Protein 4JBM (pdb70)

Solvent-accessible surface area: 22230 Å² total; per-residue (Å²): 196,110,70,54,34,1,19,1,19,80,23,36,120,44,39,100,9,109,78,181,82,96,0,0,8,6,8,0,0,29,84,116,72,44,30,34,0,33,0,38,23,25,108,9,37,102,59,0,78,66,178,136,18,0,74,0,25,88,24,93,175,81,118,51,26,1,30,0,30,85,69,7,77,5,71,78,43,181,43,134,71,144,26,62,130,80,8,51,135,101,8,134,88,27,29,94,1,54,95,6,66,136,63,86,76,36,9,11,3,35,14,79,11,87,1,62,121,51,71,124,85,199,82,88,2,36,4,4,0,56,20,214,61,25,83,8,53,0,11,10,71,44,58,93,24,184,46,155,17,107,128,47,5,77,0,90,2,12,10,0,35,1,17,139,81,54,127,127,62,15,0,83,14,20,110,14,20,65,35,91,17,62,105,61,95,154,131,132,119,190,225,107,65,42,40,1,17,0,24,84,21,51,117,35,45,88,7,114,45,161,174,26,148,64,85,0,0,10,3,8,0,1,26,120,108,68,38,39,20,0,28,0,53,34,30,148,22,40,108,64,0,60,62,183,115,8,0,70,0,29,94,46,102,164,88,54,35,17,4,38,0,37,86,74,7,83,9,72,66,40,136,72,116,93,141,12,60,127,97,20,49,141,114,7,138,80,27,36,108,0,54,89,7,77,138,65,79,83,20,5,9,1,32,10,58,8,84,0,67,118,49,51,94,76,199,92,76,8,30,4,4,0,58,18,213,62,23,71,10,62,0,8,7,78,43,134,75,52,102,89,123,7,95,135,60,8,76,0,110,2,29,14,0,57,5,25,145,60,50,136,138,53,11,0,69,19,22,84,9,30,85,35,131,12,65,100,142

GO terms:
  GO:0005737 cytoplasm (C, IDA)
  GO:0003690 double-stranded DNA binding (F, IDA)
  GO:0035591 signaling adaptor activity (F, IDA)
  GO:0038187 pattern recognition receptor activity (F, IDA)
  GO:0140970 AIM2 inflammasome complex assembly (P, IDA)
  GO:0002218 activation of innate immune response (P, IDA)
  GO:0035861 site of double-strand break (C, IDA)
  GO:0005634 nucleus (C, IDA)
  GO:0043029 T cell homeostasis (P, IDA)
  GO:0097169 AIM2 inflammasome complex (C, IDA)
  GO:0032731 positive regulation of interleukin-1 beta production (P, IDA)
  GO:0051898 negative regulation of phosphatidylinositol 3-kinase/protein kinase B signal transduction (P, IDA)
  GO:0050795 regulation of behavior (P, IDA)
  GO:0006974 DNA damage response (P, IDA)
  GO:0007420 brain development (P, IDA)
  GO:0070050 neuron cellular homeostasis (P, IDA)
  GO:0070269 pyroptotic inflammatory response (P, IDA)
  GO:0005737 cytoplasm (C, EXP)
  GO:0061702 canonical inflammasome complex (C, EXP)
  GO:0002230 positive regulation of defense response to virus by host (P, IMP)

InterPro domains:
  IPR004020 DAPIN domain [PF02758] (9-78)
  IPR004020 DAPIN domain [PS50824] (1-87)
  IPR004020 DAPIN domain [SM01289] (6-83)
  IPR004021 HIN-200/IF120x [PF02760] (156-321)
  IPR004021 HIN-200/IF120x [PS50834] (144-341)
  IPR011029 Death-like domain superfamily [G3DSA:1.10.533.10] (1-95)
  IPR011029 Death-like domain superfamily [SSF47986] (5-85)
  IPR012340 Nucleic acid-binding, OB-fold [G3DSA:2.40.50.140] (146-252)
  IPR012340 Nucleic acid-binding, OB-fold [G3DSA:2.40.50.140] (253-349)
  IPR040205 HIN-200 family [PTHR12200] (135-351)

Radius of gyration: 27.37 Å; Cα contacts (8 Å, |Δi|>4): 891; chains: 2; bounding box: 65×46×77 Å

Nearest PDB structures (foldseek):
  4jbm-assembly1_A  TM=1.005E+00  e=2.092E-36  Mus musculus
  4jbm-assembly2_B  TM=9.576E-01  e=1.429E-30  Mus musculus
  8i6k-assembly1_A  TM=9.112E-01  e=1.727E-20  Homo sapiens
  4lnq-assembly1_B  TM=9.077E-01  e=4.201E-19  Mus musculus
  8x70-assembly3_C  TM=8.733E-01  e=1.304E-18  Homo sapiens

Organism: Mus musculus (NCBI:txid10090)

Foldseek 3Di:
DAKDKWAWQFWDQWDFFPVGFIWIKTWIGFQPAIAIEIESDNVCVVQRDGGWIKIKGDWDDDPAHIYHYPPIDIGGDDDPTDHDPVRSVVSPAFDAPLVLQPDDWQHWGWYKWAFADWDADQFWIWTWTDDPNDIAIEIEGHPSDPQDEDHRKMKTKGGWTFDDDVPGIHTYDDRPIDMHIGGDDDDDDD/DDWDKWFWADKDQWDWFDDPPDGATWIKTWIGDQPAIAIETERPNVCVVVRDHRFIKIKADWDDDDRYIYHYPPMDIGGDDDPDDHPPVNSVVRPAQDAPLVLQPDDWFGWGWYKWAFADWDDDPQWIKTWTDDPNGIAIEIEGDDPPDVDAHHRKMKTKAGWTWDDDPNGIHTYADRRIDIDIGHD

CATH classification: 2.40.50.140 (+1 more: 2.40.50.140)

Structure (mmCIF, N/CA/C/O backbone):
data_4JBM
#
_entry.id   4JBM
#
_cell.length_a   111.020
_cell.length_b   39.120
_cell.length_c   137.877
_cell.angle_alpha   90.00
_cell.angle_beta   110.64
_cell.angle_gamma   90.00
#
_symmetry.space_group_name_H-M   'C 1 2 1'
#
loop_
_entity.id
_entity.type
_entity.pdbx_description
1 polymer 'Interferon-inducible protein AIM2'
2 polymer "DNA (5'-D(*GP*GP*CP*GP*CP*GP*CP*GP*CP*GP*CP*C)-3')"
3 water water
#
loop_
_atom_site.group_PDB
_atom_site.id
_atom_site.type_symbol
_atom_site.label_atom_id
_atom_site.label_alt_id
_atom_site.label_comp_id
_atom_site.label_asym_id
_atom_site.label_entity_id
_atom_site.label_seq_id
_atom_site.pdbx_PDB_ins_code
_atom_site.Cartn_x
_atom_site.Cartn_y
_atom_site.Cartn_z
_atom_site.occupancy
_atom_site.B_iso_or_equiv
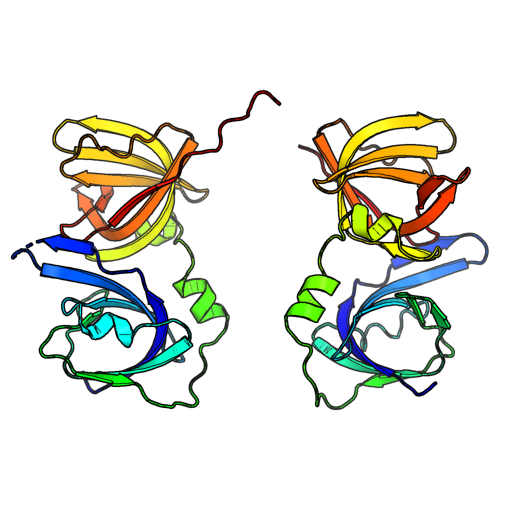_atom_site.auth_seq_id
_atom_site.auth_comp_id
_atom_site.auth_asym_id
_atom_site.auth_atom_id
_atom_site.pdbx_PDB_model_num
ATOM 1 N N . MET A 1 1 ? 129.707 20.185 566.221 1.00 120.83 1 MET A N 1
ATOM 2 C CA . MET A 1 1 ? 128.310 20.232 566.638 1.00 118.68 1 MET A CA 1
ATOM 3 C C . MET A 1 1 ? 127.499 19.119 565.982 1.00 107.03 1 MET A C 1
ATOM 4 O O . MET A 1 1 ? 127.462 17.992 566.479 1.00 91.02 1 MET A O 1
ATOM 9 N N . ASP A 1 2 ? 126.862 19.449 564.860 1.00 108.61 2 ASP A N 1
ATOM 10 C CA . ASP A 1 2 ? 125.980 18.532 564.139 1.00 103.68 2 ASP A CA 1
ATOM 11 C C . ASP A 1 2 ? 126.762 17.323 563.624 1.00 91.97 2 ASP A C 1
ATOM 12 O O . ASP A 1 2 ? 127.996 17.347 563.632 1.00 83.09 2 ASP A O 1
ATOM 17 N N . PRO A 1 3 ? 126.055 16.254 563.200 1.00 85.85 3 PRO A N 1
ATOM 18 C CA . PRO A 1 3 ? 126.796 15.099 562.683 1.00 81.54 3 PRO A CA 1
ATOM 19 C C . PRO A 1 3 ? 127.790 15.459 561.586 1.00 75.84 3 PRO A C 1
ATOM 20 O O . PRO A 1 3 ? 127.550 16.358 560.782 1.00 73.77 3 PRO A O 1
ATOM 24 N N . LEU A 1 4 ? 128.913 14.755 561.586 1.00 75.51 4 LEU A N 1
ATOM 25 C CA . LEU A 1 4 ? 130.011 15.037 560.676 1.00 76.34 4 LEU A CA 1
ATOM 26 C C . LEU A 1 4 ? 130.418 13.759 559.954 1.00 75.05 4 LEU A C 1
ATOM 27 O O . LEU A 1 4 ? 130.725 12.749 560.589 1.00 69.93 4 LEU A O 1
ATOM 32 N N . VAL A 1 5 ? 130.416 13.805 558.628 1.00 71.04 5 VAL A N 1
ATOM 33 C CA . VAL A 1 5 ? 130.891 12.688 557.827 1.00 69.51 5 VAL A CA 1
ATOM 34 C C . VAL A 1 5 ? 132.389 12.834 557.626 1.00 65.23 5 VAL A C 1
ATOM 35 O O . VAL A 1 5 ? 132.857 13.872 557.166 1.00 62.00 5 VAL A O 1
ATOM 39 N N . VAL A 1 6 ? 133.141 11.815 558.032 1.00 66.83 6 VAL A N 1
ATOM 40 C CA . VAL A 1 6 ? 134.588 11.819 557.890 1.00 64.82 6 VAL A CA 1
ATOM 41 C C . VAL A 1 6 ? 135.065 10.512 557.259 1.00 69.14 6 VAL A C 1
ATOM 42 O O . VAL A 1 6 ? 134.369 9.494 557.279 1.00 66.35 6 VAL A O 1
ATOM 46 N N . THR A 1 7 ? 136.246 10.568 556.666 1.00 62.04 7 THR A N 1
ATOM 47 C CA . THR A 1 7 ? 136.911 9.406 556.107 1.00 69.39 7 THR A CA 1
ATOM 48 C C . THR A 1 7 ? 138.029 9.019 557.073 1.00 72.02 7 THR A C 1
ATOM 49 O O . THR A 1 7 ? 138.832 9.868 557.458 1.00 78.49 7 THR A O 1
ATOM 53 N N . VAL A 1 8 ? 138.093 7.750 557.465 1.00 69.68 8 VAL A N 1
ATOM 54 C CA . VAL A 1 8 ? 139.140 7.328 558.397 1.00 63.15 8 VAL A CA 1
ATOM 55 C C . VAL A 1 8 ? 140.458 7.086 557.664 1.00 61.44 8 VAL A C 1
ATOM 56 O O . VAL A 1 8 ? 140.509 6.358 556.674 1.00 71.99 8 VAL A O 1
ATOM 60 N N . LEU A 1 9 ? 141.515 7.715 558.169 1.00 59.82 9 LEU A N 1
ATOM 61 C CA . LEU A 1 9 ? 142.847 7.687 557.567 1.00 67.32 9 LEU A CA 1
ATOM 62 C C . LEU A 1 9 ? 143.813 6.769 558.310 1.00 66.66 9 LEU A C 1
ATOM 63 O O . LEU A 1 9 ? 144.651 6.116 557.690 1.00 69.02 9 LEU A O 1
ATOM 68 N N . LYS A 1 10 ? 143.704 6.740 559.638 1.00 63.23 10 LYS A N 1
ATOM 69 C CA . LYS A 1 10 ? 144.571 5.910 560.480 1.00 68.41 10 LYS A CA 1
ATOM 70 C C . LYS A 1 10 ? 143.852 5.590 561.787 1.00 75.21 10 LYS A C 1
ATOM 71 O O . LYS A 1 10 ? 143.060 6.400 562.271 1.00 77.07 10 LYS A O 1
ATOM 77 N N . ALA A 1 11 ? 144.118 4.414 562.350 1.00 77.74 11 ALA A N 1
ATOM 78 C CA . ALA A 1 11 ? 143.569 4.032 563.655 1.00 75.42 11 ALA A CA 1
ATOM 79 C C . ALA A 1 11 ? 144.405 2.917 564.276 1.00 70.21 11 ALA A C 1
ATOM 80 O O . ALA A 1 11 ? 144.624 1.880 563.647 1.00 68.00 11 ALA A O 1
ATOM 82 N N . ILE A 1 12 ? 144.885 3.141 565.498 1.00 71.05 12 ILE A N 1
ATOM 83 C CA . ILE A 1 12 ? 145.628 2.110 566.216 1.00 83.05 12 ILE A CA 1
ATOM 84 C C . ILE A 1 12 ? 144.682 1.182 566.980 1.00 92.71 12 ILE A C 1
ATOM 85 O O . ILE A 1 12 ? 143.565 1.573 567.325 1.00 78.64 12 ILE A O 1
ATOM 90 N N . ASN A 1 13 ? 145.129 -0.047 567.237 1.00 99.59 13 ASN A N 1
ATOM 91 C CA . ASN A 1 13 ? 144.348 -0.963 568.062 1.00 98.23 13 ASN A CA 1
ATOM 92 C C . ASN A 1 13 ? 144.313 -0.476 569.509 1.00 92.91 13 ASN A C 1
ATOM 93 O O . ASN A 1 13 ? 145.316 0.031 570.023 1.00 88.30 13 ASN A O 1
ATOM 98 N N . PRO A 1 14 ? 143.159 -0.643 570.175 1.00 93.37 14 PRO A N 1
ATOM 99 C CA . PRO A 1 14 ? 142.947 -0.129 571.530 1.00 93.05 14 PRO A CA 1
ATOM 100 C C . PRO A 1 14 ? 143.949 -0.677 572.544 1.00 92.97 14 PRO A C 1
ATOM 101 O O . PRO A 1 14 ? 144.386 -1.826 572.451 1.00 86.83 14 PRO A O 1
ATOM 105 N N . PHE A 1 15 ? 144.315 0.169 573.497 1.00 86.32 15 PHE A N 1
ATOM 106 C CA . PHE A 1 15 ? 145.243 -0.195 574.554 1.00 91.10 15 PHE A CA 1
ATOM 107 C C . PHE A 1 15 ? 144.659 0.338 575.840 1.00 94.35 15 PHE A C 1
ATOM 108 O O . PHE A 1 15 ? 143.890 1.299 575.817 1.00 85.91 15 PHE A O 1
ATOM 116 N N . GLU A 1 16 ? 145.031 -0.258 576.970 1.00 89.31 16 GLU A N 1
ATOM 117 C CA . GLU A 1 16 ? 144.483 0.215 578.225 1.00 87.30 16 GLU A CA 1
ATOM 118 C C . GLU A 1 16 ? 145.136 1.536 578.587 1.00 80.66 16 GLU A C 1
ATOM 119 O O . GLU A 1 16 ? 146.359 1.671 578.569 1.00 88.07 16 GLU A O 1
ATOM 125 N N . CYS A 1 17 ? 144.304 2.509 578.925 1.00 74.55 17 CYS A N 1
ATOM 126 C CA . CYS A 1 17 ? 144.773 3.827 579.306 1.00 89.64 17 CYS A CA 1
ATOM 127 C C . CYS A 1 17 ? 144.087 4.194 580.622 1.00 98.89 17 CYS A C 1
ATOM 128 O O . CYS A 1 17 ? 143.252 3.433 581.111 1.00 96.55 17 CYS A O 1
ATOM 131 N N . GLU A 1 18 ? 144.448 5.329 581.211 1.00 99.29 18 GLU A N 1
ATOM 132 C CA . GLU A 1 18 ? 143.770 5.784 582.424 1.00 100.81 18 GLU A CA 1
ATOM 133 C C . GLU A 1 18 ? 142.495 6.544 582.077 1.00 100.74 18 GLU A C 1
ATOM 134 O O . GLU A 1 18 ? 141.464 5.948 581.759 1.00 104.37 18 GLU A O 1
ATOM 140 N N . GLY A 1 22 ? 137.952 6.898 585.065 1.00 103.83 22 GLY A N 1
ATOM 141 C CA . GLY A 1 22 ? 139.166 6.192 585.431 1.00 102.54 22 GLY A CA 1
ATOM 142 C C . GLY A 1 22 ? 139.287 4.880 584.683 1.00 104.30 22 GLY A C 1
ATOM 143 O O . GLY A 1 22 ? 138.271 4.301 584.291 1.00 108.34 22 GLY A O 1
ATOM 144 N N . ARG A 1 23 ? 140.526 4.409 584.521 1.00 108.22 23 ARG A N 1
ATOM 145 C CA . ARG A 1 23 ? 140.843 3.163 583.815 1.00 112.05 23 ARG A CA 1
ATOM 146 C C . ARG A 1 23 ? 139.912 2.907 582.626 1.00 110.09 23 ARG A C 1
ATOM 147 O O . ARG A 1 23 ? 139.125 1.959 582.627 1.00 106.81 23 ARG A O 1
ATOM 155 N N . GLN A 1 24 ? 140.001 3.781 581.626 1.00 105.96 24 GLN A N 1
ATOM 156 C CA . GLN A 1 24 ? 139.215 3.641 580.404 1.00 111.26 24 GLN A CA 1
ATOM 157 C C . GLN A 1 24 ? 140.071 2.934 579.371 1.00 116.73 24 GLN A C 1
ATOM 158 O O . GLN A 1 24 ? 141.267 3.188 579.272 1.00 120.81 24 GLN A O 1
ATOM 164 N N . GLU A 1 25 ? 139.465 2.057 578.585 1.00 112.59 25 GLU A N 1
ATOM 165 C CA . GLU A 1 25 ? 140.165 1.511 577.431 1.00 110.93 25 GLU A CA 1
ATOM 166 C C . GLU A 1 25 ? 139.839 2.385 576.218 1.00 115.53 25 GLU A C 1
ATOM 167 O O . GLU A 1 25 ? 138.666 2.611 575.907 1.00 115.84 25 GLU A O 1
ATOM 173 N N . ILE A 1 26 ? 140.868 2.881 575.534 1.00 109.48 26 ILE A N 1
ATOM 174 C CA . ILE A 1 26 ? 140.653 3.844 574.461 1.00 103.60 26 ILE A CA 1
ATOM 175 C C . ILE A 1 26 ? 141.536 3.585 573.260 1.00 97.08 26 ILE A C 1
ATOM 176 O O . ILE A 1 26 ? 142.451 2.758 573.303 1.00 96.75 26 ILE A O 1
ATOM 181 N N . PHE A 1 27 ? 141.261 4.316 572.184 1.00 93.87 27 PHE A N 1
ATOM 182 C CA . PHE A 1 27 ? 142.204 4.371 571.077 1.00 87.15 27 PHE A CA 1
ATOM 183 C C . PHE A 1 27 ? 142.206 5.721 570.377 1.00 84.80 27 PHE A C 1
ATOM 184 O O . PHE A 1 27 ? 141.371 6.592 570.663 1.00 79.63 27 PHE A O 1
ATOM 192 N N . HIS A 1 28 ? 143.179 5.888 569.487 1.00 86.85 28 HIS A N 1
ATOM 193 C CA . HIS A 1 28 ? 143.334 7.117 568.733 1.00 84.94 28 HIS A CA 1
ATOM 194 C C . HIS A 1 28 ? 143.253 6.846 567.238 1.00 77.94 28 HIS A C 1
ATOM 195 O O . HIS A 1 28 ? 143.708 5.807 566.750 1.00 75.10 28 HIS A O 1
ATOM 202 N N . ALA A 1 29 ? 142.689 7.805 566.513 1.00 72.15 29 ALA A N 1
ATOM 203 C CA . ALA A 1 29 ? 142.536 7.678 565.077 1.00 65.51 29 ALA A CA 1
ATOM 204 C C . ALA A 1 29 ? 142.751 9.027 564.413 1.00 67.05 29 ALA A C 1
ATOM 205 O O . ALA A 1 29 ? 142.753 10.058 565.075 1.00 65.86 29 ALA A O 1
ATOM 207 N N . THR A 1 30 ? 142.974 9.017 563.107 1.00 64.09 30 THR A N 1
ATOM 208 C CA . THR A 1 30 ? 143.015 10.258 562.340 1.00 60.46 30 THR A CA 1
ATOM 209 C C . THR A 1 30 ? 141.930 10.172 561.296 1.00 65.20 30 THR A C 1
ATOM 210 O O . THR A 1 30 ? 141.809 9.160 560.607 1.00 67.85 30 THR A O 1
ATOM 214 N N . VAL A 1 31 ? 141.107 11.205 561.202 1.00 68.00 31 VAL A N 1
ATOM 215 C CA . VAL A 1 31 ? 140.044 11.193 560.206 1.00 65.32 31 VAL A CA 1
ATOM 216 C C . VAL A 1 31 ? 140.109 12.500 559.432 1.00 70.21 31 VAL A C 1
ATOM 217 O O . VAL A 1 31 ? 140.804 13.430 559.842 1.00 77.62 31 VAL A O 1
ATOM 221 N N . ALA A 1 32 ? 139.405 12.571 558.313 1.00 69.58 32 ALA A N 1
ATOM 222 C CA . ALA A 1 32 ? 139.486 13.749 557.461 1.00 69.55 32 ALA A CA 1
ATOM 223 C C . ALA A 1 32 ? 138.188 14.023 556.739 1.00 68.75 32 ALA A C 1
ATOM 224 O O . ALA A 1 32 ? 137.453 13.110 556.375 1.00 63.52 32 ALA A O 1
ATOM 226 N N . THR A 1 33 ? 137.920 15.302 556.520 1.00 74.44 33 THR A N 1
ATOM 227 C CA . THR A 1 33 ? 136.850 15.697 555.626 1.00 76.72 33 THR A CA 1
ATOM 228 C C . THR A 1 33 ? 137.505 16.039 554.304 1.00 75.51 33 THR A C 1
ATOM 229 O O . THR A 1 33 ? 138.678 15.733 554.093 1.00 74.40 33 THR A O 1
ATOM 233 N N . GLU A 1 34 ? 136.757 16.675 553.414 1.00 75.99 34 GLU A N 1
ATOM 234 C CA . GLU A 1 34 ? 137.282 17.055 552.114 1.00 71.33 34 GLU A CA 1
ATOM 235 C C . GLU A 1 34 ? 138.197 18.274 552.206 1.00 68.23 34 GLU A C 1
ATOM 236 O O . GLU A 1 34 ? 138.832 18.646 551.223 1.00 84.87 34 GLU A O 1
ATOM 242 N N . THR A 1 35 ? 138.270 18.884 553.387 1.00 66.54 35 THR A N 1
ATOM 243 C CA . THR A 1 35 ? 139.018 20.128 553.551 1.00 69.40 35 THR A CA 1
ATOM 244 C C . THR A 1 35 ? 140.203 19.993 554.480 1.00 66.91 35 THR A C 1
ATOM 245 O O . THR A 1 35 ? 141.244 20.601 554.252 1.00 73.67 35 THR A O 1
ATOM 249 N N . ASP A 1 36 ? 140.050 19.185 555.522 1.00 71.32 36 ASP A N 1
ATOM 250 C CA . ASP A 1 36 ? 141.097 19.047 556.527 1.00 75.19 36 ASP A CA 1
ATOM 251 C C . ASP A 1 36 ? 141.017 17.711 557.256 1.00 56.53 36 ASP A C 1
ATOM 252 O O . ASP A 1 36 ? 140.118 16.900 557.020 1.00 65.40 36 ASP A O 1
ATOM 257 N N . PHE A 1 37 ? 141.972 17.495 558.150 1.00 61.15 37 PHE A N 1
ATOM 258 C CA . PHE A 1 37 ? 141.984 16.298 558.973 1.00 61.05 37 PHE A CA 1
ATOM 259 C C . PHE A 1 37 ? 141.982 16.720 560.446 1.00 62.24 37 PHE A C 1
ATOM 260 O O . PHE A 1 37 ? 142.342 17.847 560.793 1.00 59.44 37 PHE A O 1
ATOM 268 N N . PHE A 1 38 ? 141.583 15.805 561.314 1.00 65.44 38 PHE A N 1
ATOM 269 C CA . PHE A 1 38 ? 141.797 15.990 562.741 1.00 62.65 38 PHE A CA 1
ATOM 270 C C . PHE A 1 38 ? 141.969 14.631 563.392 1.00 62.63 38 PHE A C 1
ATOM 271 O O . PHE A 1 38 ? 141.599 13.601 562.815 1.00 70.75 38 PHE A O 1
ATOM 279 N N . PHE A 1 39 ? 142.553 14.632 564.584 1.00 68.52 39 PHE A N 1
ATOM 280 C CA . PHE A 1 39 ? 142.748 13.406 565.341 1.00 59.80 39 PHE A CA 1
ATOM 281 C C . PHE A 1 39 ? 141.546 13.213 566.235 1.00 72.37 39 PHE A C 1
ATOM 282 O O . PHE A 1 39 ? 140.924 14.185 566.671 1.00 62.85 39 PHE A O 1
ATOM 290 N N . VAL A 1 40 ? 141.165 11.960 566.443 1.00 82.05 40 VAL A N 1
ATOM 291 C CA . VAL A 1 40 ? 140.049 11.653 567.315 1.00 83.89 40 VAL A CA 1
ATOM 292 C C . VAL A 1 40 ? 140.487 10.694 568.419 1.00 77.98 40 VAL A C 1
ATOM 293 O O . VAL A 1 40 ? 141.158 9.685 568.167 1.00 67.81 40 VAL A O 1
ATOM 297 N N . LYS A 1 41 ? 140.158 11.065 569.653 1.00 84.59 41 LYS A N 1
ATOM 298 C CA . LYS A 1 41 ? 140.321 10.188 570.802 1.00 75.27 41 LYS A CA 1
ATOM 299 C C . LYS A 1 41 ? 138.991 9.528 571.051 1.00 73.45 41 LYS A C 1
ATOM 300 O O . LYS A 1 41 ? 138.018 10.198 571.414 1.00 76.75 41 LYS A O 1
ATOM 306 N N . VAL A 1 42 ? 138.919 8.233 570.842 1.00 71.18 42 VAL A N 1
ATOM 307 C CA . VAL A 1 42 ? 137.667 7.589 571.109 1.00 90.61 42 VAL A CA 1
ATOM 308 C C . VAL A 1 42 ? 137.706 6.851 572.446 1.00 101.82 42 VAL A C 1
ATOM 309 O O . VAL A 1 42 ? 138.335 5.821 572.594 1.00 109.36 42 VAL A O 1
ATOM 313 N N . LEU A 1 43 ? 136.986 7.391 573.412 1.00 100.90 43 LEU A N 1
ATOM 314 C CA . LEU A 1 43 ? 136.910 6.800 574.733 1.00 101.46 43 LEU A CA 1
ATOM 315 C C . LEU A 1 43 ? 136.299 5.425 574.602 1.00 113.86 43 LEU A C 1
ATOM 316 O O . LEU A 1 43 ? 136.667 4.520 575.318 1.00 129.82 43 LEU A O 1
ATOM 321 N N . ASN A 1 44 ? 135.348 5.279 573.689 1.00 30.00 44 ASN A N 1
ATOM 322 C CA . ASN A 1 44 ? 134.474 4.116 573.657 1.00 30.00 44 ASN A CA 1
ATOM 323 C C . ASN A 1 44 ? 135.040 2.722 573.435 1.00 30.00 44 ASN A C 1
ATOM 324 O O . ASN A 1 44 ? 134.602 1.793 574.082 1.00 30.00 44 ASN A O 1
ATOM 329 N N . ALA A 1 45 ? 135.990 2.553 572.539 1.00 105.52 45 ALA A N 1
ATOM 330 C CA . ALA A 1 45 ? 136.625 1.249 572.373 1.00 94.21 45 ALA A CA 1
ATOM 331 C C . ALA A 1 45 ? 135.799 0.246 571.610 1.00 100.73 45 ALA A C 1
ATOM 332 O O . ALA A 1 45 ? 136.320 -0.516 570.810 1.00 97.46 45 ALA A O 1
ATOM 334 N N . GLN A 1 46 ? 134.513 0.212 571.884 1.00 110.66 46 GLN A N 1
ATOM 335 C CA . GLN A 1 46 ? 133.645 -0.680 571.145 1.00 111.37 46 GLN A CA 1
ATOM 336 C C . GLN A 1 46 ? 133.707 -0.249 569.681 1.00 111.29 46 GLN A C 1
ATOM 337 O O . GLN A 1 46 ? 133.623 -1.063 568.772 1.00 104.23 46 GLN A O 1
ATOM 343 N N . PHE A 1 47 ? 133.922 1.047 569.492 1.00 105.17 47 PHE A N 1
ATOM 344 C CA . PHE A 1 47 ? 133.827 1.752 568.230 1.00 98.39 47 PHE A CA 1
ATOM 345 C C . PHE A 1 47 ? 134.915 1.370 567.225 1.00 92.48 47 PHE A C 1
ATOM 346 O O . PHE A 1 47 ? 134.919 1.852 566.116 1.00 100.78 47 PHE A O 1
ATOM 354 N N . LYS A 1 48 ? 135.874 0.559 567.633 1.00 89.43 48 LYS A N 1
ATOM 355 C CA . LYS A 1 48 ? 137.028 0.260 566.801 1.00 93.71 48 LYS A CA 1
ATOM 356 C C . LYS A 1 48 ? 136.666 -0.387 565.487 1.00 94.97 48 LYS A C 1
ATOM 357 O O . LYS A 1 48 ? 137.304 -0.143 564.485 1.00 91.44 48 LYS A O 1
ATOM 363 N N . ASP A 1 49 ? 135.670 -1.247 565.506 1.00 100.03 49 ASP A N 1
ATOM 364 C CA . ASP A 1 49 ? 135.249 -1.985 564.313 1.00 108.84 49 ASP A CA 1
ATOM 365 C C . ASP A 1 49 ? 134.740 -1.079 563.186 1.00 101.48 49 ASP A C 1
ATOM 366 O O . ASP A 1 49 ? 134.572 -1.518 562.045 1.00 98.35 49 ASP A O 1
ATOM 371 N N . LYS A 1 50 ? 134.500 0.186 563.518 1.00 96.59 50 LYS A N 1
ATOM 372 C CA . LYS A 1 50 ? 133.966 1.150 562.568 1.00 97.39 50 LYS A CA 1
ATOM 373 C C . LYS A 1 50 ? 135.076 2.074 562.076 1.00 96.24 50 LYS A C 1
ATOM 374 O O . LYS A 1 50 ? 134.925 2.767 561.071 1.00 94.85 50 LYS A O 1
ATOM 380 N N . PHE A 1 51 ? 136.184 2.079 562.810 1.00 88.45 51 PHE A N 1
ATOM 381 C CA . PHE A 1 51 ? 137.335 2.914 562.495 1.00 76.44 51 PHE A CA 1
ATOM 382 C C . PHE A 1 51 ? 138.433 2.149 561.743 1.00 75.67 51 PHE A C 1
ATOM 383 O O . PHE A 1 51 ? 139.480 1.807 562.304 1.00 74.30 51 PHE A O 1
ATOM 391 N N . ILE A 1 52 ? 138.191 1.896 560.464 1.00 70.80 52 ILE A N 1
ATOM 392 C CA . ILE A 1 52 ? 139.187 1.263 559.617 1.00 78.12 52 ILE A CA 1
ATOM 393 C C . ILE A 1 52 ? 139.497 2.183 558.438 1.00 79.52 52 ILE A C 1
ATOM 394 O O . ILE A 1 52 ? 138.583 2.786 557.872 1.00 67.76 52 ILE A O 1
ATOM 399 N N . PRO A 1 53 ? 140.791 2.313 558.083 1.00 77.61 53 PRO A N 1
ATOM 400 C CA . PRO A 1 53 ? 141.197 3.274 557.051 1.00 64.30 53 PRO A CA 1
ATOM 401 C C . PRO A 1 53 ? 140.372 3.132 555.780 1.00 70.38 53 PRO A C 1
ATOM 402 O O . PRO A 1 53 ? 140.006 2.012 555.425 1.00 78.76 53 PRO A O 1
ATOM 406 N N . LYS A 1 54 ? 140.044 4.266 555.158 1.00 81.60 54 LYS A N 1
ATOM 407 C CA . LYS A 1 54 ? 139.283 4.331 553.901 1.00 79.38 54 LYS A CA 1
ATOM 408 C C . LYS A 1 54 ? 137.769 4.157 554.045 1.00 84.45 54 LYS A C 1
ATOM 409 O O . LYS A 1 54 ? 137.029 4.372 553.085 1.00 97.92 54 LYS A O 1
ATOM 415 N N . ARG A 1 55 ? 137.307 3.771 555.233 1.00 79.96 55 ARG A N 1
ATOM 416 C CA . ARG A 1 55 ? 135.869 3.656 555.463 1.00 83.05 55 ARG A CA 1
ATOM 417 C C . ARG A 1 55 ? 135.312 5.053 555.725 1.00 79.22 55 ARG A C 1
ATOM 418 O O . ARG A 1 55 ? 136.024 5.927 556.219 1.00 77.20 55 ARG A O 1
ATOM 426 N N . THR A 1 56 ? 134.042 5.261 555.399 1.00 79.69 56 THR A N 1
ATOM 427 C CA . THR A 1 56 ? 133.409 6.546 555.657 1.00 88.42 56 THR A CA 1
ATOM 428 C C . THR A 1 56 ? 132.425 6.402 556.801 1.00 85.91 56 THR A C 1
ATOM 429 O O . THR A 1 56 ? 131.577 5.514 556.788 1.00 89.82 56 THR A O 1
ATOM 433 N N . ILE A 1 57 ? 132.547 7.275 557.794 1.00 79.10 57 ILE A N 1
ATOM 434 C CA . ILE A 1 57 ? 131.701 7.190 558.975 1.00 78.98 57 ILE A CA 1
ATOM 435 C C . ILE A 1 57 ? 131.042 8.522 559.301 1.00 78.27 57 ILE A C 1
ATOM 436 O O . ILE A 1 57 ? 131.586 9.585 559.004 1.00 69.72 57 ILE A O 1
ATOM 441 N N . LYS A 1 58 ? 129.867 8.443 559.924 1.00 78.63 58 LYS A N 1
ATOM 442 C CA . LYS A 1 58 ? 129.141 9.617 560.380 1.00 83.54 58 LYS A CA 1
ATOM 443 C C . LYS A 1 58 ? 129.150 9.615 561.910 1.00 88.41 58 LYS A C 1
ATOM 444 O O . LYS A 1 58 ? 128.783 8.622 562.558 1.00 77.83 58 LYS A O 1
ATOM 450 N N . ILE A 1 59 ? 129.590 10.728 562.484 1.00 83.02 59 ILE A N 1
ATOM 451 C CA . ILE A 1 59 ? 129.786 10.815 563.921 1.00 80.31 59 ILE A CA 1
ATOM 452 C C . ILE A 1 59 ? 128.910 11.920 564.489 1.00 77.38 59 ILE A C 1
ATOM 453 O O . ILE A 1 59 ? 128.972 13.063 564.045 1.00 74.66 59 ILE A O 1
ATOM 458 N N . SER A 1 60 ? 128.086 11.564 565.467 1.00 84.12 60 SER A N 1
ATOM 459 C CA . SER A 1 60 ? 127.181 12.514 566.101 1.00 88.06 60 SER A CA 1
ATOM 460 C C . SER A 1 60 ? 127.329 12.456 567.618 1.00 89.05 60 SER A C 1
ATOM 461 O O . SER A 1 60 ? 127.774 11.443 568.161 1.00 84.49 60 SER A O 1
ATOM 464 N N . ASN A 1 61 ? 126.983 13.557 568.284 1.00 90.61 61 ASN A N 1
ATOM 465 C CA . ASN A 1 61 ? 127.058 13.675 569.745 1.00 87.69 61 ASN A CA 1
ATOM 466 C C . ASN A 1 61 ? 128.491 13.497 570.247 1.00 89.82 61 ASN A C 1
ATOM 467 O O . ASN A 1 61 ? 128.783 12.583 571.018 1.00 85.43 61 ASN A O 1
ATOM 472 N N . TYR A 1 62 ? 129.369 14.408 569.833 1.00 85.30 62 TYR A N 1
ATOM 473 C CA . TYR A 1 62 ? 130.788 14.329 570.166 1.00 79.33 62 TYR A CA 1
ATOM 474 C C . TYR A 1 62 ? 131.239 15.633 570.802 1.00 75.26 62 TYR A C 1
ATOM 475 O O . TYR A 1 62 ? 130.552 16.652 570.701 1.00 77.33 62 TYR A O 1
ATOM 484 N N . LEU A 1 63 ? 132.393 15.607 571.455 1.00 76.31 63 LEU A N 1
ATOM 485 C CA . LEU A 1 63 ? 132.948 16.832 571.994 1.00 82.14 63 LEU A CA 1
ATOM 486 C C . LEU A 1 63 ? 134.040 17.306 571.058 1.00 88.78 63 LEU A C 1
ATOM 487 O O . LEU A 1 63 ? 134.749 16.508 570.445 1.00 80.82 63 LEU A O 1
ATOM 492 N N . TRP A 1 64 ? 134.144 18.618 570.916 1.00 96.19 64 TRP A N 1
ATOM 493 C CA . TRP A 1 64 ? 135.223 19.231 570.156 1.00 108.23 64 TRP A CA 1
ATOM 494 C C . TRP A 1 64 ? 135.868 20.314 571.002 1.00 108.27 64 TRP A C 1
ATOM 495 O O . TRP A 1 64 ? 135.267 21.340 571.301 1.00 111.18 64 TRP A O 1
ATOM 506 N N . HIS A 1 65 ? 137.116 20.070 571.359 1.00 95.09 65 HIS A N 1
ATOM 507 C CA . HIS A 1 65 ? 137.868 20.941 572.216 1.00 87.08 65 HIS A CA 1
ATOM 508 C C . HIS A 1 65 ? 138.659 21.905 571.365 1.00 97.49 65 HIS A C 1
ATOM 509 O O . HIS A 1 65 ? 138.339 22.132 570.228 1.00 93.99 65 HIS A O 1
ATOM 516 N N . SER A 1 66 ? 139.677 22.513 571.933 1.00 116.60 66 SER A N 1
ATOM 517 C CA . SER A 1 66 ? 140.565 23.368 571.155 1.00 121.20 66 SER A CA 1
ATOM 518 C C . SER A 1 66 ? 141.360 22.659 570.030 1.00 115.01 66 SER A C 1
ATOM 519 O O . SER A 1 66 ? 141.503 23.223 568.960 1.00 116.38 66 SER A O 1
ATOM 522 N N . ASN A 1 67 ? 141.886 21.456 570.262 1.00 107.70 67 ASN A N 1
ATOM 523 C CA . ASN A 1 67 ? 142.654 20.747 569.233 1.00 114.34 67 ASN A CA 1
ATOM 524 C C . ASN A 1 67 ? 142.119 19.447 568.609 1.00 112.84 67 ASN A C 1
ATOM 525 O O . ASN A 1 67 ? 142.365 19.192 567.425 1.00 113.07 67 ASN A O 1
ATOM 530 N N . PHE A 1 68 ? 141.412 18.620 569.374 1.00 108.25 68 PHE A N 1
ATOM 531 C CA . PHE A 1 68 ? 140.985 17.326 568.829 1.00 96.98 68 PHE A CA 1
ATOM 532 C C . PHE A 1 68 ? 139.488 17.081 568.957 1.00 93.16 68 PHE A C 1
ATOM 533 O O . PHE A 1 68 ? 138.728 17.983 569.302 1.00 89.80 68 PHE A O 1
ATOM 541 N N . MET A 1 69 ? 139.073 15.854 568.665 1.00 93.69 69 MET A N 1
ATOM 542 C CA . MET A 1 69 ? 137.671 15.491 568.789 1.00 92.60 69 MET A CA 1
ATOM 543 C C . MET A 1 69 ? 137.560 14.263 569.675 1.00 84.90 69 MET A C 1
ATOM 544 O O . MET A 1 69 ? 138.256 13.268 569.472 1.00 76.42 69 MET A O 1
ATOM 549 N N . GLU A 1 70 ? 136.665 14.344 570.655 1.00 84.52 70 GLU A N 1
ATOM 550 C CA . GLU A 1 70 ? 136.457 13.260 571.600 1.00 73.22 70 GLU A CA 1
ATOM 551 C C . GLU A 1 70 ? 135.180 12.502 571.283 1.00 70.94 70 GLU A C 1
ATOM 552 O O . GLU A 1 70 ? 134.106 13.099 571.155 1.00 75.93 70 GLU A O 1
ATOM 558 N N . VAL A 1 71 ? 135.306 11.185 571.161 1.00 78.94 71 VAL A N 1
ATOM 559 C CA . VAL A 1 71 ? 134.168 10.320 570.865 1.00 81.79 71 VAL A CA 1
ATOM 560 C C . VAL A 1 71 ? 133.903 9.385 572.040 1.00 91.46 71 VAL A C 1
ATOM 561 O O . VAL A 1 71 ? 134.739 8.541 572.369 1.00 95.42 71 VAL A O 1
ATOM 565 N N . THR A 1 72 ? 132.736 9.538 572.664 1.00 96.33 72 THR A N 1
ATOM 566 C CA . THR A 1 72 ? 132.362 8.749 573.838 1.00 104.88 72 THR A CA 1
ATOM 567 C C . THR A 1 72 ? 131.290 7.690 573.566 1.00 110.15 72 THR A C 1
ATOM 568 O O . THR A 1 72 ? 130.784 7.575 572.455 1.00 111.42 72 THR A O 1
ATOM 572 N N . SER A 1 73 ? 130.961 6.906 574.591 1.00 104.71 73 SER A N 1
ATOM 573 C CA . SER A 1 73 ? 129.924 5.886 574.479 1.00 112.27 73 SER A CA 1
ATOM 574 C C . SER A 1 73 ? 128.554 6.529 574.278 1.00 107.84 73 SER A C 1
ATOM 575 O O . SER A 1 73 ? 127.591 5.865 573.884 1.00 110.68 73 SER A O 1
ATOM 578 N N . SER A 1 74 ? 128.478 7.828 574.555 1.00 97.73 74 SER A N 1
ATOM 579 C CA . SER A 1 74 ? 127.266 8.600 574.323 1.00 94.82 74 SER A CA 1
ATOM 580 C C . SER A 1 74 ? 127.178 8.992 572.854 1.00 100.80 74 SER A C 1
ATOM 581 O O . SER A 1 74 ? 126.099 9.321 572.365 1.00 92.08 74 SER A O 1
ATOM 584 N N . SER A 1 75 ? 128.313 8.947 572.153 1.00 101.26 75 SER A N 1
ATOM 585 C CA . SER A 1 75 ? 128.369 9.336 570.747 1.00 95.47 75 SER A CA 1
ATOM 586 C C . SER A 1 75 ? 127.775 8.252 569.871 1.00 85.78 75 SER A C 1
ATOM 587 O O . SER A 1 75 ? 127.654 7.098 570.283 1.00 90.49 75 SER A O 1
ATOM 590 N N . VAL A 1 76 ? 127.421 8.627 568.652 1.00 73.10 76 VAL A N 1
ATOM 591 C CA . VAL A 1 76 ? 126.913 7.672 567.685 1.00 89.57 76 VAL A CA 1
ATOM 592 C C . VAL A 1 76 ? 127.866 7.653 566.498 1.00 84.35 76 VAL A C 1
ATOM 593 O O . VAL A 1 76 ? 128.174 8.695 565.915 1.00 65.90 76 VAL A O 1
ATOM 597 N N . VAL A 1 77 ? 128.373 6.470 566.173 1.00 81.29 77 VAL A N 1
ATOM 598 C CA . VAL A 1 77 ? 129.232 6.301 565.008 1.00 83.05 77 VAL A CA 1
ATOM 599 C C . VAL A 1 77 ? 128.561 5.317 564.067 1.00 91.06 77 VAL A C 1
ATOM 600 O O . VAL A 1 77 ? 128.410 4.143 564.402 1.00 98.42 77 VAL A O 1
ATOM 604 N N . VAL A 1 78 ? 128.152 5.783 562.894 1.00 88.21 78 VAL A N 1
ATOM 605 C CA . VAL A 1 78 ? 127.438 4.892 561.995 1.00 91.08 78 VAL A CA 1
ATOM 606 C C . VAL A 1 78 ? 128.234 4.815 560.702 1.00 94.17 78 VAL A C 1
ATOM 607 O O . VAL A 1 78 ? 128.613 5.847 560.145 1.00 86.97 78 VAL A O 1
ATOM 611 N N . ASP A 1 79 ? 128.512 3.602 560.231 1.00 94.35 79 ASP A N 1
ATOM 612 C CA . ASP A 1 79 ? 129.175 3.449 558.942 1.00 91.41 79 ASP A CA 1
ATOM 613 C C . ASP A 1 79 ? 128.202 3.862 557.844 1.00 89.95 79 ASP A C 1
ATOM 614 O O . ASP A 1 79 ? 127.042 3.448 557.844 1.00 95.06 79 ASP A O 1
ATOM 619 N N . VAL A 1 80 ? 128.664 4.701 556.926 1.00 79.88 80 VAL A N 1
ATOM 620 C CA . VAL A 1 80 ? 127.799 5.191 555.859 1.00 87.62 80 VAL A CA 1
ATOM 621 C C . VAL A 1 80 ? 128.515 5.185 554.521 1.00 87.40 80 VAL A C 1
ATOM 622 O O . VAL A 1 80 ? 129.741 5.248 554.464 1.00 83.34 80 VAL A O 1
ATOM 626 N N . GLU A 1 81 ? 127.746 5.107 553.444 1.00 90.60 81 GLU A N 1
ATOM 627 C CA . GLU A 1 81 ? 128.320 5.203 552.112 1.00 96.84 81 GLU A CA 1
ATOM 628 C C . GLU A 1 81 ? 128.327 6.666 551.663 1.00 92.73 81 GLU A C 1
ATOM 629 O O . GLU A 1 81 ? 127.300 7.339 551.710 1.00 92.70 81 GLU A O 1
ATOM 635 N N . SER A 1 82 ? 129.488 7.158 551.248 1.00 92.01 82 SER A N 1
ATOM 636 C CA . SER A 1 82 ? 129.633 8.558 550.863 1.00 84.74 82 SER A CA 1
ATOM 637 C C . SER A 1 82 ? 130.433 8.694 549.570 1.00 77.15 82 SER A C 1
ATOM 638 O O . SER A 1 82 ? 131.248 7.830 549.254 1.00 86.74 82 SER A O 1
ATOM 641 N N . ASN A 1 83 ? 130.213 9.787 548.840 1.00 76.83 83 ASN A N 1
ATOM 642 C CA . ASN A 1 83 ? 131.021 10.091 547.663 1.00 73.01 83 ASN A CA 1
ATOM 643 C C . ASN A 1 83 ? 132.214 10.973 548.009 1.00 77.37 83 ASN A C 1
ATOM 644 O O . ASN A 1 83 ? 132.930 11.427 547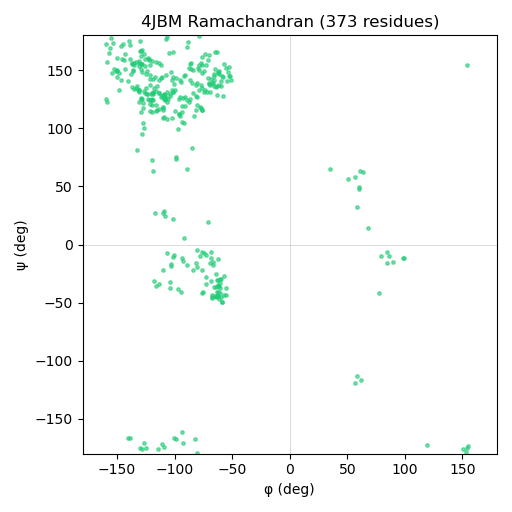.120 1.00 80.30 83 ASN A O 1
ATOM 649 N N . HIS A 1 84 ? 132.421 11.234 549.295 1.00 75.37 84 HIS A N 1
ATOM 650 C CA . HIS A 1 84 ? 133.537 12.081 549.696 1.00 81.54 84 HIS A CA 1
ATOM 651 C C . HIS A 1 84 ? 134.871 11.439 549.382 1.00 78.70 84 HIS A C 1
ATOM 652 O O . HIS A 1 84 ? 135.057 10.231 549.528 1.00 78.35 84 HIS A O 1
ATOM 659 N N . GLU A 1 85 ? 135.794 12.285 548.942 1.00 75.73 85 GLU A N 1
ATOM 660 C CA . GLU A 1 85 ? 137.158 11.887 548.678 1.00 78.74 85 GLU A CA 1
ATOM 661 C C . GLU A 1 85 ? 138.092 12.890 549.326 1.00 75.54 85 GLU A C 1
ATOM 662 O O . GLU A 1 85 ? 137.895 14.098 549.198 1.00 78.79 85 GLU A O 1
ATOM 668 N N . VAL A 1 86 ? 139.098 12.385 550.028 1.00 65.92 86 VAL A N 1
ATOM 669 C CA . VAL A 1 86 ? 140.064 13.244 550.682 1.00 60.82 86 VAL A CA 1
ATOM 670 C C . VAL A 1 86 ? 141.153 13.580 549.677 1.00 54.75 86 VAL A C 1
ATOM 671 O O . VAL A 1 86 ? 141.746 12.673 549.091 1.00 67.41 86 VAL A O 1
ATOM 675 N N . PRO A 1 87 ? 141.411 14.884 549.465 1.00 60.95 87 PRO A N 1
ATOM 676 C CA . PRO A 1 87 ? 142.527 15.322 548.616 1.00 59.37 87 PRO A CA 1
ATOM 677 C C . PRO A 1 87 ? 143.849 14.695 549.063 1.00 68.62 87 PRO A C 1
ATOM 678 O O . PRO A 1 87 ? 144.029 14.434 550.253 1.00 71.20 87 PRO A O 1
ATOM 682 N N . ASN A 1 88 ? 144.754 14.450 548.120 1.00 61.62 88 ASN A N 1
ATOM 683 C CA . ASN A 1 88 ? 146.021 13.807 548.438 1.00 59.03 88 ASN A CA 1
ATOM 684 C C . ASN A 1 88 ? 146.828 14.506 549.528 1.00 52.51 88 ASN A C 1
ATOM 685 O O . ASN A 1 88 ? 147.375 13.845 550.422 1.00 53.02 88 ASN A O 1
ATOM 690 N N . ASN A 1 89 ? 146.901 15.834 549.466 1.00 45.28 89 ASN A N 1
ATOM 691 C CA . ASN A 1 89 ? 147.763 16.555 550.396 1.00 57.94 89 ASN A CA 1
ATOM 692 C C . ASN A 1 89 ? 147.169 16.669 551.804 1.00 47.85 89 ASN A C 1
ATOM 693 O O . ASN A 1 89 ? 147.889 16.929 552.766 1.00 54.02 89 ASN A O 1
ATOM 698 N N . VAL A 1 90 ? 145.850 16.538 551.904 1.00 54.00 90 VAL A N 1
ATOM 699 C CA . VAL A 1 90 ? 145.201 16.481 553.205 1.00 56.80 90 VAL A CA 1
ATOM 700 C C . VAL A 1 90 ? 145.612 15.193 553.901 1.00 50.07 90 VAL A C 1
ATOM 701 O O . VAL A 1 90 ? 145.979 15.216 555.076 1.00 56.30 90 VAL A O 1
ATOM 705 N N . VAL A 1 91 ? 145.576 14.076 553.171 1.00 47.48 91 VAL A N 1
ATOM 706 C CA . VAL A 1 91 ? 146.081 12.800 553.691 1.00 54.85 91 VA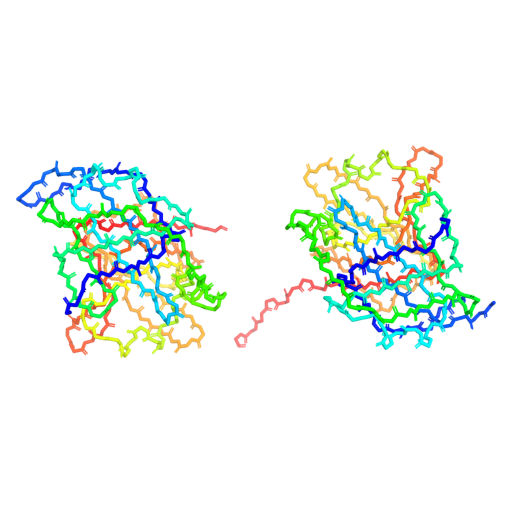L A CA 1
ATOM 707 C C . VAL A 1 91 ? 147.551 12.894 554.080 1.00 59.81 91 VAL A C 1
ATOM 708 O O . VAL A 1 91 ? 147.952 12.513 555.196 1.00 57.30 91 VAL A O 1
ATOM 712 N N . LYS A 1 92 ? 148.347 13.429 553.158 1.00 48.23 92 LYS A N 1
ATOM 713 C CA . LYS A 1 92 ? 149.779 13.587 553.378 1.00 45.75 92 LYS A CA 1
ATOM 714 C C . LYS A 1 92 ? 150.062 14.424 554.625 1.00 56.38 92 LYS A C 1
ATOM 715 O O . LYS A 1 92 ? 150.950 14.089 555.406 1.00 55.99 92 LYS A O 1
ATOM 721 N N . ARG A 1 93 ? 149.329 15.518 554.818 1.00 49.34 93 ARG A N 1
ATOM 722 C CA . ARG A 1 93 ? 149.592 16.343 556.002 1.00 53.80 93 ARG A CA 1
ATOM 723 C C . ARG A 1 93 ? 149.094 15.671 557.278 1.00 53.54 93 ARG A C 1
ATOM 724 O O . ARG A 1 93 ? 149.721 15.787 558.327 1.00 61.71 93 ARG A O 1
ATOM 732 N N . ALA A 1 94 ? 147.992 14.933 557.161 1.00 60.88 94 ALA A N 1
ATOM 733 C CA . ALA A 1 94 ? 147.398 14.246 558.298 1.00 62.47 94 ALA A CA 1
ATOM 734 C C . ALA A 1 94 ? 148.363 13.235 558.855 1.00 56.12 94 ALA A C 1
ATOM 735 O O . ALA A 1 94 ? 148.399 12.989 560.073 1.00 48.29 94 ALA A O 1
ATOM 737 N N . ARG A 1 95 ? 149.128 12.633 557.950 1.00 46.79 95 ARG A N 1
ATOM 738 C CA . ARG A 1 95 ? 150.043 11.566 558.329 1.00 48.46 95 ARG A CA 1
ATOM 739 C C . ARG A 1 95 ? 151.458 12.024 558.650 1.00 47.87 95 ARG A C 1
ATOM 740 O O . ARG A 1 95 ? 152.234 11.270 559.237 1.00 49.20 95 ARG A O 1
ATOM 748 N N . GLU A 1 96 ? 151.812 13.253 558.283 1.00 37.10 96 GLU A N 1
ATOM 749 C CA . GLU A 1 96 ? 153.215 13.636 558.407 1.00 39.29 96 GLU A CA 1
ATOM 750 C C . GLU A 1 96 ? 153.555 14.156 559.810 1.00 54.70 96 GLU A C 1
ATOM 751 O O . GLU A 1 96 ? 152.692 14.647 560.543 1.00 51.57 96 GLU A O 1
ATOM 757 N N . THR A 1 97 ? 154.812 13.965 560.191 1.00 52.28 97 THR A N 1
ATOM 758 C CA . THR A 1 97 ? 155.344 14.423 561.465 1.00 51.59 97 THR A CA 1
ATOM 759 C C . THR A 1 97 ? 155.679 15.910 561.374 1.00 55.12 97 THR A C 1
ATOM 760 O O . THR A 1 97 ? 156.508 16.311 560.557 1.00 55.25 97 THR A O 1
ATOM 764 N N . PRO A 1 98 ? 155.042 16.733 562.217 1.00 60.07 98 PRO A N 1
ATOM 765 C CA . PRO A 1 98 ? 155.245 18.185 562.151 1.00 53.26 98 PRO A CA 1
ATOM 766 C C . PRO A 1 98 ? 156.702 18.559 562.450 1.00 48.30 98 PRO A C 1
ATOM 767 O O . PRO A 1 98 ? 157.369 17.850 563.204 1.00 46.72 98 PRO A O 1
ATOM 771 N N . ARG A 1 99 ? 157.193 19.639 561.839 1.00 54.04 99 ARG A N 1
ATOM 772 C CA . ARG A 1 99 ? 158.525 20.162 562.154 1.00 57.06 99 ARG A CA 1
ATOM 773 C C . ARG A 1 99 ? 158.520 20.838 563.542 1.00 68.99 99 ARG A C 1
ATOM 774 O O . ARG A 1 99 ? 157.470 21.241 564.037 1.00 56.02 99 ARG A O 1
ATOM 782 N N . ILE A 1 100 ? 159.677 20.896 564.192 1.00 68.80 100 ILE A N 1
ATOM 783 C CA . ILE A 1 100 ? 159.795 21.527 565.512 1.00 71.63 100 ILE A CA 1
ATOM 784 C C . ILE A 1 100 ? 159.478 23.035 565.519 1.00 72.02 100 ILE A C 1
ATOM 785 O O . ILE A 1 100 ? 158.757 23.515 566.399 1.00 76.97 100 ILE A O 1
ATOM 790 N N . SER A 1 101 ? 160.002 23.768 564.537 1.00 65.60 101 SER A N 1
ATOM 791 C CA . SER A 1 101 ? 159.733 25.200 564.406 1.00 66.92 101 SER A CA 1
ATOM 792 C C . SER A 1 101 ? 158.246 25.489 564.222 1.00 88.06 101 SER A C 1
ATOM 793 O O . SER A 1 101 ? 157.750 26.545 564.620 1.00 100.99 101 SER A O 1
ATOM 796 N N . LYS A 1 102 ? 157.532 24.544 563.620 1.00 87.05 102 LYS A N 1
ATOM 797 C CA . LYS A 1 102 ? 156.094 24.691 563.460 1.00 72.47 102 LYS A CA 1
ATOM 798 C C . LYS A 1 102 ? 155.421 24.403 564.794 1.00 75.98 102 LYS A C 1
ATOM 799 O O . LYS A 1 102 ? 154.501 25.107 565.197 1.00 94.19 102 LYS A O 1
ATOM 805 N N . LEU A 1 103 ? 155.901 23.378 565.487 1.00 58.49 103 LEU A N 1
ATOM 806 C CA . LEU A 1 103 ? 155.308 22.977 566.754 1.00 59.19 103 LEU A CA 1
ATOM 807 C C . LEU A 1 103 ? 155.441 24.082 567.798 1.00 82.35 103 LEU A C 1
ATOM 808 O O . LEU A 1 103 ? 154.588 24.212 568.677 1.00 89.90 103 LEU A O 1
ATOM 813 N N . LYS A 1 104 ? 156.508 24.874 567.695 1.00 82.25 104 LYS A N 1
ATOM 814 C CA . LYS A 1 104 ? 156.815 25.908 568.688 1.00 81.27 104 LYS A CA 1
ATOM 815 C C . LYS A 1 104 ? 155.692 26.928 568.879 1.00 81.73 104 LYS A C 1
ATOM 816 O O . LYS A 1 104 ? 155.542 27.504 569.951 1.00 94.85 104 LYS A O 1
ATOM 822 N N . ILE A 1 105 ? 154.895 27.130 567.837 1.00 66.45 105 ILE A N 1
ATOM 823 C CA . ILE A 1 105 ? 153.867 28.162 567.843 1.00 69.23 105 ILE A CA 1
ATOM 824 C C . ILE A 1 105 ? 152.450 27.605 567.923 1.00 87.44 105 ILE A C 1
ATOM 825 O O . ILE A 1 105 ? 151.497 28.225 567.445 1.00 99.60 105 ILE A O 1
ATOM 830 N N . GLN A 1 106 ? 152.309 26.441 568.545 1.00 91.71 106 GLN A N 1
ATOM 831 C CA . GLN A 1 106 ? 150.996 25.837 568.699 1.00 92.29 106 GLN A CA 1
ATOM 832 C C . GLN A 1 106 ? 150.552 25.955 570.157 1.00 80.11 106 GLN A C 1
ATOM 833 O O . GLN A 1 106 ? 151.386 25.876 571.058 1.00 82.44 106 GLN A O 1
ATOM 839 N N . PRO A 1 107 ? 149.240 26.135 570.393 1.00 77.93 107 PRO A N 1
ATOM 840 C CA . PRO A 1 107 ? 148.671 26.182 571.750 1.00 91.80 107 PRO A CA 1
ATOM 841 C C . PRO A 1 107 ? 148.966 24.937 572.590 1.00 94.80 107 PRO A C 1
ATOM 842 O O . PRO A 1 107 ? 149.238 23.867 572.043 1.00 100.83 107 PRO A O 1
ATOM 846 N N . CYS A 1 108 ? 148.956 25.089 573.911 1.00 83.88 108 CYS A N 1
ATOM 847 C CA . CYS A 1 108 ? 149.082 23.937 574.796 1.00 92.86 108 CYS A CA 1
ATOM 848 C C . CYS A 1 108 ? 147.846 23.069 574.584 1.00 84.77 108 CYS A C 1
ATOM 849 O O . CYS A 1 108 ? 146.775 23.574 574.245 1.00 82.44 108 CYS A O 1
ATOM 852 N N . GLY A 1 109 ? 147.982 21.767 574.784 1.00 89.92 109 GLY A N 1
ATOM 853 C CA . GLY A 1 109 ? 146.877 20.882 574.482 1.00 88.34 109 GLY A CA 1
ATOM 854 C C . GLY A 1 109 ? 146.805 20.452 573.020 1.00 75.13 109 GLY A C 1
ATOM 855 O O . GLY A 1 109 ? 146.086 19.502 572.717 1.00 74.88 109 GLY A O 1
ATOM 856 N N . THR A 1 110 ? 147.512 21.138 572.112 1.00 75.42 110 THR A N 1
ATOM 857 C CA . THR A 1 110 ? 147.534 20.698 570.700 1.00 80.98 110 THR A CA 1
ATOM 858 C C . THR A 1 110 ? 148.054 19.280 570.620 1.00 66.34 110 THR A C 1
ATOM 859 O O . THR A 1 110 ? 149.123 18.964 571.149 1.00 64.77 110 THR A O 1
ATOM 863 N N . ILE A 1 111 ? 147.295 18.432 569.949 1.00 57.89 111 ILE A N 1
ATOM 864 C CA . ILE A 1 111 ? 147.693 17.042 569.842 1.00 77.80 111 ILE A CA 1
ATOM 865 C C . ILE A 1 111 ? 148.827 16.899 568.827 1.00 75.61 111 ILE A C 1
ATOM 866 O O . ILE A 1 111 ? 148.806 17.504 567.755 1.00 77.36 111 ILE A O 1
ATOM 871 N N . VAL A 1 112 ? 149.834 16.122 569.211 1.00 65.79 112 VAL A N 1
ATOM 872 C CA . VAL A 1 112 ? 150.981 15.869 568.367 1.00 63.00 112 VAL A CA 1
ATOM 873 C C . VAL A 1 112 ? 151.215 14.369 568.293 1.00 67.01 112 VAL A C 1
ATOM 874 O O . VAL A 1 112 ? 151.280 13.691 569.325 1.00 52.93 112 VAL A O 1
ATOM 878 N N . ASN A 1 113 ? 151.282 13.856 567.066 1.00 56.12 113 ASN A N 1
ATOM 879 C CA . ASN A 1 113 ? 151.743 12.501 566.802 1.00 59.56 113 ASN A CA 1
ATOM 880 C C . ASN A 1 113 ? 152.928 12.632 565.848 1.00 59.57 113 ASN A C 1
ATOM 881 O O . ASN A 1 113 ? 153.046 13.646 565.160 1.00 53.84 113 ASN A O 1
ATOM 886 N N . GLY A 1 114 ? 153.791 11.622 565.785 1.00 43.80 114 GLY A N 1
ATOM 887 C CA . GLY A 1 114 ? 154.911 11.679 564.866 1.00 52.49 114 GLY A CA 1
ATOM 888 C C . GLY A 1 114 ? 156.124 10.872 565.276 1.00 59.80 114 GLY A C 1
ATOM 889 O O . GLY A 1 114 ? 156.139 10.219 566.324 1.00 55.43 114 GLY A O 1
ATOM 890 N N . LEU A 1 115 ? 157.158 10.959 564.446 1.00 61.76 115 LEU A N 1
ATOM 891 C CA . LEU A 1 115 ? 158.381 10.187 564.611 1.00 53.85 115 LEU A CA 1
ATOM 892 C C . LEU A 1 115 ? 159.532 11.158 564.752 1.00 52.95 115 LEU A C 1
ATOM 893 O O . LEU A 1 115 ? 159.753 11.989 563.880 1.00 54.19 115 LEU A O 1
ATOM 898 N N . PHE A 1 116 ? 160.286 11.047 565.840 1.00 55.41 116 PHE A N 1
ATOM 899 C CA . PHE A 1 116 ? 161.284 12.059 566.141 1.00 46.52 116 PHE A CA 1
ATOM 900 C C . PHE A 1 116 ? 162.649 11.491 566.473 1.00 48.32 116 PHE A C 1
ATOM 901 O O . PHE A 1 116 ? 162.760 10.568 567.271 1.00 58.14 116 PHE A O 1
ATOM 909 N N . LYS A 1 117 ? 163.683 12.066 565.862 1.00 45.33 117 LYS A N 1
ATOM 910 C CA . LYS A 1 117 ? 165.060 11.720 566.177 1.00 52.23 117 LYS A CA 1
ATOM 911 C C . LYS A 1 117 ? 165.403 12.330 567.526 1.00 61.74 117 LYS A C 1
ATOM 912 O O . LYS A 1 117 ? 165.120 13.510 567.776 1.00 67.95 117 LYS A O 1
ATOM 918 N N . VAL A 1 118 ? 166.005 11.523 568.389 1.00 55.96 118 VAL A N 1
ATOM 919 C CA . VAL A 1 118 ? 166.478 11.991 569.680 1.00 56.44 118 VAL A CA 1
ATOM 920 C C . VAL A 1 118 ? 168.004 12.051 569.769 1.00 58.86 118 VAL A C 1
ATOM 921 O O . VAL A 1 118 ? 168.699 11.082 569.449 1.00 62.59 118 VAL A O 1
ATOM 925 N N . GLN A 1 119 ? 168.507 13.205 570.206 1.00 60.64 119 GLN A N 1
ATOM 926 C CA . GLN A 1 119 ? 169.929 13.413 570.454 1.00 75.72 119 GLN A CA 1
ATOM 927 C C . GLN A 1 119 ? 170.337 13.183 571.925 1.00 85.91 119 GLN A C 1
ATOM 928 O O . GLN A 1 119 ? 171.389 12.607 572.183 1.00 95.57 119 GLN A O 1
ATOM 934 N N . LYS A 1 120 ? 169.521 13.628 572.885 1.00 79.22 120 LYS A N 1
ATOM 935 C CA . LYS A 1 120 ? 169.847 13.412 574.308 1.00 78.67 120 LYS A CA 1
ATOM 936 C C . LYS A 1 120 ? 168.690 12.946 575.209 1.00 74.98 120 LYS A C 1
ATOM 937 O O . LYS A 1 120 ? 167.524 13.251 574.961 1.00 75.95 120 LYS A O 1
ATOM 943 N N . ILE A 1 121 ? 169.044 12.191 576.247 1.00 79.92 121 ILE A N 1
ATOM 944 C CA . ILE A 1 121 ? 168.093 11.589 577.185 1.00 77.35 121 ILE A CA 1
ATOM 945 C C . ILE A 1 121 ? 168.423 11.925 578.642 1.00 86.27 121 ILE A C 1
ATOM 946 O O . ILE A 1 121 ? 169.367 11.373 579.201 1.00 86.94 121 ILE A O 1
ATOM 951 N N . THR A 1 122 ? 167.672 12.841 579.252 1.00 85.35 122 THR A N 1
ATOM 952 C CA . THR A 1 122 ? 167.890 13.162 580.664 1.00 87.57 122 THR A CA 1
ATOM 953 C C . THR A 1 122 ? 166.985 12.267 581.519 1.00 86.74 122 THR A C 1
ATOM 954 O O . THR A 1 122 ? 165.771 12.464 581.570 1.00 86.46 122 THR A O 1
ATOM 958 N N . GLU A 1 123 ? 167.591 11.256 582.142 1.00 83.37 123 GLU A N 1
ATOM 959 C CA . GLU A 1 123 ? 166.886 10.238 582.925 1.00 87.61 123 GLU A CA 1
ATOM 960 C C . GLU A 1 123 ? 166.593 10.619 584.379 1.00 87.99 123 GLU A C 1
ATOM 961 O O . GLU A 1 123 ? 167.447 11.182 585.065 1.00 87.89 123 GLU A O 1
ATOM 967 N N . GLU A 1 124 ? 165.390 10.272 584.840 1.00 92.49 124 GLU A N 1
ATOM 968 C CA . GLU A 1 124 ? 164.983 10.399 586.245 1.00 102.93 124 GLU A CA 1
ATOM 969 C C . GLU A 1 124 ? 163.907 9.341 586.533 1.00 118.34 124 GLU A C 1
ATOM 970 O O . GLU A 1 124 ? 163.172 8.946 585.629 1.00 124.56 124 GLU A O 1
ATOM 976 N N . LYS A 1 125 ? 163.820 8.875 587.780 1.00 120.49 125 LYS A N 1
ATOM 977 C CA . LYS A 1 125 ? 162.883 7.802 588.139 1.00 118.03 125 LYS A CA 1
ATOM 978 C C . LYS A 1 125 ? 161.412 8.216 588.077 1.00 116.42 125 LYS A C 1
ATOM 979 O O . LYS A 1 125 ? 160.519 7.371 588.151 1.00 122.08 125 LYS A O 1
ATOM 985 N N . ASP A 1 126 ? 161.170 9.517 587.945 1.00 108.01 126 ASP A N 1
ATOM 986 C CA . ASP A 1 126 ? 159.818 10.059 587.851 1.00 101.46 126 ASP A CA 1
ATOM 987 C C . ASP A 1 126 ? 159.496 10.603 586.452 1.00 98.13 126 ASP A C 1
ATOM 988 O O . ASP A 1 126 ? 158.329 10.740 586.079 1.00 98.39 126 ASP A O 1
ATOM 993 N N . ARG A 1 127 ? 160.530 10.928 585.684 1.00 83.02 127 ARG A N 1
ATOM 994 C CA . ARG A 1 127 ? 160.321 11.449 584.342 1.00 86.54 127 ARG A CA 1
ATOM 995 C C . ARG A 1 127 ? 161.563 11.256 583.489 1.00 89.85 127 ARG A C 1
ATOM 996 O O . ARG A 1 127 ? 162.673 11.126 583.999 1.00 82.62 127 ARG A O 1
ATOM 1004 N N . VAL A 1 128 ? 161.356 11.245 582.179 1.00 78.71 128 VAL A N 1
ATOM 1005 C CA . VAL A 1 128 ? 162.443 11.225 581.217 1.00 72.70 128 VAL A CA 1
ATOM 1006 C C . VAL A 1 128 ? 162.265 12.368 580.231 1.00 69.73 128 VAL A C 1
ATOM 1007 O O . VAL A 1 128 ? 161.167 12.590 579.708 1.00 71.04 128 VAL A O 1
ATOM 1011 N N . LEU A 1 129 ? 163.343 13.107 579.999 1.00 71.26 129 LEU A N 1
ATOM 1012 C CA .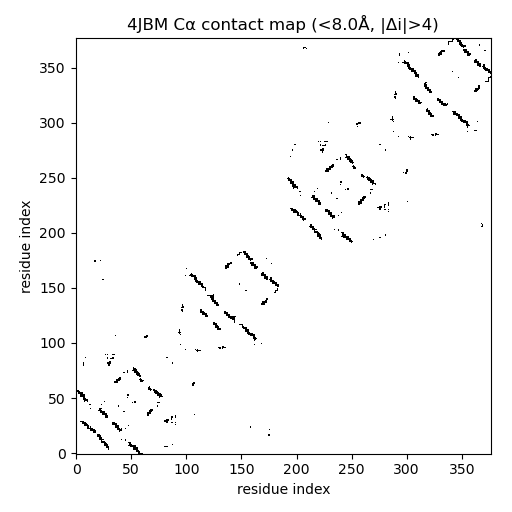 LEU A 1 129 ? 163.307 14.226 579.070 1.00 76.33 129 LEU A CA 1
ATOM 1013 C C . LEU A 1 129 ? 164.105 13.833 577.840 1.00 80.10 129 LEU A C 1
ATOM 1014 O O . LEU A 1 129 ? 165.267 13.439 577.942 1.00 80.02 129 LEU A O 1
ATOM 1019 N N . TYR A 1 130 ? 163.476 13.933 576.676 1.00 73.23 130 TYR A N 1
ATOM 1020 C CA . TYR A 1 130 ? 164.131 13.529 575.446 1.00 58.22 130 TYR A CA 1
ATOM 1021 C C . TYR A 1 130 ? 164.437 14.757 574.611 1.00 60.93 130 TYR A C 1
ATOM 1022 O O . TYR A 1 130 ? 163.534 15.476 574.190 1.00 64.62 130 TYR A O 1
ATOM 1031 N N . GLY A 1 131 ? 165.722 15.005 574.377 1.00 53.32 131 GLY A N 1
ATOM 1032 C CA . GLY A 1 131 ? 166.100 16.071 573.475 1.00 64.39 131 GLY A CA 1
ATOM 1033 C C . GLY A 1 131 ? 165.857 15.535 572.080 1.00 74.77 131 GLY A C 1
ATOM 1034 O O . GLY A 1 131 ? 166.475 14.561 571.671 1.00 64.99 131 GLY A O 1
ATOM 1035 N N . ILE A 1 132 ? 164.931 16.149 571.358 1.00 69.34 132 ILE A N 1
ATOM 1036 C CA . ILE A 1 132 ? 164.645 15.736 570.002 1.00 60.44 132 ILE A CA 1
ATOM 1037 C C . ILE A 1 132 ? 165.058 16.839 569.047 1.00 75.10 132 ILE A C 1
ATOM 1038 O O . ILE A 1 132 ? 165.145 18.012 569.446 1.00 79.58 132 ILE A O 1
ATOM 1043 N N . HIS A 1 133 ? 165.319 16.461 567.795 1.00 60.69 133 HIS A N 1
ATOM 1044 C CA . HIS A 1 133 ? 165.807 17.433 566.819 1.00 57.63 133 HIS A CA 1
ATOM 1045 C C . HIS A 1 133 ? 165.428 17.141 565.372 1.00 59.52 133 HIS A C 1
ATOM 1046 O O . HIS A 1 133 ? 165.263 15.982 564.965 1.00 53.98 133 HIS A O 1
ATOM 1053 N N . ASP A 1 134 ? 165.281 18.221 564.610 1.00 60.24 134 ASP A N 1
ATOM 1054 C CA . ASP A 1 134 ? 165.222 18.162 563.157 1.00 57.00 134 ASP A CA 1
ATOM 1055 C C . ASP A 1 134 ? 165.999 19.363 562.623 1.00 72.45 134 ASP A C 1
ATOM 1056 O O . ASP A 1 134 ? 166.729 20.003 563.379 1.00 73.66 134 ASP A O 1
ATOM 1061 N N . LYS A 1 135 ? 165.857 19.674 561.340 1.00 76.18 135 LYS A N 1
ATOM 1062 C CA . LYS A 1 135 ? 166.610 20.786 560.765 1.00 73.37 135 LYS A CA 1
ATOM 1063 C C . LYS A 1 135 ? 166.089 22.174 561.160 1.00 73.62 135 LYS A C 1
ATOM 1064 O O . LYS A 1 135 ? 166.734 23.180 560.875 1.00 72.04 135 LYS A O 1
ATOM 1070 N N . THR A 1 136 ? 164.942 22.222 561.834 1.00 69.89 136 THR A N 1
ATOM 1071 C CA . THR A 1 136 ? 164.288 23.495 562.141 1.00 79.86 136 THR A CA 1
ATOM 1072 C C . THR A 1 136 ? 164.528 23.968 563.580 1.00 87.71 136 THR A C 1
ATOM 1073 O O . THR A 1 136 ? 164.139 25.081 563.948 1.00 83.08 136 THR A O 1
ATOM 1077 N N . GLY A 1 137 ? 165.125 23.108 564.398 1.00 85.09 137 GLY A N 1
ATOM 1078 C CA . GLY A 1 137 ? 165.381 23.442 565.784 1.00 80.44 137 GLY A CA 1
ATOM 1079 C C . GLY A 1 137 ? 165.492 22.231 566.686 1.00 84.24 137 GLY A C 1
ATOM 1080 O O . GLY A 1 137 ? 165.525 21.090 566.219 1.00 84.77 137 GLY A O 1
ATOM 1081 N N . THR A 1 138 ? 165.585 22.489 567.987 1.00 80.59 138 THR A N 1
ATOM 1082 C CA . THR A 1 138 ? 165.631 21.436 568.991 1.00 75.29 138 THR A CA 1
ATOM 1083 C C . THR A 1 138 ? 164.445 21.607 569.923 1.00 73.23 138 THR A C 1
ATOM 1084 O O . THR A 1 138 ? 163.889 22.704 570.047 1.00 72.97 138 THR A O 1
ATOM 1088 N N . MET A 1 139 ? 164.062 20.524 570.586 1.00 62.87 139 MET A N 1
ATOM 1089 C CA . MET A 1 139 ? 162.913 20.576 571.475 1.00 57.34 139 MET A CA 1
ATOM 1090 C C . MET A 1 139 ? 163.025 19.476 572.509 1.00 67.04 139 MET A C 1
ATOM 1091 O O . MET A 1 139 ? 163.899 18.623 572.415 1.00 59.62 139 MET A O 1
ATOM 1096 N N . GLU A 1 140 ? 162.170 19.520 573.522 1.00 70.10 140 GLU A N 1
ATOM 1097 C CA . GLU A 1 140 ? 162.219 18.517 574.573 1.00 62.73 140 GLU A CA 1
ATOM 1098 C C . GLU A 1 140 ? 160.890 17.774 574.681 1.00 52.84 140 GLU A C 1
ATOM 1099 O O . GLU A 1 140 ? 159.819 18.349 574.491 1.00 52.24 140 GLU A O 1
ATOM 1105 N N . VAL A 1 141 ? 160.967 16.478 574.946 1.00 49.74 141 VAL A N 1
ATOM 1106 C CA . VAL A 1 141 ? 159.767 15.672 575.026 1.00 57.79 141 VAL A CA 1
ATOM 1107 C C . VAL A 1 141 ? 159.731 15.072 576.395 1.00 73.15 141 VAL A C 1
ATOM 1108 O O . VAL A 1 141 ? 160.600 14.282 576.757 1.00 69.98 141 VAL A O 1
ATOM 1112 N N . LEU A 1 142 ? 158.723 15.473 577.158 1.00 69.02 142 LEU A N 1
ATOM 1113 C CA . LEU A 1 142 ? 158.623 15.105 578.557 1.00 65.00 142 LEU A CA 1
ATOM 1114 C C . LEU A 1 142 ? 157.719 13.899 578.737 1.00 58.54 142 LEU A C 1
ATOM 1115 O O . LEU A 1 142 ? 156.517 13.980 578.517 1.00 65.92 142 LEU A O 1
ATOM 1120 N N . VAL A 1 143 ? 158.302 12.779 579.139 1.00 62.42 143 VAL A N 1
ATOM 1121 C CA . VAL A 1 143 ? 157.514 11.584 579.388 1.00 60.27 143 VAL A CA 1
ATOM 1122 C C . VAL A 1 143 ? 157.511 11.358 580.903 1.00 75.79 143 VAL A C 1
ATOM 1123 O O . VAL A 1 143 ? 158.549 11.073 581.498 1.00 87.39 143 VAL A O 1
ATOM 1127 N N . LEU A 1 144 ? 156.382 11.562 581.558 1.00 81.31 144 LEU A N 1
ATOM 1128 C CA . LEU A 1 144 ? 156.306 11.333 582.997 1.00 87.80 144 LEU A CA 1
ATOM 1129 C C . LEU A 1 144 ? 156.240 9.872 583.396 1.00 97.43 144 LEU A C 1
ATOM 1130 O O . LEU A 1 144 ? 155.657 9.057 582.712 1.00 96.96 144 LEU A O 1
ATOM 1135 N N . GLY A 1 145 ? 156.821 9.568 584.544 1.00 107.59 145 GLY A N 1
ATOM 1136 C CA . GLY A 1 145 ? 156.714 8.256 585.151 1.00 125.87 145 GLY A CA 1
ATOM 1137 C C . GLY A 1 145 ? 157.101 6.929 584.525 1.00 140.07 145 GLY A C 1
ATOM 1138 O O . GLY A 1 145 ? 156.249 6.064 584.391 1.00 147.62 145 GLY A O 1
ATOM 1139 N N . ASN A 1 146 ? 158.346 6.752 584.108 1.00 141.57 146 ASN A N 1
ATOM 1140 C CA . ASN A 1 146 ? 158.783 5.427 583.669 1.00 145.58 146 ASN A CA 1
ATOM 1141 C C . ASN A 1 146 ? 160.303 5.262 583.769 1.00 150.18 146 ASN A C 1
ATOM 1142 O O . ASN A 1 146 ? 161.005 6.253 583.915 1.00 149.48 146 ASN A O 1
ATOM 1147 N N . PRO A 1 147 ? 160.822 4.033 583.706 1.00 153.32 147 PRO A N 1
ATOM 1148 C CA . PRO A 1 147 ? 162.279 3.860 583.560 1.00 155.70 147 PRO A CA 1
ATOM 1149 C C . PRO A 1 147 ? 162.928 4.368 582.241 1.00 160.19 147 PRO A C 1
ATOM 1150 O O . PRO A 1 147 ? 163.984 4.995 582.358 1.00 160.50 147 PRO A O 1
ATOM 1154 N N . SER A 1 148 ? 162.382 4.140 581.040 1.00 155.47 148 SER A N 1
ATOM 1155 C CA . SER A 1 148 ? 161.179 3.362 580.766 1.00 152.00 148 SER A CA 1
ATOM 1156 C C . SER A 1 148 ? 161.615 1.937 580.483 1.00 153.99 148 SER A C 1
ATOM 1157 O O . SER A 1 148 ? 162.783 1.593 580.667 1.00 155.86 148 SER A O 1
ATOM 1160 N N . LYS A 1 149 ? 160.688 1.111 580.018 1.00 149.32 149 LYS A N 1
ATOM 1161 C CA . LYS A 1 149 ? 161.033 -0.252 579.654 1.00 140.71 149 LYS A CA 1
ATOM 1162 C C . LYS A 1 149 ? 161.552 -0.154 578.237 1.00 132.32 149 LYS A C 1
ATOM 1163 O O . LYS A 1 149 ? 162.304 -1.001 577.757 1.00 124.09 149 LYS A O 1
ATOM 1169 N N . THR A 1 150 ? 161.134 0.925 577.589 1.00 133.51 150 THR A N 1
ATOM 1170 C CA . THR A 1 150 ? 161.587 1.294 576.263 1.00 129.46 150 THR A CA 1
ATOM 1171 C C . THR A 1 150 ? 162.888 2.087 576.380 1.00 121.05 150 THR A C 1
ATOM 1172 O O . THR A 1 150 ? 162.873 3.319 576.399 1.00 127.70 150 THR A O 1
ATOM 1176 N N . LYS A 1 151 ? 164.007 1.377 576.492 1.00 98.69 151 LYS A N 1
ATOM 1177 C CA . LYS A 1 151 ? 165.305 2.027 576.620 1.00 98.21 151 LYS A CA 1
ATOM 1178 C C . LYS A 1 151 ? 165.801 2.589 575.286 1.00 100.32 151 LYS A C 1
ATOM 1179 O O . LYS A 1 151 ? 166.045 1.871 574.313 1.00 87.83 151 LYS A O 1
ATOM 1185 N N . CYS A 1 152 ? 165.928 3.907 575.255 1.00 100.32 152 CYS A N 1
ATOM 1186 C CA . CYS A 1 152 ? 166.295 4.606 574.040 1.00 92.38 152 CYS A CA 1
ATOM 1187 C C . CYS A 1 152 ? 167.696 5.196 574.148 1.00 86.70 152 CYS A C 1
ATOM 1188 O O . CYS A 1 152 ? 167.996 5.907 575.102 1.00 78.59 152 CYS A O 1
ATOM 1191 N N . GLU A 1 153 ? 168.547 4.900 573.171 1.00 89.48 153 GLU A N 1
ATOM 1192 C CA . GLU A 1 153 ? 169.901 5.448 573.136 1.00 89.82 153 GLU A CA 1
ATOM 1193 C C . GLU A 1 153 ? 169.933 6.597 572.134 1.00 97.11 153 GLU A C 1
ATOM 1194 O O . GLU A 1 153 ? 169.001 6.757 571.344 1.00 101.02 153 GLU A O 1
ATOM 1200 N N . GLU A 1 154 ? 170.987 7.406 572.168 1.00 93.92 154 GLU A N 1
ATOM 1201 C CA . GLU A 1 154 ? 171.127 8.476 571.187 1.00 90.06 154 GLU A CA 1
ATOM 1202 C C . GLU A 1 154 ? 171.206 7.902 569.775 1.00 89.39 154 GLU A C 1
ATOM 1203 O O . GLU A 1 154 ? 171.887 6.901 569.541 1.00 80.83 154 GLU A O 1
ATOM 1209 N N . GLY A 1 155 ? 170.507 8.541 568.839 1.00 89.38 155 GLY A N 1
ATOM 1210 C CA . GLY A 1 155 ? 170.472 8.093 567.459 1.00 83.55 155 GLY A CA 1
ATOM 1211 C C . GLY A 1 155 ? 169.222 7.280 567.185 1.00 81.82 155 GLY A C 1
ATOM 1212 O O . GLY A 1 155 ? 168.878 6.998 566.033 1.00 67.16 155 GLY A O 1
ATOM 1213 N N . ASP A 1 156 ? 168.521 6.920 568.254 1.00 71.01 156 ASP A N 1
ATOM 1214 C CA . ASP A 1 156 ? 167.252 6.238 568.094 1.00 63.49 156 ASP A CA 1
ATOM 1215 C C . ASP A 1 156 ? 166.151 7.242 567.785 1.00 53.05 156 ASP A C 1
ATOM 1216 O O . ASP A 1 156 ? 166.382 8.447 567.706 1.00 52.33 156 ASP A O 1
ATOM 1221 N N . LYS A 1 157 ? 164.942 6.732 567.632 1.00 52.03 157 LYS A N 1
ATOM 1222 C CA . LYS A 1 157 ? 163.795 7.579 567.401 1.00 58.47 157 LYS A CA 1
ATOM 1223 C C . LYS A 1 157 ? 162.708 7.226 568.396 1.00 55.65 157 LYS A C 1
ATOM 1224 O O . LYS A 1 157 ? 162.675 6.117 568.937 1.00 62.37 157 LYS A O 1
ATOM 1230 N N . ILE A 1 158 ? 161.845 8.197 568.662 1.00 50.14 158 ILE A N 1
ATOM 1231 C CA . ILE A 1 158 ? 160.665 7.981 569.474 1.00 54.61 158 ILE A CA 1
ATOM 1232 C C . ILE A 1 158 ? 159.431 8.262 568.633 1.00 52.24 158 ILE A C 1
ATOM 1233 O O . ILE A 1 158 ? 159.353 9.276 567.935 1.00 60.77 158 ILE A O 1
ATOM 1238 N N . ARG A 1 159 ? 158.488 7.334 568.662 1.00 60.03 159 ARG A N 1
ATOM 1239 C CA . ARG A 1 159 ? 157.202 7.511 568.003 1.00 64.24 159 ARG A CA 1
ATOM 1240 C C . ARG A 1 159 ? 156.199 7.915 569.076 1.00 60.16 159 ARG A C 1
ATOM 1241 O O . ARG A 1 159 ? 155.921 7.145 570.005 1.00 59.62 159 ARG A O 1
ATOM 1249 N N . LEU A 1 160 ? 155.701 9.142 568.938 1.00 58.74 160 LEU A N 1
ATOM 1250 C CA . LEU A 1 160 ? 154.759 9.766 569.858 1.00 53.21 160 LEU A CA 1
ATOM 1251 C C . LEU A 1 160 ? 153.342 9.667 569.306 1.00 65.58 160 LEU A C 1
ATOM 1252 O O . LEU A 1 160 ? 153.109 9.943 568.126 1.00 64.81 160 LEU A O 1
ATOM 1257 N N . THR A 1 161 ? 152.403 9.265 570.154 1.00 54.56 161 THR A N 1
ATOM 1258 C CA . THR A 1 161 ? 150.984 9.293 569.800 1.00 54.50 161 THR A CA 1
ATOM 1259 C C . THR A 1 161 ? 150.192 10.050 570.874 1.00 61.50 161 THR A C 1
ATOM 1260 O O . THR A 1 161 ? 150.248 9.692 572.055 1.00 58.39 161 THR A O 1
ATOM 1264 N N . PHE A 1 162 ? 149.502 11.117 570.467 1.00 64.16 162 PHE A N 1
ATOM 1265 C CA . PHE A 1 162 ? 148.724 11.954 571.380 1.00 65.54 162 PHE A CA 1
ATOM 1266 C C . PHE A 1 162 ? 149.560 12.596 572.487 1.00 66.45 162 PHE A C 1
ATOM 1267 O O . PHE A 1 162 ? 149.195 12.555 573.657 1.00 65.79 162 PHE A O 1
ATOM 1275 N N . PHE A 1 163 ? 150.684 13.192 572.131 1.00 62.20 163 PHE A N 1
ATOM 1276 C CA . PHE A 1 163 ? 151.377 14.007 573.104 1.00 67.08 163 PHE A CA 1
ATOM 1277 C C . PHE A 1 163 ? 150.796 15.393 572.931 1.00 66.60 163 PHE A C 1
ATOM 1278 O O . PHE A 1 163 ? 150.085 15.638 571.952 1.00 58.87 163 PHE A O 1
ATOM 1286 N N . GLU A 1 164 ? 151.103 16.310 573.846 1.00 52.22 164 GLU A N 1
ATOM 1287 C CA . GLU A 1 164 ? 150.548 17.650 573.710 1.00 55.68 164 GLU A CA 1
ATOM 1288 C C . GLU A 1 164 ? 151.671 18.666 573.719 1.00 52.73 164 GLU A C 1
ATOM 1289 O O . GLU A 1 164 ? 152.680 18.453 574.367 1.00 64.54 164 GLU A O 1
ATOM 1295 N N . VAL A 1 165 ? 151.513 19.761 572.986 1.00 66.40 165 VAL A N 1
ATOM 1296 C CA . VAL A 1 165 ? 152.440 20.870 573.151 1.00 82.31 165 VAL A CA 1
ATOM 1297 C C . VAL A 1 165 ? 152.182 21.425 574.547 1.00 97.33 165 VAL A C 1
ATOM 1298 O O . VAL A 1 165 ? 151.038 21.507 574.991 1.00 91.80 165 VAL A O 1
ATOM 1302 N N . SER A 1 166 ? 153.250 21.768 575.256 1.00 105.31 166 SER A N 1
ATOM 1303 C CA . SER A 1 166 ? 153.133 22.172 576.651 1.00 102.92 166 SER A CA 1
ATOM 1304 C C . SER A 1 166 ? 154.028 23.366 576.914 1.00 104.81 166 SER A C 1
ATOM 1305 O O . SER A 1 166 ? 155.106 23.478 576.345 1.00 94.02 166 SER A O 1
ATOM 1308 N N . LYS A 1 167 ? 153.591 24.249 577.803 1.00 115.40 167 LYS A N 1
ATOM 1309 C CA . LYS A 1 167 ? 154.461 25.317 578.261 1.00 121.75 167 LYS A CA 1
ATOM 1310 C C . LYS A 1 167 ? 155.020 24.940 579.623 1.00 120.66 167 LYS A C 1
ATOM 1311 O O . LYS A 1 167 ? 154.306 24.429 580.485 1.00 125.24 167 LYS A O 1
ATOM 1317 N N . ASN A 1 168 ? 156.290 25.199 579.831 1.00 116.11 168 ASN A N 1
ATOM 1318 C CA . ASN A 1 168 ? 156.878 25.048 581.137 1.00 114.56 168 ASN A CA 1
ATOM 1319 C C . ASN A 1 168 ? 157.679 26.293 581.389 1.00 118.68 168 ASN A C 1
ATOM 1320 O O . ASN A 1 168 ? 158.875 26.323 581.143 1.00 115.28 168 ASN A O 1
ATOM 1325 N N . GLY A 1 169 ? 157.016 27.352 581.815 1.00 120.86 169 GLY A N 1
ATOM 1326 C CA . GLY A 1 169 ? 157.763 28.550 582.067 1.00 121.54 169 GLY A CA 1
ATOM 1327 C C . GLY A 1 169 ? 158.411 29.031 580.799 1.00 121.01 169 GLY A C 1
ATOM 1328 O O . GLY A 1 169 ? 157.743 29.471 579.881 1.00 110.04 169 GLY A O 1
ATOM 1329 N N . VAL A 1 170 ? 159.735 29.033 580.814 1.00 130.12 170 VAL A N 1
ATOM 1330 C CA . VAL A 1 170 ? 160.542 29.552 579.733 1.00 134.15 170 VAL A CA 1
ATOM 1331 C C . VAL A 1 170 ? 160.384 28.821 578.395 1.00 140.96 170 VAL A C 1
ATOM 1332 O O . VAL A 1 170 ? 160.255 29.466 577.355 1.00 144.07 170 VAL A O 1
ATOM 1336 N N . LYS A 1 171 ? 160.364 27.488 578.419 1.00 140.00 171 LYS A N 1
ATOM 1337 C CA . LYS A 1 171 ? 160.389 26.697 577.193 1.00 137.46 171 LYS A CA 1
ATOM 1338 C C . LYS A 1 171 ? 159.107 25.930 576.877 1.00 129.44 171 LYS A C 1
ATOM 1339 O O . LYS A 1 171 ? 158.320 25.595 577.765 1.00 125.86 171 LYS A O 1
ATOM 1345 N N . ILE A 1 172 ? 158.920 25.664 575.589 1.00 122.87 172 ILE A N 1
ATOM 1346 C CA . ILE A 1 172 ? 157.768 24.922 575.100 1.00 107.86 172 ILE A CA 1
ATOM 1347 C C . ILE A 1 172 ? 158.240 23.525 574.724 1.00 90.33 172 ILE A C 1
ATOM 1348 O O . ILE A 1 172 ? 159.172 23.368 573.935 1.00 69.76 172 ILE A O 1
ATOM 1353 N N . GLN A 1 173 ? 157.604 22.511 575.296 1.00 87.78 173 GLN A N 1
ATOM 1354 C CA . GLN A 1 173 ? 158.047 21.137 575.129 1.00 82.47 173 GLN A CA 1
ATOM 1355 C C . GLN A 1 173 ? 156.900 20.299 574.604 1.00 78.26 173 GLN A C 1
ATOM 1356 O O . GLN A 1 173 ? 155.823 20.814 574.322 1.00 63.17 173 GLN A O 1
ATOM 1362 N N . LEU A 1 174 ? 157.133 19.000 574.492 1.00 75.63 174 LEU A N 1
ATOM 1363 C CA . LEU A 1 174 ? 156.065 18.068 574.179 1.00 70.02 174 LEU A CA 1
ATOM 1364 C C . LEU A 1 174 ? 155.897 17.216 575.418 1.00 53.67 174 LEU A C 1
ATOM 1365 O O . LEU A 1 174 ? 156.867 16.694 575.966 1.00 70.29 174 LEU A O 1
ATOM 1370 N N . LYS A 1 175 ? 154.656 17.083 575.859 1.00 62.01 175 LYS A N 1
ATOM 1371 C CA . LYS A 1 175 ? 154.360 16.422 577.118 1.00 79.83 175 LYS A CA 1
ATOM 1372 C C . LYS A 1 175 ? 153.504 15.195 576.884 1.00 57.76 175 LYS A C 1
ATOM 1373 O O . LYS A 1 175 ? 152.559 15.236 576.109 1.00 63.32 175 LYS A O 1
ATOM 1379 N N . SER A 1 176 ? 153.875 14.096 577.529 1.00 52.26 176 SER A N 1
ATOM 1380 C CA . SER A 1 176 ? 153.033 12.915 577.592 1.00 63.22 176 SER A CA 1
ATOM 1381 C C . SER A 1 176 ? 151.840 13.196 578.492 1.00 78.16 176 SER A C 1
ATOM 1382 O O . SER A 1 176 ? 151.968 13.879 579.511 1.00 76.96 176 SER A O 1
ATOM 1385 N N . GLY A 1 177 ? 150.688 12.649 578.131 1.00 85.75 177 GLY A N 1
ATOM 1386 C CA . GLY A 1 177 ? 149.530 12.713 578.999 1.00 76.57 177 GLY A CA 1
ATOM 1387 C C . GLY A 1 177 ? 149.192 11.303 579.439 1.00 81.80 177 GLY A C 1
ATOM 1388 O O . GLY A 1 177 ? 149.898 10.354 579.082 1.00 72.20 177 GLY A O 1
ATOM 1389 N N . PRO A 1 178 ? 148.089 11.151 580.188 1.00 81.87 178 PRO A N 1
ATOM 1390 C CA . PRO A 1 178 ? 147.615 9.863 580.707 1.00 82.50 178 PRO A CA 1
ATOM 1391 C C . PRO A 1 178 ? 147.256 8.893 579.586 1.00 82.80 178 PRO A C 1
ATOM 1392 O O . PRO A 1 178 ? 147.474 7.688 579.718 1.00 93.93 178 PRO A O 1
ATOM 1396 N N . CYS A 1 179 ? 146.710 9.411 578.492 1.00 79.37 179 CYS A N 1
ATOM 1397 C CA . CYS A 1 179 ? 146.313 8.561 577.380 1.00 75.56 179 CYS A CA 1
ATOM 1398 C C . CYS A 1 179 ? 147.228 8.708 576.167 1.00 84.04 179 CYS A C 1
ATOM 1399 O O . CYS A 1 179 ? 146.820 8.437 575.037 1.00 77.55 179 CYS A O 1
ATOM 1402 N N . SER A 1 180 ? 148.469 9.127 576.401 1.00 77.03 180 SER A N 1
ATOM 1403 C CA . SER A 1 180 ? 149.457 9.159 575.330 1.00 65.26 180 SER A CA 1
ATOM 1404 C C . SER A 1 180 ? 150.000 7.756 575.103 1.00 70.65 180 SER A C 1
ATOM 1405 O O . SER A 1 180 ? 149.981 6.919 576.004 1.00 79.88 180 SER A O 1
ATOM 1408 N N . PHE A 1 181 ? 150.471 7.499 573.893 1.00 68.09 181 PHE A N 1
ATOM 1409 C CA . PHE A 1 181 ? 151.217 6.290 573.602 1.00 71.79 181 PHE A CA 1
ATOM 1410 C C . PHE A 1 181 ? 152.647 6.714 573.256 1.00 77.10 181 PHE A C 1
ATOM 1411 O O . PHE A 1 181 ? 152.857 7.724 572.581 1.00 88.03 181 PHE A O 1
ATOM 1419 N N . PHE A 1 182 ? 153.628 5.935 573.695 1.00 75.53 182 PHE A N 1
ATOM 1420 C CA . PHE A 1 182 ? 155.023 6.260 573.447 1.00 68.53 182 PHE A CA 1
ATOM 1421 C C . PHE A 1 182 ? 155.741 4.986 573.053 1.00 73.58 182 PHE A C 1
ATOM 1422 O O . PHE A 1 182 ? 155.534 3.946 573.674 1.00 78.57 182 PHE A O 1
ATOM 1430 N N . LYS A 1 183 ? 156.578 5.061 572.023 1.00 79.41 183 LYS A N 1
ATOM 1431 C CA . LYS A 1 183 ? 157.343 3.891 571.596 1.00 73.93 183 LYS A CA 1
ATOM 1432 C C . LYS A 1 183 ? 158.763 4.260 571.186 1.00 75.50 183 LYS A C 1
ATOM 1433 O O . LYS A 1 183 ? 158.988 5.278 570.551 1.00 70.31 183 LYS A O 1
ATOM 1439 N N . VAL A 1 184 ? 159.725 3.416 571.536 1.00 71.40 184 VAL A N 1
ATOM 1440 C CA . VAL A 1 184 ? 161.099 3.653 571.122 1.00 71.17 184 VAL A CA 1
ATOM 1441 C C . VAL A 1 184 ? 161.380 2.849 569.862 1.00 74.04 184 VAL A C 1
ATOM 1442 O O . VAL A 1 184 ? 161.179 1.628 569.835 1.00 68.35 184 VAL A O 1
ATOM 1446 N N . ILE A 1 185 ? 161.834 3.544 568.820 1.00 62.22 185 ILE A N 1
ATOM 1447 C CA . ILE A 1 185 ? 162.199 2.907 567.562 1.00 63.44 185 ILE A CA 1
ATOM 1448 C C . ILE A 1 185 ? 163.714 2.912 567.482 1.00 71.87 185 ILE A C 1
ATOM 1449 O O . ILE A 1 185 ? 164.329 3.959 567.296 1.00 73.59 185 ILE A O 1
ATOM 1454 N N . LYS A 1 186 ? 164.313 1.737 567.640 1.00 77.71 186 LYS A N 1
ATOM 1455 C CA . LYS A 1 186 ? 165.759 1.643 567.761 1.00 78.97 186 LYS A CA 1
ATOM 1456 C C . LYS A 1 186 ? 166.437 1.687 566.399 1.00 79.23 186 LYS A C 1
ATOM 1457 O O . LYS A 1 186 ? 165.977 1.059 565.443 1.00 74.80 186 LYS A O 1
ATOM 1463 N N . ALA A 1 187 ? 167.524 2.446 566.321 1.00 66.96 187 ALA A N 1
ATOM 1464 C CA . ALA A 1 187 ? 168.372 2.427 565.147 1.00 68.40 187 ALA A CA 1
ATOM 1465 C C . ALA A 1 187 ? 168.847 0.998 564.955 1.00 75.79 187 ALA A C 1
ATOM 1466 O O . ALA A 1 187 ? 169.096 0.289 565.928 1.00 79.83 187 ALA A O 1
ATOM 1468 N N . ALA A 1 188 ? 168.979 0.570 563.705 1.00 93.94 188 ALA A N 1
ATOM 1469 C CA . ALA A 1 188 ? 169.408 -0.803 563.437 1.00 103.92 188 ALA A CA 1
ATOM 1470 C C . ALA A 1 188 ? 170.881 -1.027 563.812 1.00 107.35 188 ALA A C 1
ATOM 1471 O O . ALA A 1 188 ? 171.738 -0.182 563.570 1.00 101.61 188 ALA A O 1
ATOM 1473 N N . LYS A 1 189 ? 171.143 -2.187 564.402 1.00 111.71 189 LYS A N 1
ATOM 1474 C CA . LYS A 1 189 ? 172.482 -2.633 564.742 1.00 121.35 189 LYS A CA 1
ATOM 1475 C C . LYS A 1 189 ? 173.158 -3.238 563.513 1.00 124.27 189 LYS A C 1
ATOM 1476 O O . LYS A 1 189 ? 172.669 -4.221 562.964 1.00 126.45 189 LYS A O 1
ATOM 1482 N N . PRO A 1 190 ? 174.252 -2.618 563.027 1.00 121.80 190 PRO A N 1
ATOM 1483 C CA . PRO A 1 190 ? 175.051 -3.348 562.042 1.00 117.15 190 PRO A CA 1
ATOM 1484 C C . PRO A 1 190 ? 175.448 -4.716 562.592 1.00 111.90 190 PRO A C 1
ATOM 1485 O O . PRO A 1 190 ? 175.734 -4.847 563.786 1.00 106.06 190 PRO A O 1
ATOM 1489 N N . LYS A 1 191 ? 175.411 -5.728 561.730 1.00 115.21 191 LYS A N 1
ATOM 1490 C CA . LYS A 1 191 ? 175.521 -7.118 562.149 1.00 117.90 191 LYS A CA 1
ATOM 1491 C C . LYS A 1 191 ? 176.856 -7.709 561.725 1.00 113.52 191 LYS A C 1
ATOM 1492 O O . LYS A 1 191 ? 177.718 -7.013 561.184 1.00 93.60 191 LYS A O 1
ATOM 1498 N N . THR A 1 192 ? 176.999 -9.007 561.967 1.00 126.12 192 THR A N 1
ATOM 1499 C CA . THR A 1 192 ? 178.243 -9.736 561.788 1.00 134.88 192 THR A CA 1
ATOM 1500 C C . THR A 1 192 ? 178.058 -10.835 560.735 1.00 137.55 192 THR A C 1
ATOM 1501 O O . THR A 1 192 ? 178.191 -12.027 561.034 1.00 137.98 192 THR A O 1
ATOM 1505 N N . ASP A 1 193 ? 177.757 -10.418 559.504 1.00 137.45 193 ASP A N 1
ATOM 1506 C CA . ASP A 1 193 ? 177.387 -11.321 558.409 1.00 134.88 193 ASP A CA 1
ATOM 1507 C C . ASP A 1 193 ? 176.289 -12.310 558.801 1.00 131.16 193 ASP A C 1
ATOM 1508 O O . ASP A 1 193 ? 175.461 -12.026 559.667 1.00 122.53 193 ASP A O 1
ATOM 1513 N N . MET B 1 1 ? 150.828 -4.248 516.375 1.00 139.21 1 MET B N 1
ATOM 1514 C CA . MET B 1 1 ? 149.679 -4.167 515.482 1.00 137.01 1 MET B CA 1
ATOM 1515 C C . MET B 1 1 ? 149.140 -2.737 515.436 1.00 137.23 1 MET B C 1
ATOM 1516 O O . MET B 1 1 ? 149.650 -1.878 514.713 1.00 132.76 1 MET B O 1
ATOM 1521 N N . ASP B 1 2 ? 148.100 -2.504 516.232 1.00 142.45 2 ASP B N 1
ATOM 1522 C CA . ASP B 1 2 ? 147.371 -1.241 516.274 1.00 140.97 2 ASP B CA 1
ATOM 1523 C C . ASP B 1 2 ? 148.135 -0.061 516.892 1.00 126.89 2 ASP B C 1
ATOM 1524 O O . ASP B 1 2 ? 149.135 -0.256 517.597 1.00 123.24 2 ASP B O 1
ATOM 1529 N N . PRO B 1 3 ? 147.651 1.171 516.634 1.00 108.88 3 PRO B N 1
ATOM 1530 C CA . PRO B 1 3 ? 148.117 2.366 517.345 1.00 99.78 3 PRO B CA 1
ATOM 1531 C C . PRO B 1 3 ? 148.011 2.144 518.858 1.00 104.27 3 PRO B C 1
ATOM 1532 O O . PRO B 1 3 ? 147.170 1.361 519.301 1.00 102.13 3 PRO B O 1
ATOM 1536 N N . LEU B 1 4 ? 148.849 2.805 519.646 1.00 97.03 4 LEU B N 1
ATOM 1537 C CA . LEU B 1 4 ? 148.889 2.490 521.062 1.00 88.37 4 LEU B CA 1
ATOM 1538 C C . LEU B 1 4 ? 148.570 3.713 521.902 1.00 86.94 4 LEU B C 1
ATOM 1539 O O . LEU B 1 4 ? 149.250 4.739 521.819 1.00 79.17 4 LEU B O 1
ATOM 1544 N N . VAL B 1 5 ? 147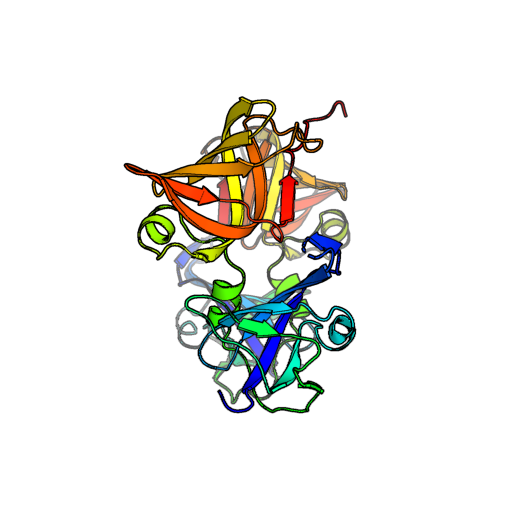.517 3.602 522.708 1.00 86.25 5 VAL B N 1
ATOM 1545 C CA . VAL B 1 5 ? 147.205 4.638 523.683 1.00 88.99 5 VAL B CA 1
ATOM 1546 C C . VAL B 1 5 ? 147.896 4.293 524.993 1.00 81.39 5 VAL B C 1
ATOM 1547 O O . VAL B 1 5 ? 147.644 3.244 525.594 1.00 85.23 5 VAL B O 1
ATOM 1551 N N . VAL B 1 6 ? 148.774 5.185 525.430 1.00 72.90 6 VAL B N 1
ATOM 1552 C CA . VAL B 1 6 ? 149.503 4.998 526.665 1.00 73.53 6 VAL B CA 1
ATOM 1553 C C . VAL B 1 6 ? 149.400 6.266 527.491 1.00 81.27 6 VAL B C 1
ATOM 1554 O O . VAL B 1 6 ? 149.181 7.345 526.956 1.00 82.36 6 VAL B O 1
ATOM 1558 N N . THR B 1 7 ? 149.563 6.130 528.796 1.00 75.52 7 THR B N 1
ATOM 1559 C CA . THR B 1 7 ? 149.595 7.265 529.689 1.00 71.10 7 THR B CA 1
ATOM 1560 C C . THR B 1 7 ? 151.061 7.503 530.003 1.00 62.77 7 THR B C 1
ATOM 1561 O O . THR B 1 7 ? 151.789 6.557 530.287 1.00 61.46 7 THR B O 1
ATOM 1565 N N . VAL B 1 8 ? 151.518 8.748 529.892 1.00 65.31 8 VAL B N 1
ATOM 1566 C CA . VAL B 1 8 ? 152.915 9.048 530.205 1.00 66.21 8 VAL B CA 1
ATOM 1567 C C . VAL B 1 8 ? 153.105 9.270 531.708 1.00 72.41 8 VAL B C 1
ATOM 1568 O O . VAL B 1 8 ? 152.360 10.015 532.346 1.00 70.66 8 VAL B O 1
ATOM 1572 N N . LEU B 1 9 ? 154.096 8.582 532.265 1.00 56.38 9 LEU B N 1
ATOM 1573 C CA . LEU B 1 9 ? 154.337 8.588 533.706 1.00 68.51 9 LEU B CA 1
ATOM 1574 C C . LEU B 1 9 ? 155.533 9.468 534.013 1.00 71.41 9 LEU B C 1
ATOM 1575 O O . LEU B 1 9 ? 155.607 10.098 535.072 1.00 86.60 9 LEU B O 1
ATOM 1580 N N . LYS B 1 10 ? 156.474 9.495 533.073 1.00 68.98 10 LYS B N 1
ATOM 1581 C CA . LYS B 1 10 ? 157.708 10.255 533.221 1.00 63.51 10 LYS B CA 1
ATOM 1582 C C . LYS B 1 10 ? 158.218 10.725 531.865 1.00 66.62 10 LYS B C 1
ATOM 1583 O O . LYS B 1 10 ? 158.102 10.013 530.864 1.00 62.72 10 LYS B O 1
ATOM 1589 N N . ALA B 1 11 ? 158.799 11.920 531.843 1.00 71.88 11 ALA B N 1
ATOM 1590 C CA . ALA B 1 11 ? 159.465 12.430 530.648 1.00 77.84 11 ALA B CA 1
ATOM 1591 C C . ALA B 1 11 ? 160.455 13.526 531.017 1.00 68.61 11 ALA B C 1
ATOM 1592 O O . ALA B 1 11 ? 160.085 14.532 531.619 1.00 74.69 11 ALA B O 1
ATOM 1594 N N . ILE B 1 12 ? 161.716 13.326 530.647 1.00 62.74 12 ILE B N 1
ATOM 1595 C CA . ILE B 1 12 ? 162.748 14.335 530.871 1.00 77.78 12 ILE B CA 1
ATOM 1596 C C . ILE B 1 12 ? 162.778 15.341 529.720 1.00 94.85 12 ILE B C 1
ATOM 1597 O O . ILE B 1 12 ? 162.334 15.041 528.602 1.00 94.19 12 ILE B O 1
ATOM 1602 N N . ASN B 1 13 ? 163.292 16.538 529.997 1.00 100.90 13 ASN B N 1
ATOM 1603 C CA . ASN B 1 13 ? 163.459 17.554 528.964 1.00 101.41 13 ASN B CA 1
ATOM 1604 C C . ASN B 1 13 ? 164.478 17.128 527.921 1.00 101.02 13 ASN B C 1
ATOM 1605 O O . ASN B 1 13 ? 165.450 16.430 528.233 1.00 107.93 13 ASN B O 1
ATOM 1610 N N . PRO B 1 14 ? 164.237 17.519 526.663 1.00 98.27 14 PRO B N 1
ATOM 1611 C CA . PRO B 1 14 ? 165.120 17.078 525.582 1.00 91.70 14 PRO B CA 1
ATOM 1612 C C . PRO B 1 14 ? 166.562 17.525 525.805 1.00 81.69 14 PRO B C 1
ATOM 1613 O O . PRO B 1 14 ? 166.811 18.635 526.270 1.00 78.91 14 PRO B O 1
ATOM 1617 N N . PHE B 1 15 ? 167.495 16.637 525.477 1.00 81.19 15 PHE B N 1
ATOM 1618 C CA . PHE B 1 15 ? 168.920 16.882 525.631 1.00 88.56 15 PHE B CA 1
ATOM 1619 C C . PHE B 1 15 ? 169.593 16.329 524.394 1.00 93.00 15 PHE B C 1
ATOM 1620 O O . PHE B 1 15 ? 169.031 15.483 523.704 1.00 98.43 15 PHE B O 1
ATOM 1628 N N . GLU B 1 16 ? 170.800 16.804 524.117 1.00 89.38 16 GLU B N 1
ATOM 1629 C CA . GLU B 1 16 ? 171.570 16.342 522.967 1.00 91.35 16 GLU B CA 1
ATOM 1630 C C . GLU B 1 16 ? 172.299 15.013 523.206 1.00 94.09 16 GLU B C 1
ATOM 1631 O O . GLU B 1 16 ? 172.845 14.773 524.287 1.00 85.54 16 GLU B O 1
ATOM 1637 N N . CYS B 1 17 ? 1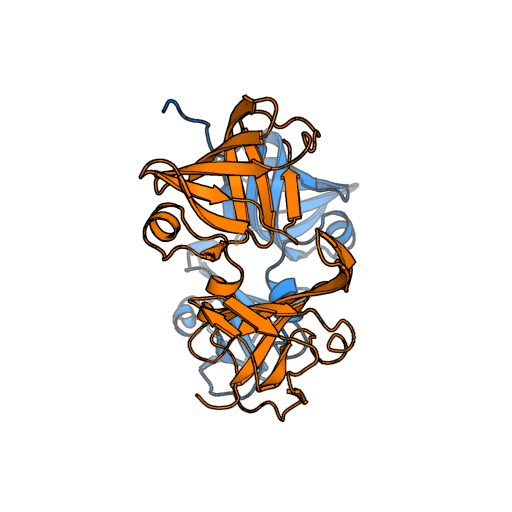72.276 14.141 522.198 1.00 107.37 17 CYS B N 1
ATOM 1638 C CA . CYS B 1 17 ? 172.973 12.857 522.281 1.00 117.62 17 CYS B CA 1
ATOM 1639 C C . CYS B 1 17 ? 173.890 12.712 521.087 1.00 121.20 17 CYS B C 1
ATOM 1640 O O . CYS B 1 17 ? 173.441 12.372 519.996 1.00 125.20 17 CYS B O 1
ATOM 1643 N N . GLU B 1 18 ? 175.177 12.971 521.312 1.00 132.21 18 GLU B N 1
ATOM 1644 C CA . GLU B 1 18 ? 176.208 12.891 520.272 1.00 139.10 18 GLU B CA 1
ATOM 1645 C C . GLU B 1 18 ? 176.705 11.457 520.070 1.00 136.20 18 GLU B C 1
ATOM 1646 O O . GLU B 1 18 ? 177.358 10.884 520.947 1.00 139.73 18 GLU B O 1
ATOM 1652 N N . THR B 1 19 ? 176.367 10.873 518.925 1.00 131.46 19 THR B N 1
ATOM 1653 C CA . THR B 1 19 ? 176.867 9.556 518.549 1.00 132.90 19 THR B CA 1
ATOM 1654 C C . THR B 1 19 ? 177.420 9.618 517.134 1.00 133.41 19 THR B C 1
ATOM 1655 O O . THR B 1 19 ? 177.493 10.693 516.536 1.00 124.19 19 THR B O 1
ATOM 1659 N N . GLN B 1 20 ? 177.816 8.465 516.608 1.00 141.21 20 GLN B N 1
ATOM 1660 C CA . GLN B 1 20 ? 177.999 8.321 515.174 1.00 149.42 20 GLN B CA 1
ATOM 1661 C C . GLN B 1 20 ? 176.612 8.561 514.586 1.00 148.74 20 GLN B C 1
ATOM 1662 O O . GLN B 1 20 ? 175.614 8.258 515.235 1.00 154.78 20 GLN B O 1
ATOM 1668 N N . GLU B 1 21 ? 176.554 9.137 513.387 1.00 141.18 21 GLU B N 1
ATOM 1669 C CA . GLU B 1 21 ? 175.294 9.392 512.666 1.00 134.88 21 GLU B CA 1
ATOM 1670 C C . GLU B 1 21 ? 174.336 10.451 513.269 1.00 131.26 21 GLU B C 1
ATOM 1671 O O . GLU B 1 21 ? 173.172 10.537 512.865 1.00 134.61 21 GLU B O 1
ATOM 1677 N N . GLY B 1 22 ? 174.820 11.267 514.207 1.00 125.35 22 GLY B N 1
ATOM 1678 C CA . GLY B 1 22 ? 174.081 12.461 514.592 1.00 115.86 22 GLY B CA 1
ATOM 1679 C C . GLY B 1 22 ? 174.256 13.059 515.975 1.00 111.21 22 GLY B C 1
ATOM 1680 O O . GLY B 1 22 ? 174.614 12.370 516.926 1.00 115.13 22 GLY B O 1
ATOM 1681 N N . ARG B 1 23 ? 173.998 14.362 516.076 1.00 106.48 23 ARG B N 1
ATOM 1682 C CA . ARG B 1 23 ? 173.972 15.064 517.357 1.00 100.30 23 ARG B CA 1
ATOM 1683 C C . ARG B 1 23 ? 172.569 15.636 517.491 1.00 109.16 23 ARG B C 1
ATOM 1684 O O . ARG B 1 23 ? 172.348 16.839 517.341 1.00 118.16 23 ARG B O 1
ATOM 1692 N N . GLN B 1 24 ? 171.625 14.740 517.747 1.00 96.91 24 GLN B N 1
ATOM 1693 C CA . GLN B 1 24 ? 170.208 15.050 517.792 1.00 86.16 24 GLN B CA 1
ATOM 1694 C C . GLN B 1 24 ? 169.769 15.404 519.204 1.00 99.85 24 GLN B C 1
ATOM 1695 O O . GLN B 1 24 ? 170.266 14.853 520.196 1.00 75.90 24 GLN B O 1
ATOM 1701 N N . GLU B 1 25 ? 168.824 16.330 519.290 1.00 107.20 25 GLU B N 1
ATOM 1702 C CA . GLU B 1 25 ? 168.200 16.617 520.565 1.00 99.13 25 GLU B CA 1
ATOM 1703 C C . GLU B 1 25 ? 167.013 15.656 520.659 1.00 99.01 25 GLU B C 1
ATOM 1704 O O . GLU B 1 25 ? 166.159 15.609 519.771 1.00 97.33 25 GLU B O 1
ATOM 1710 N N . ILE B 1 26 ? 166.987 14.875 521.735 1.00 101.78 26 ILE B N 1
ATOM 1711 C CA . ILE B 1 26 ? 166.032 13.782 521.925 1.00 98.47 26 ILE B CA 1
ATOM 1712 C C . ILE B 1 26 ? 165.544 13.755 523.368 1.00 86.92 26 ILE B C 1
ATOM 1713 O O . ILE B 1 26 ? 166.042 14.507 524.195 1.00 75.58 26 ILE B O 1
ATOM 1718 N N . PHE B 1 27 ? 164.586 12.880 523.675 1.00 82.37 27 PHE B N 1
ATOM 1719 C CA . PHE B 1 27 ? 164.250 12.615 525.083 1.00 84.18 27 PHE B CA 1
ATOM 1720 C C . PHE B 1 27 ? 163.851 11.174 525.419 1.00 87.73 27 PHE B C 1
ATOM 1721 O O . PHE B 1 27 ? 163.733 10.317 524.528 1.00 87.92 27 PHE B O 1
ATOM 1729 N N . HIS B 1 28 ? 163.709 10.923 526.721 1.00 85.86 28 HIS B N 1
ATOM 1730 C CA . HIS B 1 28 ? 163.342 9.618 527.267 1.00 81.67 28 HIS B CA 1
ATOM 1731 C C . HIS B 1 28 ? 162.009 9.720 527.991 1.00 79.56 28 HIS B C 1
ATOM 1732 O O . HIS B 1 28 ? 161.728 10.734 528.630 1.00 84.78 28 HIS B O 1
ATOM 1739 N N . ALA B 1 29 ? 161.196 8.673 527.909 1.00 66.19 29 ALA B N 1
ATOM 1740 C CA . ALA B 1 29 ? 159.934 8.677 528.641 1.00 58.34 29 ALA B CA 1
ATOM 1741 C C . ALA B 1 29 ? 159.564 7.284 529.133 1.00 68.53 29 ALA B C 1
ATOM 1742 O O . ALA B 1 29 ? 160.056 6.290 528.611 1.00 66.74 29 ALA B O 1
ATOM 1744 N N . THR B 1 30 ? 158.697 7.220 530.140 1.00 58.93 30 THR B N 1
ATOM 1745 C CA . THR B 1 30 ? 158.138 5.954 530.576 1.00 51.53 30 THR B CA 1
ATOM 1746 C C . THR B 1 30 ? 156.642 6.076 530.378 1.00 50.90 30 THR B C 1
ATOM 1747 O O . THR B 1 30 ? 156.043 7.062 530.812 1.00 61.09 30 THR B O 1
ATOM 1751 N N . VAL B 1 31 ? 156.040 5.094 529.716 1.00 52.51 31 VAL B N 1
ATOM 1752 C CA . VAL B 1 31 ? 154.601 5.131 529.463 1.00 57.78 31 VAL B CA 1
ATOM 1753 C C . VAL B 1 31 ? 153.951 3.825 529.908 1.00 57.02 31 VAL B C 1
ATOM 1754 O O . VAL B 1 31 ? 154.637 2.844 530.177 1.00 58.40 31 VAL B O 1
ATOM 1758 N N . ALA B 1 32 ? 152.626 3.813 529.979 1.00 61.34 32 ALA B N 1
ATOM 1759 C CA . ALA B 1 32 ? 151.924 2.635 530.457 1.00 64.98 32 ALA B CA 1
ATOM 1760 C C . ALA B 1 32 ? 150.532 2.444 529.861 1.00 71.92 32 ALA B C 1
ATOM 1761 O O . ALA B 1 32 ? 149.848 3.397 529.511 1.00 75.35 32 ALA B O 1
ATOM 1763 N N . THR B 1 33 ? 150.135 1.187 529.743 1.00 69.66 33 THR B N 1
ATOM 1764 C CA . THR B 1 33 ? 148.754 0.828 529.486 1.00 78.74 33 THR B CA 1
ATOM 1765 C C . THR B 1 33 ? 148.150 0.417 530.815 1.00 87.78 33 THR B C 1
ATOM 1766 O O . THR B 1 33 ? 148.737 0.657 531.868 1.00 93.52 33 THR B O 1
ATOM 1770 N 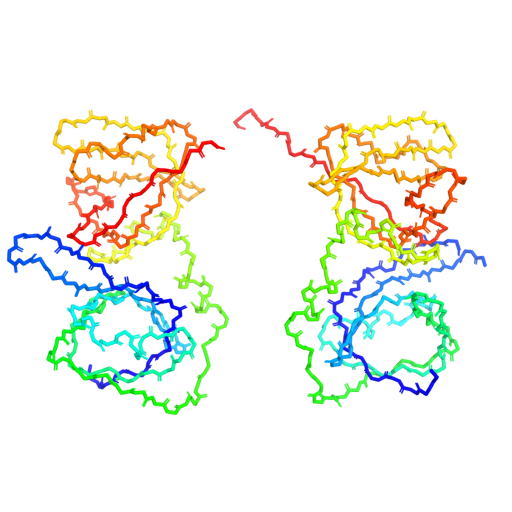N . GLU B 1 34 ? 146.982 -0.211 530.774 1.00 90.79 34 GLU B N 1
ATOM 1771 C CA . GLU B 1 34 ? 146.347 -0.677 531.997 1.00 98.55 34 GLU B CA 1
ATOM 1772 C C . GLU B 1 34 ? 146.999 -1.970 532.492 1.00 87.88 34 GLU B C 1
ATOM 1773 O O . GLU B 1 34 ? 146.742 -2.416 533.615 1.00 81.91 34 GLU B O 1
ATOM 1779 N N . THR B 1 35 ? 147.864 -2.544 531.657 1.00 79.38 35 THR B N 1
ATOM 1780 C CA . THR B 1 35 ? 148.473 -3.846 531.938 1.00 77.45 35 THR B CA 1
ATOM 1781 C C . THR B 1 35 ? 149.999 -3.824 532.083 1.00 64.26 35 THR B C 1
ATOM 1782 O O . THR B 1 35 ? 150.560 -4.625 532.823 1.00 68.92 35 THR B O 1
ATOM 1786 N N . ASP B 1 36 ? 150.673 -2.929 531.364 1.00 66.24 36 ASP B N 1
ATOM 1787 C CA . ASP B 1 36 ? 152.130 -2.907 531.394 1.00 66.48 36 ASP B CA 1
ATOM 1788 C C . ASP B 1 36 ? 152.695 -1.519 531.082 1.00 65.51 36 ASP B C 1
ATOM 1789 O O . ASP B 1 36 ? 151.964 -0.592 530.718 1.00 70.31 36 ASP B O 1
ATOM 1794 N N . PHE B 1 37 ? 154.008 -1.394 531.225 1.00 57.51 37 PHE B N 1
ATOM 1795 C CA . PHE B 1 37 ? 154.706 -0.155 530.928 1.00 58.18 37 PHE B CA 1
ATOM 1796 C C . PHE B 1 37 ? 155.825 -0.422 529.934 1.00 63.17 37 PHE B C 1
ATOM 1797 O O . PHE B 1 37 ? 156.305 -1.547 529.829 1.00 65.30 37 PHE B O 1
ATOM 1805 N N . PHE B 1 38 ? 156.272 0.627 529.246 1.00 60.04 38 PHE B N 1
ATOM 1806 C CA . PHE B 1 38 ? 157.496 0.537 528.459 1.00 71.32 38 PHE B CA 1
ATOM 1807 C C . PHE B 1 38 ? 158.288 1.839 528.489 1.00 57.45 38 PHE B C 1
ATOM 1808 O O . PHE B 1 38 ? 157.752 2.916 528.775 1.00 57.19 38 PHE B O 1
ATOM 1816 N N . PHE B 1 39 ? 159.577 1.725 528.195 1.00 60.13 39 PHE B N 1
ATOM 1817 C CA . PHE B 1 39 ? 160.410 2.904 528.070 1.00 64.03 39 PHE B CA 1
ATOM 1818 C C . PHE B 1 39 ? 160.450 3.293 526.601 1.00 73.60 39 PHE B C 1
ATOM 1819 O O . PHE B 1 39 ? 160.501 2.435 525.721 1.00 71.35 39 PHE B O 1
ATOM 1827 N N . VAL B 1 40 ? 160.389 4.589 526.333 1.00 68.36 40 VAL B N 1
ATOM 1828 C CA . VAL B 1 40 ? 160.429 5.056 524.961 1.00 74.04 40 VAL B CA 1
ATOM 1829 C C . VAL B 1 40 ? 161.553 6.052 524.736 1.00 75.69 40 VAL B C 1
ATOM 1830 O O . VAL B 1 40 ? 161.719 7.019 525.494 1.00 69.82 40 VAL B O 1
ATOM 1834 N N . LYS B 1 41 ? 162.330 5.775 523.696 1.00 85.03 41 LYS B N 1
ATOM 1835 C CA . LYS B 1 41 ? 163.340 6.686 523.194 1.00 84.62 41 LYS B CA 1
ATOM 1836 C C . LYS B 1 41 ? 162.686 7.486 522.090 1.00 78.05 41 LYS B C 1
ATOM 1837 O O . LYS B 1 41 ? 162.227 6.919 521.098 1.00 75.63 41 LYS B O 1
ATOM 1843 N N . VAL B 1 42 ? 162.625 8.799 522.268 1.00 75.56 42 VAL B N 1
ATOM 1844 C CA . VAL B 1 42 ? 162.047 9.655 521.233 1.00 92.71 42 VAL B CA 1
ATOM 1845 C C . VAL B 1 42 ? 163.047 10.631 520.616 1.00 96.47 42 VAL B C 1
ATOM 1846 O O . VAL B 1 42 ? 163.652 11.458 521.298 1.00 92.39 42 VAL B O 1
ATOM 1850 N N . LEU B 1 43 ? 163.214 10.493 519.308 1.00 101.34 43 LEU B N 1
ATOM 1851 C CA . LEU B 1 43 ? 164.218 11.223 518.555 1.00 98.61 43 LEU B CA 1
ATOM 1852 C C . LEU B 1 43 ? 163.702 12.562 518.037 1.00 91.62 43 LEU B C 1
ATOM 1853 O O . LEU B 1 43 ? 164.488 13.438 517.672 1.00 93.66 43 LEU B O 1
ATOM 1858 N N . ASN B 1 44 ? 162.383 12.726 518.015 1.00 90.50 44 ASN B N 1
ATOM 1859 C CA . ASN B 1 44 ? 161.800 13.999 517.623 1.00 99.11 44 ASN B CA 1
ATOM 1860 C C . ASN B 1 44 ? 161.462 14.839 518.844 1.00 101.12 44 ASN B C 1
ATOM 1861 O O . ASN B 1 44 ? 160.424 14.652 519.478 1.00 101.40 44 ASN B O 1
ATOM 1866 N N . ALA B 1 45 ? 162.342 15.782 519.156 1.00 96.04 45 ALA B N 1
ATOM 1867 C CA . ALA B 1 45 ? 162.207 16.590 520.359 1.00 91.46 45 ALA B CA 1
ATOM 1868 C C . ALA B 1 45 ? 161.068 17.600 520.300 1.00 98.55 45 ALA B C 1
ATOM 1869 O O . ALA B 1 45 ? 161.033 18.544 521.088 1.00 109.65 45 ALA B O 1
ATOM 1871 N N . GLN B 1 46 ? 160.124 17.378 519.393 1.00 103.08 46 GLN B N 1
ATOM 1872 C CA . GLN B 1 46 ? 158.999 18.278 519.223 1.00 110.50 46 GLN B CA 1
ATOM 1873 C C . GLN B 1 46 ? 157.781 17.596 519.802 1.00 110.12 46 GLN B C 1
ATOM 1874 O O . GLN B 1 46 ? 156.712 18.197 519.905 1.00 109.39 46 GLN B O 1
ATOM 1880 N N . PHE B 1 47 ? 157.951 16.330 520.168 1.00 109.23 47 PHE B N 1
ATOM 1881 C CA . PHE B 1 47 ? 156.875 15.554 520.760 1.00 106.26 47 PHE B CA 1
ATOM 1882 C C . PHE B 1 47 ? 156.729 15.874 522.259 1.00 90.00 47 PHE B C 1
ATOM 1883 O O . PHE B 1 47 ? 155.808 15.384 522.911 1.00 72.97 47 PHE B O 1
ATOM 1891 N N . LYS B 1 48 ? 157.631 16.703 522.786 1.00 82.21 48 LYS B N 1
ATOM 1892 C CA . LYS B 1 48 ? 157.708 16.984 524.228 1.00 84.68 48 LYS B CA 1
ATOM 1893 C C . LYS B 1 48 ? 156.449 17.609 524.847 1.00 100.03 48 LYS B C 1
ATOM 1894 O O . LYS B 1 48 ? 156.137 17.352 526.013 1.00 111.28 48 LYS B O 1
ATOM 1900 N N . ASP B 1 49 ? 155.732 18.434 524.085 1.00 102.42 49 ASP B N 1
ATOM 1901 C CA . ASP B 1 49 ? 154.511 19.064 524.591 1.00 95.81 49 ASP B CA 1
ATOM 1902 C C . ASP B 1 49 ? 153.399 18.036 524.778 1.00 86.18 49 ASP B C 1
ATOM 1903 O O . ASP B 1 49 ? 152.405 18.294 525.462 1.00 92.44 49 ASP B O 1
ATOM 1908 N N . LYS B 1 50 ? 153.585 16.864 524.172 1.00 89.80 50 LYS B N 1
ATOM 1909 C CA . LYS B 1 50 ? 152.617 15.777 524.252 1.00 95.69 50 LYS B CA 1
ATOM 1910 C C . LYS B 1 50 ? 153.083 14.688 525.227 1.00 96.22 50 LYS B C 1
ATOM 1911 O O . LYS B 1 50 ? 152.282 13.872 525.684 1.00 82.49 50 LYS B O 1
ATOM 1917 N N . PHE B 1 51 ? 154.378 14.672 525.541 1.00 87.21 51 PHE B N 1
ATOM 1918 C CA . PHE B 1 51 ? 154.901 13.725 526.520 1.00 79.34 51 PHE B CA 1
ATOM 1919 C C . PHE B 1 51 ? 155.049 14.390 527.883 1.00 77.27 51 PHE B C 1
ATOM 1920 O O . PHE B 1 51 ? 156.161 14.677 528.329 1.00 65.66 51 PHE B O 1
ATOM 1928 N N . ILE B 1 52 ? 153.933 14.628 528.541 1.00 78.64 52 ILE B N 1
ATOM 1929 C CA . ILE B 1 52 ? 153.954 15.099 529.912 1.00 85.58 52 ILE B CA 1
ATOM 1930 C C . ILE B 1 52 ? 153.152 14.177 530.799 1.00 81.66 52 ILE B C 1
ATOM 1931 O O . ILE B 1 52 ? 152.181 13.568 530.377 1.00 73.97 52 ILE B O 1
ATOM 1936 N N . PRO B 1 53 ? 153.587 14.097 532.042 1.00 79.90 53 PRO B N 1
ATOM 1937 C CA . PRO B 1 53 ? 153.109 13.088 532.964 1.00 60.94 53 PRO B CA 1
ATOM 1938 C C . PRO B 1 53 ? 151.640 13.180 533.307 1.00 66.88 53 PRO B C 1
ATOM 1939 O O . PRO B 1 53 ? 151.089 14.233 533.548 1.00 73.64 53 PRO B O 1
ATOM 1943 N N . LYS B 1 54 ? 151.020 12.020 533.287 1.00 66.94 54 LYS B N 1
ATOM 1944 C CA . LYS B 1 54 ? 149.629 11.810 533.612 1.00 81.21 54 LYS B CA 1
ATOM 1945 C C . LYS B 1 54 ? 148.745 11.957 532.387 1.00 85.39 54 LYS B C 1
ATOM 1946 O O . LYS B 1 54 ? 147.609 11.516 532.379 1.00 89.55 54 LYS B O 1
ATOM 1952 N N . ARG B 1 55 ? 149.282 12.535 531.327 1.00 74.98 55 ARG B N 1
ATOM 1953 C CA . ARG B 1 55 ? 148.502 12.673 530.116 1.00 79.60 55 ARG B CA 1
ATOM 1954 C C . ARG B 1 55 ? 148.440 11.372 529.329 1.00 80.61 55 ARG B C 1
ATOM 1955 O O . ARG B 1 55 ? 149.357 10.573 529.371 1.00 86.00 55 ARG B O 1
ATOM 1963 N N . THR B 1 56 ? 147.355 11.164 528.607 1.00 80.20 56 THR B N 1
ATOM 1964 C CA . THR B 1 56 ? 147.259 9.997 527.751 1.00 95.57 56 THR B CA 1
ATOM 1965 C C . THR B 1 56 ? 147.327 10.345 526.264 1.00 96.83 56 THR B C 1
ATOM 1966 O O . THR B 1 56 ? 146.614 11.211 525.806 1.00 102.13 56 THR B O 1
ATOM 1970 N N . ILE B 1 57 ? 148.208 9.659 525.536 1.00 90.87 57 ILE B N 1
ATOM 1971 C CA . ILE B 1 57 ? 148.520 9.927 524.136 1.00 90.13 57 ILE B CA 1
ATOM 1972 C C . ILE B 1 57 ? 148.418 8.647 523.308 1.00 81.94 57 ILE B C 1
ATOM 1973 O O . ILE B 1 57 ? 148.553 7.553 523.839 1.00 72.40 57 ILE B O 1
ATOM 1978 N N . LYS B 1 58 ? 148.172 8.800 522.012 1.00 85.69 58 LYS B N 1
ATOM 1979 C CA . LYS B 1 58 ? 148.086 7.697 521.064 1.00 94.54 58 LYS B CA 1
ATOM 1980 C C . LYS B 1 58 ? 149.296 7.733 520.145 1.00 87.82 58 LYS B C 1
ATOM 1981 O O . LYS B 1 58 ? 149.556 8.749 519.493 1.00 80.46 58 LYS B O 1
ATOM 1987 N N . ILE B 1 59 ? 150.015 6.617 520.071 1.00 88.61 59 ILE B N 1
ATOM 1988 C CA . ILE B 1 59 ? 151.266 6.555 519.322 1.00 93.24 59 ILE B CA 1
ATOM 1989 C C . ILE B 1 59 ? 151.195 5.521 518.205 1.00 92.01 59 ILE B C 1
ATOM 1990 O O . ILE B 1 59 ? 150.894 4.353 518.448 1.00 86.25 59 ILE B O 1
ATOM 1995 N N . SER B 1 60 ? 151.480 5.959 516.981 1.00 102.55 60 SER B N 1
ATOM 1996 C CA . SER B 1 60 ? 151.442 5.082 515.812 1.00 109.64 60 SER B CA 1
ATOM 1997 C C . SER B 1 60 ? 152.757 5.124 515.050 1.00 103.01 60 SER B C 1
ATOM 1998 O O . SER B 1 60 ? 153.481 6.124 515.105 1.00 100.28 60 SER B O 1
ATOM 2001 N N . ASN B 1 61 ? 153.048 4.035 514.340 1.00 100.79 61 ASN B N 1
ATOM 2002 C CA . ASN B 1 61 ? 154.246 3.918 513.509 1.00 103.55 61 ASN B CA 1
ATOM 2003 C C . ASN B 1 61 ? 155.552 3.973 514.317 1.00 101.93 61 ASN B C 1
ATOM 2004 O O . ASN B 1 61 ? 156.384 4.859 514.107 1.00 105.03 61 ASN B O 1
ATOM 2009 N N . TYR B 1 62 ? 155.736 2.992 515.204 1.00 98.30 62 TYR B N 1
ATOM 2010 C CA . TYR B 1 62 ? 156.889 2.945 516.108 1.00 88.99 62 TYR B CA 1
ATOM 2011 C C . TYR B 1 62 ? 157.602 1.585 516.089 1.00 80.56 62 TYR B C 1
ATOM 2012 O O . TYR B 1 62 ? 157.064 0.597 515.577 1.00 83.66 62 TYR B O 1
ATOM 2021 N N . LEU B 1 63 ? 158.807 1.543 516.658 1.00 77.21 63 LEU B N 1
ATOM 2022 C CA . LEU B 1 63 ? 159.587 0.307 516.783 1.00 75.24 63 LEU B CA 1
ATOM 2023 C C . LEU B 1 63 ? 159.406 -0.261 518.190 1.00 83.62 63 LEU B C 1
ATOM 2024 O O . LEU B 1 63 ? 159.275 0.515 519.138 1.00 89.62 63 LEU B O 1
ATOM 2029 N N . TRP B 1 64 ? 159.340 -1.582 518.330 1.00 83.54 64 TRP B N 1
ATOM 2030 C CA . TRP B 1 64 ? 159.299 -2.180 519.664 1.00 101.60 64 TRP B CA 1
ATOM 2031 C C . TRP B 1 64 ? 159.921 -3.560 519.897 1.00 103.54 64 TRP B C 1
ATOM 2032 O O . TRP B 1 64 ? 159.641 -4.477 519.173 1.00 106.92 64 TRP B O 1
ATOM 2043 N N . HIS B 1 65 ? 160.720 -3.709 520.952 1.00 101.89 65 HIS B N 1
ATOM 2044 C CA . HIS B 1 65 ? 161.095 -5.020 521.499 1.00 98.80 65 HIS B CA 1
ATOM 2045 C C . HIS B 1 65 ? 160.968 -5.075 523.016 1.00 98.73 65 HIS B C 1
ATOM 2046 O O . HIS B 1 65 ? 161.398 -4.163 523.698 1.00 93.67 65 HIS B O 1
ATOM 2053 N N . SER B 1 66 ? 160.390 -6.140 523.545 1.00 93.19 66 SER B N 1
ATOM 2054 C CA . SER B 1 66 ? 160.363 -6.291 524.982 1.00 89.24 66 SER B CA 1
ATOM 2055 C C . SER B 1 66 ? 159.699 -5.081 525.605 1.00 77.43 66 SER B C 1
ATOM 2056 O O . SER B 1 66 ? 158.538 -4.814 525.387 1.00 90.20 66 SER B O 1
ATOM 2059 N N . ASN B 1 67 ? 160.449 -4.382 526.429 1.00 72.86 67 ASN B N 1
ATOM 2060 C CA . ASN B 1 67 ? 159.936 -3.228 527.137 1.00 83.10 67 ASN B CA 1
ATOM 2061 C C . ASN B 1 67 ? 160.353 -1.901 526.521 1.00 88.10 67 ASN B C 1
ATOM 2062 O O . ASN B 1 67 ? 160.392 -0.897 527.211 1.00 88.25 67 ASN B O 1
ATOM 2067 N N . PHE B 1 68 ? 160.706 -1.931 525.232 1.00 81.30 68 PHE B N 1
ATOM 2068 C CA . PHE B 1 68 ? 161.266 -0.782 524.537 1.00 78.13 68 PHE B CA 1
ATOM 2069 C C . PHE B 1 68 ? 160.497 -0.390 523.287 1.00 78.70 68 PHE B C 1
ATOM 2070 O O . PHE B 1 68 ? 160.161 -1.226 522.443 1.00 93.71 68 PHE B O 1
ATOM 2078 N N . MET B 1 69 ? 160.270 0.911 523.176 1.00 73.88 69 MET B N 1
ATOM 2079 C CA . MET B 1 69 ? 159.591 1.507 522.042 1.00 80.37 69 MET B CA 1
ATOM 2080 C C . MET B 1 69 ? 160.403 2.695 521.537 1.00 86.94 69 MET B C 1
ATOM 2081 O O . MET B 1 69 ? 160.867 3.502 522.331 1.00 83.16 69 MET B O 1
ATOM 2086 N N . GLU B 1 70 ? 160.644 2.774 520.233 1.00 89.92 70 GLU B N 1
ATOM 2087 C CA . GLU B 1 70 ? 161.319 3.951 519.686 1.00 90.37 70 GLU B CA 1
ATOM 2088 C C . GLU B 1 70 ? 160.331 4.782 518.870 1.00 82.39 70 GLU B C 1
ATOM 2089 O O . GLU B 1 70 ? 159.669 4.261 517.980 1.00 83.10 70 GLU B O 1
ATOM 2095 N N . VAL B 1 71 ? 160.262 6.078 519.169 1.00 86.59 71 VAL B N 1
ATOM 2096 C CA . VAL B 1 71 ? 159.351 6.999 518.497 1.00 88.18 71 VAL B CA 1
ATOM 2097 C C . VAL B 1 71 ? 160.166 7.951 517.631 1.00 96.76 71 VAL B C 1
ATOM 2098 O O . VAL B 1 71 ? 160.961 8.739 518.143 1.00 104.58 71 VAL B O 1
ATOM 2102 N N . THR B 1 72 ? 159.973 7.876 516.317 1.00 100.14 72 THR B N 1
ATOM 2103 C CA . THR B 1 72 ? 160.733 8.715 515.394 1.00 99.39 72 THR B CA 1
ATOM 2104 C C . THR B 1 72 ? 159.863 9.834 514.826 1.00 109.55 72 THR B C 1
ATOM 2105 O O . THR B 1 72 ? 158.685 9.941 515.158 1.00 104.46 72 THR B O 1
ATOM 2109 N N . SER B 1 73 ? 160.460 10.686 513.994 1.00 122.71 73 SER B N 1
ATOM 2110 C CA . SER B 1 73 ? 159.739 11.791 513.369 1.00 119.41 73 SER B CA 1
ATOM 2111 C C . SER B 1 73 ? 158.686 11.287 512.381 1.00 114.46 73 SER B C 1
ATOM 2112 O O . SER B 1 73 ? 157.771 12.025 512.011 1.00 116.83 73 SER B O 1
ATOM 2115 N N . SER B 1 74 ? 158.809 10.028 511.968 1.00 103.35 74 SER B N 1
ATOM 2116 C CA . SER B 1 74 ? 157.803 9.410 511.116 1.00 110.16 74 SER B CA 1
ATOM 2117 C C . SER B 1 74 ? 156.597 8.910 511.923 1.00 112.02 74 SER B C 1
ATOM 2118 O O . SER B 1 74 ? 155.539 8.650 511.350 1.00 105.45 74 SER B O 1
ATOM 2121 N N . SER B 1 75 ? 156.744 8.791 513.245 1.00 100.57 75 SER B N 1
ATOM 2122 C CA . SER B 1 75 ? 155.652 8.315 514.095 1.00 88.57 75 SER B CA 1
ATOM 2123 C C . SER B 1 75 ? 154.592 9.402 514.241 1.00 88.03 75 SER B C 1
ATOM 2124 O O . SER B 1 75 ? 154.843 10.563 513.907 1.00 87.56 75 SER B O 1
ATOM 2127 N N . VAL B 1 76 ? 153.398 9.017 514.693 1.00 91.95 76 VAL B N 1
ATOM 2128 C CA . VAL B 1 76 ? 152.330 9.984 514.969 1.00 101.79 76 VAL B CA 1
ATOM 2129 C C . VAL B 1 76 ? 151.854 9.905 516.411 1.00 102.14 76 VAL B C 1
ATOM 2130 O O . VAL B 1 76 ? 151.437 8.843 516.869 1.00 102.16 76 VAL B O 1
ATOM 2134 N N . VAL B 1 77 ? 151.903 11.031 517.119 1.00 100.25 77 VAL B N 1
ATOM 2135 C CA . VAL B 1 77 ? 151.439 11.098 518.507 1.00 102.15 77 VAL B CA 1
ATOM 2136 C C . VAL B 1 77 ? 150.296 12.103 518.702 1.00 105.95 77 VAL B C 1
ATOM 2137 O O . VAL B 1 77 ? 150.432 13.297 518.419 1.00 99.78 77 VAL B O 1
ATOM 2141 N N . VAL B 1 78 ? 149.156 11.603 519.164 1.00 111.36 78 VAL B N 1
ATOM 2142 C CA . VAL B 1 78 ? 147.966 12.430 519.340 1.00 114.03 78 VAL B CA 1
ATOM 2143 C C . VAL B 1 78 ? 147.512 12.468 520.794 1.00 105.96 78 VAL B C 1
ATOM 2144 O O . VAL B 1 78 ? 147.416 11.436 521.435 1.00 93.29 78 VAL B O 1
ATOM 2148 N N . ASP B 1 79 ? 147.246 13.653 521.328 1.00 101.87 79 ASP B N 1
ATOM 2149 C CA . ASP B 1 79 ? 146.675 13.716 522.661 1.00 101.17 79 ASP B CA 1
ATOM 2150 C C . ASP B 1 79 ? 145.275 13.123 522.552 1.00 106.10 79 ASP B C 1
ATOM 2151 O O . ASP B 1 79 ? 144.566 13.379 521.578 1.00 109.36 79 ASP B O 1
ATOM 2156 N N . VAL B 1 80 ? 144.874 12.320 523.529 1.00 108.80 80 VAL B N 1
ATOM 2157 C CA . VAL B 1 80 ? 143.591 11.640 523.426 1.00 111.97 80 VAL B CA 1
ATOM 2158 C C . VAL B 1 80 ? 142.803 11.891 524.703 1.00 111.47 80 VAL B C 1
ATOM 2159 O O . VAL B 1 80 ? 143.379 12.254 525.727 1.00 110.88 80 VAL B O 1
ATOM 2163 N N . GLU B 1 81 ? 141.496 11.674 524.657 1.00 123.37 81 GLU B N 1
ATOM 2164 C CA . GLU B 1 81 ? 140.635 11.794 525.824 1.00 127.28 81 GLU B CA 1
ATOM 2165 C C . GLU B 1 81 ? 140.932 10.656 526.775 1.00 133.55 81 GLU B C 1
ATOM 2166 O O . GLU B 1 81 ? 141.101 9.514 526.347 1.00 133.67 81 GLU B O 1
ATOM 2172 N N . SER B 1 82 ? 140.980 10.975 528.069 1.00 135.54 82 SER B N 1
ATOM 2173 C CA . SER B 1 82 ? 141.608 10.120 529.057 1.00 135.68 82 SER B CA 1
ATOM 2174 C C . SER B 1 82 ? 141.025 8.738 529.248 1.00 141.22 82 SER B C 1
ATOM 2175 O O . SER B 1 82 ? 141.768 7.770 529.228 1.00 144.79 82 SER B O 1
ATOM 2178 N N . ASN B 1 83 ? 139.722 8.583 529.372 1.00 143.73 83 ASN B N 1
ATOM 2179 C CA . ASN B 1 83 ? 139.263 7.214 529.517 1.00 148.05 83 ASN B CA 1
ATOM 2180 C C . ASN B 1 83 ? 139.908 6.564 530.753 1.00 148.21 83 ASN B C 1
ATOM 2181 O O . ASN B 1 83 ? 139.617 6.900 531.889 1.00 144.07 83 ASN B O 1
ATOM 2186 N N . HIS B 1 84 ? 140.749 5.577 530.474 1.00 148.37 84 HIS B N 1
ATOM 2187 C CA . HIS B 1 84 ? 141.403 4.677 531.419 1.00 137.09 84 HIS B CA 1
ATOM 2188 C C . HIS B 1 84 ? 142.505 5.236 532.311 1.00 125.13 84 HIS B C 1
ATOM 2189 O O . HIS B 1 84 ? 143.120 6.252 532.031 1.00 125.23 84 HIS B O 1
ATOM 2196 N N . GLU B 1 85 ? 142.730 4.523 533.401 1.00 118.03 85 GLU B N 1
ATOM 2197 C CA . GLU B 1 85 ? 143.587 4.938 534.498 1.00 107.96 85 GLU B CA 1
ATOM 2198 C C . GLU B 1 85 ? 144.474 3.751 534.817 1.00 104.59 85 GLU B C 1
ATOM 2199 O O . GLU B 1 85 ? 144.005 2.612 534.873 1.00 112.60 85 GLU B O 1
ATOM 2205 N N . VAL B 1 86 ? 145.759 4.025 535.018 1.00 93.14 86 VAL B N 1
ATOM 2206 C CA . VAL B 1 86 ? 146.744 2.969 535.194 1.00 86.75 86 VAL B CA 1
ATOM 2207 C C . VAL B 1 86 ? 146.703 2.471 536.626 1.00 84.95 86 VAL B C 1
ATOM 2208 O O . VAL B 1 86 ? 146.799 3.268 537.564 1.00 90.24 86 VAL B O 1
ATOM 2212 N N . PRO B 1 87 ? 146.547 1.146 536.800 1.00 72.93 87 PRO B N 1
ATOM 2213 C CA . PRO B 1 87 ? 146.574 0.559 538.142 1.00 64.73 87 PRO B CA 1
ATOM 2214 C C . PRO B 1 87 ? 147.819 1.000 538.896 1.00 81.73 87 PRO B C 1
ATOM 2215 O O . PRO B 1 87 ? 148.879 1.163 538.286 1.00 83.96 87 PRO B O 1
ATOM 2219 N N . ASN B 1 88 ? 147.683 1.186 540.206 1.00 73.42 88 ASN B N 1
ATOM 2220 C CA . ASN B 1 88 ? 148.787 1.662 541.014 1.00 60.49 88 ASN B CA 1
ATOM 2221 C C . ASN B 1 88 ? 150.008 0.771 540.858 1.00 62.00 88 ASN B C 1
ATOM 2222 O O . ASN B 1 88 ? 151.136 1.259 540.827 1.00 61.90 88 ASN B O 1
ATOM 2227 N N . ASN B 1 89 ? 149.787 -0.537 540.750 1.00 68.02 89 ASN B N 1
ATOM 2228 C CA . ASN B 1 89 ? 150.910 -1.460 540.703 1.00 57.83 89 ASN B CA 1
ATOM 2229 C C . ASN B 1 89 ? 151.699 -1.434 539.390 1.00 48.80 89 ASN B C 1
ATOM 2230 O O . ASN B 1 89 ? 152.907 -1.702 539.389 1.00 52.15 89 ASN B O 1
ATOM 2235 N N . VAL B 1 90 ? 151.039 -1.075 538.292 1.00 56.34 90 VAL B N 1
ATOM 2236 C CA . VAL B 1 90 ? 151.742 -0.900 537.022 1.00 53.54 90 VAL B CA 1
ATOM 2237 C C . VAL B 1 90 ? 152.667 0.305 537.138 1.00 55.27 90 VAL B C 1
ATOM 2238 O O . VAL B 1 90 ? 153.832 0.237 536.770 1.00 54.63 90 VAL B O 1
ATOM 2242 N N . VAL B 1 91 ? 152.154 1.397 537.700 1.00 55.37 91 VAL B N 1
ATOM 2243 C CA . VAL B 1 91 ? 152.977 2.571 537.962 1.00 59.22 91 VAL B CA 1
ATOM 2244 C C . VAL B 1 91 ? 154.157 2.246 538.873 1.00 55.72 91 VAL B C 1
ATOM 2245 O O . VAL B 1 91 ? 155.313 2.553 538.552 1.00 57.24 91 VAL B O 1
ATOM 2249 N N . LYS B 1 92 ? 153.874 1.580 539.988 1.00 48.54 92 LYS B N 1
ATOM 2250 C CA . LYS B 1 92 ? 154.913 1.236 540.945 1.00 59.19 92 LYS B CA 1
ATOM 2251 C C . LYS B 1 92 ? 156.005 0.350 540.326 1.00 56.78 92 LYS B C 1
ATOM 2252 O O . LYS B 1 92 ? 157.194 0.609 540.517 1.00 51.10 92 LYS B O 1
ATOM 2258 N N . ARG B 1 93 ? 155.616 -0.667 539.565 1.00 55.20 93 ARG B N 1
ATOM 2259 C CA . ARG B 1 93 ? 156.619 -1.512 538.915 1.00 48.85 93 ARG B CA 1
ATOM 2260 C C . ARG B 1 93 ? 157.370 -0.759 537.824 1.00 51.50 93 ARG B C 1
ATOM 2261 O O . ARG B 1 93 ? 158.550 -1.014 537.579 1.00 59.57 93 ARG B O 1
ATOM 2269 N N . ALA B 1 94 ? 156.679 0.177 537.185 1.00 51.46 94 ALA B N 1
ATOM 2270 C CA . ALA B 1 94 ? 157.260 0.983 536.118 1.00 59.73 94 ALA B CA 1
ATOM 2271 C C . ALA B 1 94 ? 158.374 1.880 536.634 1.00 62.26 94 ALA B C 1
ATOM 2272 O O . ALA B 1 94 ? 159.364 2.122 535.933 1.00 59.59 94 ALA B O 1
ATOM 2274 N N . ARG B 1 95 ? 158.197 2.389 537.849 1.00 51.72 95 ARG B N 1
ATOM 2275 C CA . ARG B 1 95 ? 159.143 3.344 538.422 1.00 46.79 95 ARG B CA 1
ATOM 2276 C C . ARG B 1 95 ? 160.228 2.693 539.292 1.00 51.09 95 ARG B C 1
ATOM 2277 O O . ARG B 1 95 ? 161.196 3.352 539.684 1.00 50.64 95 ARG B O 1
ATOM 2285 N N . GLU B 1 96 ? 160.051 1.413 539.617 1.00 53.41 96 GLU B N 1
ATOM 2286 C CA . GLU B 1 96 ? 160.922 0.751 540.596 1.00 53.18 96 GLU B CA 1
ATOM 2287 C C . GLU B 1 96 ? 162.175 0.164 539.936 1.00 56.41 96 GLU B C 1
ATOM 2288 O O . GLU B 1 96 ? 162.164 -0.184 538.762 1.00 65.65 96 GLU B O 1
ATOM 2294 N N . THR B 1 97 ? 163.255 0.083 540.706 1.00 52.76 97 THR B N 1
ATOM 2295 C CA . THR B 1 97 ? 164.494 -0.508 540.254 1.00 50.09 97 THR B CA 1
ATOM 2296 C C . THR B 1 97 ? 164.325 -2.015 540.301 1.00 57.24 97 THR B C 1
ATOM 2297 O O . THR B 1 97 ? 164.123 -2.600 541.371 1.00 59.50 97 THR B O 1
ATOM 2301 N N . PRO B 1 98 ? 164.422 -2.655 539.136 1.00 65.83 98 PRO B N 1
ATOM 2302 C CA . PRO B 1 98 ? 164.194 -4.095 539.030 1.00 64.51 98 PRO B CA 1
ATOM 2303 C C . PRO B 1 98 ? 165.191 -4.882 539.870 1.00 61.28 98 PRO B C 1
ATOM 2304 O O . PRO B 1 98 ? 166.315 -4.417 540.068 1.00 58.88 98 PRO B O 1
ATOM 2308 N N . ARG B 1 99 ? 164.784 -6.043 540.372 1.00 45.13 99 ARG B N 1
ATOM 2309 C CA . ARG B 1 99 ? 165.727 -6.915 541.046 1.00 54.28 99 ARG B CA 1
ATOM 2310 C C . ARG B 1 99 ? 166.658 -7.620 540.039 1.00 57.05 99 ARG B C 1
ATOM 2311 O O . ARG B 1 99 ? 166.263 -7.948 538.911 1.00 55.94 99 ARG B O 1
ATOM 2319 N N . ILE B 1 100 ? 167.881 -7.897 540.479 1.00 54.94 100 ILE B N 1
ATOM 2320 C CA . ILE B 1 100 ? 168.874 -8.550 539.648 1.00 63.32 100 ILE B CA 1
ATOM 2321 C C . ILE B 1 100 ? 168.432 -9.945 539.193 1.00 70.46 100 ILE B C 1
ATOM 2322 O O . ILE B 1 100 ? 168.648 -10.316 538.035 1.00 66.11 100 ILE B O 1
ATOM 2327 N N . SER B 1 101 ? 167.820 -10.717 540.094 1.00 71.37 101 SER B N 1
ATOM 2328 C CA . SER B 1 101 ? 167.316 -12.048 539.731 1.00 62.75 101 SER B CA 1
ATOM 2329 C C . SER B 1 101 ? 166.283 -11.931 538.618 1.00 74.61 101 SER B C 1
ATOM 2330 O O . SER B 1 101 ? 166.143 -12.832 537.790 1.00 83.73 101 SER B O 1
ATOM 2333 N N . LYS B 1 102 ? 165.573 -10.807 538.586 1.00 64.06 102 LYS B N 1
ATOM 2334 C CA . LYS B 1 102 ? 164.634 -10.548 537.502 1.00 74.27 102 LYS B CA 1
ATOM 2335 C C . LYS B 1 102 ? 165.371 -10.146 536.218 1.00 68.06 102 LYS B C 1
ATOM 2336 O O . LYS B 1 102 ? 165.022 -10.588 535.125 1.00 67.00 102 LYS B O 1
ATOM 2342 N N . LEU B 1 103 ? 166.398 -9.317 536.370 1.00 62.21 103 LEU B N 1
ATOM 2343 C CA . LEU B 1 103 ? 167.131 -8.793 535.230 1.00 70.94 103 LEU B CA 1
ATOM 2344 C C . LEU B 1 103 ? 167.853 -9.889 534.456 1.00 87.23 103 LEU B C 1
ATOM 2345 O O . LEU B 1 103 ? 167.932 -9.837 533.227 1.00 82.89 103 LEU B O 1
ATOM 2350 N N . LYS B 1 104 ? 168.367 -10.880 535.181 1.00 85.77 104 LYS B N 1
ATOM 2351 C CA . LYS B 1 104 ? 169.146 -11.952 534.567 1.00 91.51 104 LYS B CA 1
ATOM 2352 C C . LYS B 1 104 ? 168.369 -12.828 533.598 1.00 91.04 104 LYS B C 1
ATOM 2353 O O . LYS B 1 104 ? 168.955 -13.453 532.716 1.00 94.98 104 LYS B O 1
ATOM 2359 N N . ILE B 1 105 ? 167.056 -12.909 533.773 1.00 84.26 105 ILE B N 1
ATOM 2360 C CA . ILE B 1 105 ? 166.279 -13.781 532.896 1.00 95.28 105 ILE B CA 1
ATOM 2361 C C . ILE B 1 105 ? 165.390 -13.006 531.924 1.00 102.62 105 ILE B C 1
ATOM 2362 O O . ILE B 1 105 ? 164.376 -13.519 531.454 1.00 106.13 105 ILE B O 1
ATOM 2367 N N . GLN B 1 106 ? 165.806 -11.783 531.597 1.00 103.14 106 GLN B N 1
ATOM 2368 C CA . GLN B 1 106 ? 165.114 -10.966 530.600 1.00 103.00 106 GLN B CA 1
ATOM 2369 C C . GLN B 1 106 ? 165.898 -10.975 529.293 1.00 96.43 106 GLN B C 1
ATOM 2370 O O . GLN B 1 106 ? 167.125 -11.096 529.304 1.00 86.76 106 GLN B O 1
ATOM 2376 N N . PRO B 1 107 ? 165.181 -10.872 528.160 1.00 96.48 107 PRO B N 1
ATOM 2377 C CA . PRO B 1 107 ? 165.765 -10.826 526.811 1.00 97.57 107 PRO B CA 1
ATOM 2378 C C . PRO B 1 107 ? 166.801 -9.709 526.627 1.00 91.36 107 PRO B C 1
ATOM 2379 O O . PRO B 1 107 ? 166.720 -8.677 527.299 1.00 82.07 107 PRO B O 1
ATOM 2383 N N . CYS B 1 108 ? 167.747 -9.932 525.736 1.00 84.53 108 CYS B N 1
ATOM 2384 C CA . CYS B 1 108 ? 168.762 -8.962 525.433 1.00 78.67 108 CYS B CA 1
ATOM 2385 C C . CYS B 1 108 ? 168.097 -7.762 524.777 1.00 79.28 108 CYS B C 1
ATOM 2386 O O . CYS B 1 108 ? 167.083 -7.897 524.125 1.00 81.41 108 CYS B O 1
ATOM 2389 N N . GLY B 1 109 ? 168.631 -6.579 525.025 1.00 81.71 109 GLY B N 1
ATOM 2390 C CA . GLY B 1 109 ? 168.077 -5.347 524.503 1.00 79.71 109 GLY B CA 1
ATOM 2391 C C . GLY B 1 109 ? 166.955 -4.755 525.334 1.00 93.10 109 GLY B C 1
ATOM 2392 O O . GLY B 1 109 ? 166.519 -3.647 525.079 1.00 94.52 109 GLY B O 1
ATOM 2393 N N . THR B 1 110 ? 166.516 -5.491 526.351 1.00 81.99 110 THR B N 1
ATOM 2394 C CA . THR B 1 110 ? 165.584 -4.995 527.369 1.00 78.51 110 THR B CA 1
ATOM 2395 C C . THR B 1 110 ? 166.210 -3.857 528.152 1.00 64.62 110 THR B C 1
ATOM 2396 O O . THR B 1 110 ? 167.328 -3.974 528.660 1.00 65.45 110 THR B O 1
ATOM 2400 N N . ILE B 1 111 ? 165.463 -2.760 528.238 1.00 55.39 111 ILE B N 1
ATOM 2401 C CA . ILE B 1 111 ? 165.907 -1.523 528.872 1.00 63.37 111 ILE B CA 1
ATOM 2402 C C . ILE B 1 111 ? 165.870 -1.596 530.396 1.00 75.91 111 ILE B C 1
ATOM 2403 O O . ILE B 1 111 ? 164.917 -2.124 530.974 1.00 79.62 111 ILE B O 1
ATOM 2408 N N . VAL B 1 112 ? 166.917 -1.067 531.033 1.00 79.49 112 VAL B N 1
ATOM 2409 C CA . VAL B 1 112 ? 167.041 -1.068 532.489 1.00 75.58 112 VAL B CA 1
ATOM 2410 C C . VAL B 1 112 ? 167.368 0.332 533.008 1.00 75.53 112 VAL B C 1
ATOM 2411 O O . VAL B 1 112 ? 168.334 0.957 532.569 1.00 64.40 112 VAL B O 1
ATOM 2415 N N . ASN B 1 113 ? 166.552 0.830 533.927 1.00 64.25 113 ASN B N 1
ATOM 2416 C CA . ASN B 1 113 ? 166.856 2.052 534.655 1.00 66.58 113 ASN B CA 1
ATOM 2417 C C . ASN B 1 113 ? 166.834 1.677 536.119 1.00 67.77 113 ASN B C 1
ATOM 2418 O O . ASN B 1 113 ? 166.280 0.638 536.469 1.00 65.06 113 ASN B O 1
ATOM 2423 N N . GLY B 1 114 ? 167.448 2.483 536.981 1.00 64.06 114 GLY B N 1
ATOM 2424 C CA . GLY B 1 114 ? 167.410 2.180 538.393 1.00 60.79 114 GLY B CA 1
ATOM 2425 C C . GLY B 1 114 ? 168.603 2.651 539.198 1.00 68.43 114 GLY B C 1
ATOM 2426 O O . GLY B 1 114 ? 169.513 3.316 538.683 1.00 54.23 114 GLY B O 1
ATOM 2427 N N . LEU B 1 115 ? 168.586 2.290 540.480 1.00 56.36 115 LEU B N 1
ATOM 2428 C CA . LEU B 1 115 ? 169.618 2.676 541.427 1.00 55.42 115 LEU B CA 1
ATOM 2429 C C . LEU B 1 115 ? 170.201 1.401 542.031 1.00 57.27 115 LEU B C 1
ATOM 2430 O O . LEU B 1 115 ? 169.448 0.577 542.549 1.00 65.22 115 LEU B O 1
ATOM 2435 N N . PHE B 1 116 ? 171.525 1.225 541.948 1.00 55.32 116 PHE B N 1
ATOM 2436 C CA . PHE B 1 116 ? 172.155 -0.054 542.341 1.00 65.78 116 PHE B CA 1
ATOM 2437 C C . PHE B 1 116 ? 173.366 0.055 543.286 1.00 65.59 116 PHE B C 1
ATOM 2438 O O . PHE B 1 116 ? 174.302 0.811 543.021 1.00 65.37 116 PHE B O 1
ATOM 2446 N N . LYS B 1 117 ? 173.379 -0.762 544.338 1.00 57.18 117 LYS B N 1
ATOM 2447 C CA . LYS B 1 117 ? 174.521 -0.817 545.256 1.00 67.79 117 LYS B CA 1
ATOM 2448 C C . LYS B 1 117 ? 175.721 -1.498 544.607 1.00 64.09 117 LYS B C 1
ATOM 2449 O O . LYS B 1 117 ? 175.597 -2.595 544.046 1.00 77.69 117 LYS B O 1
ATOM 2455 N N . VAL B 1 118 ? 176.888 -0.858 544.711 1.00 61.86 118 VAL B N 1
ATOM 2456 C CA . VAL B 1 118 ? 178.127 -1.418 544.146 1.00 78.47 118 VAL B CA 1
ATOM 2457 C C . VAL B 1 118 ? 179.086 -1.956 545.213 1.00 83.37 118 VAL B C 1
ATOM 2458 O O . VAL B 1 118 ? 179.350 -1.306 546.229 1.00 78.45 118 VAL B O 1
ATOM 2462 N N . GLN B 1 119 ? 179.565 -3.171 544.986 1.00 88.57 119 GLN B N 1
ATOM 2463 C CA . GLN B 1 119 ? 180.552 -3.800 545.848 1.00 92.30 119 GLN B CA 1
ATOM 2464 C C . GLN B 1 119 ? 181.990 -3.655 545.313 1.00 104.48 119 GLN B C 1
ATOM 2465 O O . GLN B 1 119 ? 182.936 -3.486 546.087 1.00 106.75 119 GLN B O 1
ATOM 2471 N N . LYS B 1 120 ? 182.163 -3.750 543.997 1.00 106.56 120 LYS B N 1
ATOM 2472 C CA . LYS B 1 120 ? 183.492 -3.564 543.411 1.00 105.63 120 LYS B CA 1
ATOM 2473 C C . LYS B 1 120 ? 183.518 -2.700 542.150 1.00 101.91 120 LYS B C 1
ATOM 2474 O O . LYS B 1 120 ? 182.548 -2.646 541.389 1.00 97.15 120 LYS B O 1
ATOM 2480 N N . ILE B 1 121 ? 184.633 -2.002 541.966 1.00 103.52 121 ILE B N 1
ATOM 2481 C CA . ILE B 1 121 ? 184.830 -1.123 540.825 1.00 105.56 121 ILE B CA 1
ATOM 2482 C C . ILE B 1 121 ? 186.157 -1.517 540.191 1.00 110.93 121 ILE B C 1
ATOM 2483 O O . ILE B 1 121 ? 187.222 -1.062 540.613 1.00 116.00 121 ILE B O 1
ATOM 2488 N N . THR B 1 122 ? 186.086 -2.366 539.173 1.00 112.08 122 THR B N 1
ATOM 2489 C CA . THR B 1 122 ? 187.281 -2.835 538.483 1.00 114.72 122 THR B CA 1
ATOM 2490 C C . THR B 1 122 ? 187.594 -1.978 537.266 1.00 115.92 122 THR B C 1
ATOM 2491 O O . THR B 1 122 ? 186.921 -2.080 536.238 1.00 106.83 122 THR B O 1
ATOM 2495 N N . GLU B 1 123 ? 188.616 -1.135 537.390 1.00 127.71 123 GLU B N 1
ATOM 2496 C CA . GLU B 1 123 ? 188.987 -0.223 536.319 1.00 133.72 123 GLU B CA 1
ATOM 2497 C C . GLU B 1 123 ? 189.782 -0.982 535.267 1.00 133.16 123 GLU B C 1
ATOM 2498 O O . GLU B 1 123 ? 190.731 -1.696 535.592 1.00 129.96 123 GLU B O 1
ATOM 2504 N N . GLU B 1 124 ? 189.410 -0.766 534.017 1.00 137.92 124 GLU B N 1
ATOM 2505 C CA . GLU B 1 124 ? 190.170 -1.199 532.860 1.00 145.39 124 GLU B CA 1
ATOM 2506 C C . GLU B 1 124 ? 190.195 0.023 531.960 1.00 150.94 124 GLU B C 1
ATOM 2507 O O . GLU B 1 124 ? 189.376 0.908 532.130 1.00 154.92 124 GLU B O 1
ATOM 2513 N N . LYS B 1 125 ? 191.167 0.130 531.066 1.00 151.96 125 LYS B N 1
ATOM 2514 C CA . LYS B 1 125 ? 191.328 1.369 530.302 1.00 149.40 125 LYS B CA 1
ATOM 2515 C C . LYS B 1 125 ? 190.168 1.748 529.364 1.00 147.61 125 LYS B C 1
ATOM 2516 O O . LYS B 1 125 ? 189.759 2.907 529.325 1.00 147.98 125 LYS B O 1
ATOM 2522 N N . ASP B 1 126 ? 189.656 0.790 528.599 1.00 143.42 126 ASP B N 1
ATOM 2523 C CA . ASP B 1 126 ? 188.521 1.051 527.717 1.00 140.80 126 ASP B CA 1
ATOM 2524 C C . ASP B 1 126 ? 187.239 1.349 528.488 1.00 144.65 126 ASP B C 1
ATOM 2525 O O . ASP B 1 126 ? 186.482 2.268 528.172 1.00 142.47 126 ASP B O 1
ATOM 2530 N N . ARG B 1 127 ? 187.027 0.549 529.517 1.00 146.93 127 ARG B N 1
ATOM 2531 C CA . ARG B 1 127 ? 185.735 0.377 530.124 1.00 141.85 127 ARG B CA 1
ATOM 2532 C C . ARG B 1 127 ? 185.895 0.379 531.624 1.00 149.54 127 ARG B C 1
ATOM 2533 O O . ARG B 1 127 ? 186.968 0.070 532.123 1.00 159.39 127 ARG B O 1
ATOM 2541 N N . VAL B 1 128 ? 184.836 0.707 532.353 1.00 138.08 128 VAL B N 1
ATOM 2542 C CA . VAL B 1 128 ? 184.864 0.513 533.797 1.00 123.91 128 VAL B CA 1
ATOM 2543 C C . VAL B 1 128 ? 183.793 -0.516 534.174 1.00 113.89 128 VAL B C 1
ATOM 2544 O O . VAL B 1 128 ? 182.638 -0.424 533.734 1.00 116.61 128 VAL B O 1
ATOM 2548 N N . LEU B 1 129 ? 184.189 -1.495 534.985 1.00 103.31 129 LEU B N 1
ATOM 2549 C CA . LEU B 1 129 ? 183.302 -2.588 535.367 1.00 98.39 129 LEU B CA 1
ATOM 2550 C C . LEU B 1 129 ? 182.859 -2.477 536.826 1.00 99.64 129 LEU B C 1
ATOM 2551 O O . LEU B 1 129 ? 183.686 -2.372 537.732 1.00 102.61 129 LEU B O 1
ATOM 2556 N N . TYR B 1 130 ? 181.545 -2.478 537.035 1.00 88.85 130 TYR B N 1
ATOM 2557 C CA . TYR B 1 130 ? 180.966 -2.337 538.369 1.00 84.31 130 TYR B CA 1
ATOM 2558 C C . TYR B 1 130 ? 180.245 -3.601 538.838 1.00 78.66 130 TYR B C 1
ATOM 2559 O O . TYR B 1 130 ? 179.242 -4.001 538.250 1.00 80.21 130 TYR B O 1
ATOM 2568 N N . GLY B 1 131 ? 180.733 -4.215 539.911 1.00 72.04 131 GLY B N 1
ATOM 2569 C CA . GLY B 1 131 ? 180.013 -5.317 540.519 1.00 61.59 131 GLY B CA 1
ATOM 2570 C C . GLY B 1 131 ? 178.882 -4.726 541.341 1.00 70.04 131 GLY B C 1
ATOM 2571 O O . GLY B 1 131 ? 179.131 -3.923 542.236 1.00 66.43 131 GLY B O 1
ATOM 2572 N N . ILE B 1 132 ? 177.638 -5.052 540.996 1.00 68.90 132 ILE B N 1
ATOM 2573 C CA . ILE B 1 132 ? 176.497 -4.582 541.772 1.00 64.77 132 ILE B CA 1
ATOM 2574 C C . ILE B 1 132 ? 175.740 -5.742 542.406 1.00 71.62 132 ILE B C 1
ATOM 2575 O O . ILE B 1 132 ? 175.803 -6.886 541.931 1.00 67.56 132 ILE B O 1
ATOM 2580 N N . HIS B 1 133 ? 175.006 -5.441 543.474 1.00 57.30 133 HIS B N 1
ATOM 2581 C CA . HIS B 1 133 ? 174.320 -6.501 544.207 1.00 67.66 133 HIS B CA 1
ATOM 2582 C C . HIS B 1 133 ? 173.038 -6.030 544.872 1.00 72.18 133 HIS B C 1
ATOM 2583 O O . HIS B 1 133 ? 172.920 -4.869 545.287 1.00 66.67 133 HIS B O 1
ATOM 2590 N N . ASP B 1 134 ? 172.089 -6.950 545.004 1.00 66.10 134 ASP B N 1
ATOM 2591 C CA . ASP B 1 134 ? 170.943 -6.718 545.869 1.00 71.21 134 ASP B CA 1
ATOM 2592 C C . ASP B 1 134 ? 170.672 -8.025 546.601 1.00 69.85 134 ASP B C 1
ATOM 2593 O O . ASP B 1 134 ? 171.510 -8.923 546.576 1.00 68.11 134 ASP B O 1
ATOM 2598 N N . LYS B 1 135 ? 169.511 -8.157 547.236 1.00 66.99 135 LYS B N 1
ATOM 2599 C CA . LYS B 1 135 ? 169.246 -9.367 548.013 1.00 75.30 135 LYS B CA 1
ATOM 2600 C C . LYS B 1 135 ? 168.976 -10.608 547.145 1.00 74.52 135 LYS B C 1
ATOM 2601 O O . LYS B 1 135 ? 168.937 -11.731 547.660 1.00 68.37 135 LYS B O 1
ATOM 2607 N N . THR B 1 136 ? 168.828 -10.408 545.834 1.00 69.03 136 THR B N 1
ATOM 2608 C CA . THR B 1 136 ? 168.458 -11.495 544.921 1.00 63.28 136 THR B CA 1
ATOM 2609 C C . THR B 1 136 ? 169.652 -12.044 544.148 1.00 75.80 136 THR B C 1
ATOM 2610 O O . THR B 1 136 ? 169.549 -13.077 543.479 1.00 77.07 136 THR B O 1
ATOM 2614 N N . GLY B 1 137 ? 170.778 -11.343 544.220 1.00 76.01 137 GLY B N 1
ATOM 2615 C CA . GLY B 1 137 ? 171.974 -11.782 543.523 1.00 68.86 137 GLY B CA 1
ATOM 2616 C C . GLY B 1 137 ? 172.932 -10.662 543.165 1.00 83.03 137 GLY B C 1
ATOM 2617 O O . GLY B 1 137 ? 172.726 -9.506 543.544 1.00 77.96 137 GLY B O 1
ATOM 2618 N N . THR B 1 138 ? 173.992 -11.015 542.444 1.00 84.55 138 THR B N 1
ATOM 2619 C CA . THR B 1 138 ? 174.981 -10.048 541.984 1.00 71.46 138 THR B CA 1
ATOM 2620 C C . THR B 1 138 ? 175.061 -10.087 540.475 1.00 69.78 138 THR B C 1
ATOM 2621 O O . THR B 1 138 ? 174.769 -11.108 539.869 1.00 74.63 138 THR B O 1
ATOM 2625 N N . MET B 1 139 ? 175.473 -8.982 539.867 1.00 69.16 139 MET B N 1
ATOM 2626 C CA . MET B 1 139 ? 175.677 -8.971 538.420 1.00 71.35 139 MET B CA 1
ATOM 2627 C C . MET B 1 139 ? 176.606 -7.810 538.097 1.00 73.83 139 MET B C 1
ATOM 2628 O O . MET B 1 139 ? 176.914 -6.990 538.970 1.00 74.99 139 MET B O 1
ATOM 2633 N N . GLU B 1 140 ? 177.045 -7.725 536.848 1.00 77.56 140 GLU B N 1
ATOM 2634 C CA . GLU B 1 140 ? 178.007 -6.702 536.482 1.00 73.09 140 GLU B CA 1
ATOM 2635 C C . GLU B 1 140 ? 177.410 -5.652 535.569 1.00 66.32 140 GLU B C 1
ATOM 2636 O O . GLU B 1 140 ? 176.572 -5.949 534.716 1.00 67.79 140 GLU B O 1
ATOM 2642 N N . VAL B 1 141 ? 177.852 -4.415 535.778 1.00 63.45 141 VAL B N 1
ATOM 2643 C CA . VAL B 1 141 ? 177.414 -3.278 534.988 1.00 71.70 141 VAL B CA 1
ATOM 2644 C C . VAL B 1 141 ? 178.630 -2.742 534.247 1.00 86.67 141 VAL B C 1
ATOM 2645 O O . VAL B 1 141 ? 179.586 -2.256 534.865 1.00 87.64 141 VAL B O 1
ATOM 2649 N N . LEU B 1 142 ? 178.577 -2.851 532.920 1.00 93.40 142 LEU B N 1
ATOM 2650 C CA . LEU B 1 142 ? 179.671 -2.467 532.029 1.00 91.66 142 LEU B CA 1
ATOM 2651 C C . LEU B 1 142 ? 179.435 -1.032 531.570 1.00 87.54 142 LEU B C 1
ATOM 2652 O O . LEU B 1 142 ? 178.449 -0.756 530.886 1.00 91.01 142 LEU B O 1
ATOM 2657 N N . VAL B 1 143 ? 180.312 -0.115 531.975 1.00 77.28 143 VAL B N 1
ATOM 2658 C CA . VAL B 1 143 ? 180.180 1.278 531.556 1.00 88.63 143 VAL B CA 1
ATOM 2659 C C . VAL B 1 143 ? 181.280 1.699 530.585 1.00 103.30 143 VAL B C 1
ATOM 2660 O O . VAL B 1 143 ? 182.468 1.658 530.927 1.00 107.06 143 VAL B O 1
ATOM 2664 N N . LEU B 1 144 ? 180.878 2.076 529.370 1.00 107.71 144 LEU B N 1
ATOM 2665 C CA . LEU B 1 144 ? 181.812 2.550 528.337 1.00 111.69 144 LEU B CA 1
ATOM 2666 C C . LEU B 1 144 ? 182.080 4.047 528.449 1.00 113.50 144 LEU B C 1
ATOM 2667 O O . LEU B 1 144 ? 181.184 4.843 528.749 1.00 106.77 144 LEU B O 1
ATOM 2672 N N . GLY B 1 145 ? 183.336 4.409 528.208 1.00 123.85 145 GLY B N 1
ATOM 2673 C CA . GLY B 1 145 ? 183.763 5.791 528.139 1.00 131.69 145 GLY B CA 1
ATOM 2674 C C . GLY B 1 145 ? 184.808 6.076 529.201 1.00 135.93 145 GLY B C 1
ATOM 2675 O O . GLY B 1 145 ? 185.289 5.157 529.872 1.00 131.91 145 GLY B O 1
ATOM 2676 N N . ASN B 1 146 ? 185.173 7.346 529.348 1.00 142.92 146 ASN B N 1
ATOM 2677 C CA . ASN B 1 146 ? 186.143 7.747 530.358 1.00 144.66 146 ASN B CA 1
ATOM 2678 C C . ASN B 1 146 ? 185.553 7.475 531.732 1.00 147.75 146 ASN B C 1
ATOM 2679 O O . ASN B 1 146 ? 184.352 7.217 531.840 1.00 149.07 146 ASN B O 1
ATOM 2684 N N . PRO B 1 147 ? 186.389 7.499 532.787 1.00 144.54 147 PRO B N 1
ATOM 2685 C CA . PRO B 1 147 ? 185.710 7.331 534.070 1.00 145.05 147 PRO B CA 1
ATOM 2686 C C . PRO B 1 147 ? 184.829 8.539 534.302 1.00 147.17 147 PRO B C 1
ATOM 2687 O O . PRO B 1 147 ? 185.278 9.659 534.053 1.00 147.92 147 PRO B O 1
ATOM 2691 N N . SER B 1 148 ? 183.603 8.326 534.761 1.00 144.61 148 SER B N 1
ATOM 2692 C CA . SER B 1 148 ? 182.772 9.439 535.189 1.00 139.66 148 SER B CA 1
ATOM 2693 C C . SER B 1 148 ? 183.093 9.625 536.662 1.00 145.36 148 SER B C 1
ATOM 2694 O O . SER B 1 148 ? 182.228 9.479 537.528 1.00 144.80 148 SER B O 1
ATOM 2697 N N . LYS B 1 149 ? 184.342 9.999 536.941 1.00 146.34 149 LYS B N 1
ATOM 2698 C CA . LYS B 1 149 ? 184.874 10.072 538.304 1.00 145.77 149 LYS B CA 1
ATOM 2699 C C . LYS B 1 149 ? 185.078 11.501 538.812 1.00 144.77 149 LYS B C 1
ATOM 2700 O O . LYS B 1 149 ? 185.811 12.257 538.203 1.00 151.45 149 LYS B O 1
ATOM 2706 N N . THR B 1 150 ? 184.512 11.850 539.961 1.00 137.21 150 THR B N 1
ATOM 2707 C CA . THR B 1 150 ? 183.513 11.041 540.645 1.00 131.90 150 THR B CA 1
ATOM 2708 C C . THR B 1 150 ? 183.857 9.582 540.856 1.00 126.99 150 THR B C 1
ATOM 2709 O O . THR B 1 150 ? 183.137 8.729 540.403 1.00 122.21 150 THR B O 1
ATOM 2713 N N . LYS B 1 151 ? 184.974 9.303 541.509 1.00 129.25 151 LYS B N 1
ATOM 2714 C CA . LYS B 1 151 ? 185.372 7.933 541.795 1.00 124.29 151 LYS B CA 1
ATOM 2715 C C . LYS B 1 151 ? 184.391 7.210 542.711 1.00 118.66 151 LYS B C 1
ATOM 2716 O O . LYS B 1 151 ? 183.967 7.748 543.706 1.00 119.39 151 LYS B O 1
ATOM 2722 N N . CYS B 1 152 ? 184.065 5.967 542.385 1.00 111.99 152 CYS B N 1
ATOM 2723 C CA . CYS B 1 152 ? 183.023 5.254 543.088 1.00 113.93 152 CYS B CA 1
ATOM 2724 C C . CYS B 1 152 ? 183.709 4.188 543.939 1.00 114.22 152 CYS B C 1
ATOM 2725 O O . CYS B 1 152 ? 184.517 3.406 543.437 1.00 110.88 152 CYS B O 1
ATOM 2728 N N . GLU B 1 153 ? 183.424 4.220 545.242 1.00 110.41 153 GLU B N 1
ATOM 2729 C CA . GLU B 1 153 ? 183.974 3.265 546.201 1.00 105.50 153 GLU B CA 1
ATOM 2730 C C . GLU B 1 153 ? 182.915 2.253 546.607 1.00 99.43 153 GLU B C 1
ATOM 2731 O O . GLU B 1 153 ? 181.727 2.469 546.375 1.00 101.88 153 GLU B O 1
ATOM 2737 N N . GLU B 1 154 ? 183.345 1.159 547.226 1.00 93.59 154 GLU B N 1
ATOM 2738 C CA . GLU B 1 154 ? 182.420 0.131 547.676 1.00 95.56 154 GLU B CA 1
ATOM 2739 C C . GLU B 1 154 ? 181.429 0.716 548.677 1.00 99.37 154 GLU B C 1
ATOM 2740 O O . GLU B 1 154 ? 181.806 1.477 549.570 1.00 96.65 154 GLU B O 1
ATOM 2746 N N . GLY B 1 155 ? 180.157 0.365 548.517 1.00 94.79 155 GLY B N 1
ATOM 2747 C CA . GLY B 1 155 ? 179.111 0.876 549.384 1.00 92.04 155 GLY B CA 1
ATOM 2748 C C . GLY B 1 155 ? 178.370 2.038 548.745 1.00 87.16 155 GLY B C 1
ATOM 2749 O O . GLY B 1 155 ? 177.307 2.444 549.213 1.00 89.32 155 GLY B O 1
ATOM 2750 N N . ASP B 1 156 ? 178.915 2.547 547.648 1.00 83.69 156 ASP B N 1
ATOM 2751 C CA . ASP B 1 156 ? 178.233 3.583 546.886 1.00 91.28 156 ASP B CA 1
ATOM 2752 C C . ASP B 1 156 ? 177.132 2.982 546.015 1.00 84.15 156 ASP B C 1
ATOM 2753 O O . ASP B 1 156 ? 176.928 1.765 546.000 1.00 75.08 156 ASP B O 1
ATOM 2758 N N . LYS B 1 157 ? 176.433 3.845 545.282 1.00 80.48 157 LYS B N 1
ATOM 2759 C CA . LYS B 1 157 ? 175.387 3.407 544.372 1.00 79.82 157 LYS B CA 1
ATOM 2760 C C . LYS B 1 157 ? 175.582 4.048 543.007 1.00 75.12 157 LYS B C 1
ATOM 2761 O O . LYS B 1 157 ? 176.156 5.129 542.906 1.00 69.25 157 LYS B O 1
ATOM 2767 N N . ILE B 1 158 ? 175.096 3.377 541.966 1.00 72.03 158 ILE B N 1
ATOM 2768 C CA . ILE B 1 158 ? 175.085 3.936 540.615 1.00 72.65 158 ILE B CA 1
ATOM 2769 C C . ILE B 1 158 ? 173.651 4.148 540.103 1.00 62.77 158 ILE B C 1
ATOM 2770 O O . ILE B 1 158 ? 172.760 3.316 540.315 1.00 59.97 158 ILE B O 1
ATOM 2775 N N . ARG B 1 159 ? 173.443 5.304 539.479 1.00 69.00 159 ARG B N 1
ATOM 2776 C CA . ARG B 1 159 ? 172.201 5.661 538.817 1.00 72.70 159 ARG B CA 1
ATOM 2777 C C . ARG B 1 159 ? 172.314 5.334 537.344 1.00 71.21 159 ARG B C 1
ATOM 2778 O O . ARG B 1 159 ? 173.095 5.961 536.610 1.00 67.58 159 ARG B O 1
ATOM 2786 N N . LEU B 1 160 ? 171.560 4.324 536.924 1.00 66.94 160 LEU B N 1
ATOM 2787 C CA . LEU B 1 160 ? 171.518 3.932 535.527 1.00 71.90 160 LEU B CA 1
ATOM 2788 C C . LEU B 1 160 ? 170.239 4.498 534.920 1.00 75.79 160 LEU B C 1
ATOM 2789 O O . LEU B 1 160 ? 169.147 4.371 535.489 1.00 60.03 160 LEU B O 1
ATOM 2794 N N . THR B 1 161 ? 170.386 5.150 533.776 1.00 69.31 161 THR B N 1
ATOM 2795 C CA . THR B 1 161 ? 169.230 5.590 533.013 1.00 80.45 161 THR B CA 1
ATOM 2796 C C . THR B 1 161 ? 169.366 5.083 531.596 1.00 80.66 161 THR B C 1
ATOM 2797 O O . THR B 1 161 ? 170.326 5.398 530.896 1.00 82.15 161 THR B O 1
ATOM 2801 N N . PHE B 1 162 ? 168.411 4.248 531.214 1.00 68.49 162 PHE B N 1
ATOM 2802 C CA . PHE B 1 162 ? 168.352 3.642 529.891 1.00 81.55 162 PHE B CA 1
ATOM 2803 C C . PHE B 1 162 ? 169.568 2.777 529.546 1.00 73.91 162 PHE B C 1
ATOM 2804 O O . PHE B 1 162 ? 170.148 2.932 528.474 1.00 75.34 162 PHE B O 1
ATOM 2812 N N . PHE B 1 163 ? 169.953 1.869 530.440 1.00 54.34 163 PHE B N 1
ATOM 2813 C CA . PHE B 1 163 ? 170.964 0.864 530.101 1.00 64.09 163 PHE B CA 1
ATOM 2814 C C . PHE B 1 163 ? 170.255 -0.335 529.496 1.00 68.79 163 PHE B C 1
ATOM 2815 O O . PHE B 1 163 ? 169.022 -0.376 529.451 1.00 72.95 163 PHE B O 1
ATOM 2823 N N . GLU B 1 164 ? 171.027 -1.306 529.022 1.00 58.82 164 GLU B N 1
ATOM 2824 C CA . GLU B 1 164 ? 170.449 -2.466 528.379 1.00 65.89 164 GLU B CA 1
ATOM 2825 C C . GLU B 1 164 ? 170.980 -3.765 528.969 1.00 58.67 164 GLU B C 1
ATOM 2826 O O . GLU B 1 164 ? 172.127 -3.833 529.406 1.00 67.68 164 GLU B O 1
ATOM 2832 N N . VAL B 1 165 ? 170.139 -4.794 528.971 1.00 67.34 165 VAL B N 1
ATOM 2833 C CA . VAL B 1 165 ? 170.602 -6.149 529.252 1.00 79.54 165 VAL B CA 1
ATOM 2834 C C . VAL B 1 165 ? 171.476 -6.584 528.060 1.00 99.80 165 VAL B C 1
ATOM 2835 O O . VAL B 1 165 ? 171.139 -6.309 526.906 1.00 97.48 165 VAL B O 1
ATOM 2839 N N . SER B 1 166 ? 172.604 -7.233 528.345 1.00 97.87 166 SER B N 1
ATOM 2840 C CA . SER B 1 166 ? 173.608 -7.577 527.333 1.00 94.93 166 SER B CA 1
ATOM 2841 C C . SER B 1 166 ? 174.249 -8.939 527.601 1.00 98.98 166 SER B C 1
ATOM 2842 O O . SER B 1 166 ? 174.338 -9.362 528.753 1.00 96.00 166 SER B O 1
ATOM 2845 N N . LYS B 1 167 ? 174.697 -9.638 526.560 1.00 113.50 167 LYS B N 1
ATOM 2846 C CA . LYS B 1 167 ? 175.536 -10.805 526.816 1.00 118.55 167 LYS B CA 1
ATOM 2847 C C . LYS B 1 167 ? 177.012 -10.490 526.553 1.00 127.59 167 LYS B C 1
ATOM 2848 O O . LYS B 1 167 ? 177.354 -9.850 525.559 1.00 127.70 167 LYS B O 1
ATOM 2854 N N . ASN B 1 168 ? 177.843 -10.883 527.509 1.00 136.28 168 ASN B N 1
ATOM 2855 C CA . ASN B 1 168 ? 179.279 -10.941 527.356 1.00 142.30 168 ASN B CA 1
ATOM 2856 C C . ASN B 1 168 ? 179.773 -12.294 527.834 1.00 147.58 168 ASN B C 1
ATOM 2857 O O . ASN B 1 168 ? 179.523 -12.670 528.967 1.00 146.56 168 ASN B O 1
ATOM 2862 N N . GLY B 1 169 ? 180.457 -13.029 526.969 1.00 150.50 169 GLY B N 1
ATOM 2863 C CA . GLY B 1 169 ? 181.111 -14.267 527.351 1.00 152.88 169 GLY B CA 1
ATOM 2864 C C . GLY B 1 169 ? 180.230 -15.354 527.941 1.00 154.02 169 GLY B C 1
ATOM 2865 O O . GLY B 1 169 ? 180.676 -16.133 528.773 1.00 151.60 169 GLY B O 1
ATOM 2866 N N . VAL B 1 170 ? 178.983 -15.410 527.494 1.00 154.78 170 VAL B N 1
ATOM 2867 C CA . VAL B 1 170 ? 178.007 -16.367 527.992 1.00 152.70 170 VAL B CA 1
ATOM 2868 C C . VAL B 1 170 ? 177.368 -15.769 529.220 1.00 152.38 170 VAL B C 1
ATOM 2869 O O . VAL B 1 170 ? 176.357 -16.267 529.712 1.00 150.49 170 VAL B O 1
ATOM 2873 N N . LYS B 1 171 ? 177.949 -14.663 529.670 1.00 150.40 171 LYS B N 1
ATOM 2874 C CA . LYS B 1 171 ? 177.651 -14.076 530.961 1.00 144.36 171 LYS B CA 1
ATOM 2875 C C . LYS B 1 171 ? 176.740 -12.898 530.746 1.00 139.31 171 LYS B C 1
ATOM 2876 O O . LYS B 1 171 ? 176.893 -12.192 529.760 1.00 140.40 171 LYS B O 1
ATOM 2882 N N . ILE B 1 172 ? 175.764 -12.693 531.629 1.00 127.52 172 ILE B N 1
ATOM 2883 C CA . ILE B 1 172 ? 174.802 -11.638 531.330 1.00 112.04 172 ILE B CA 1
ATOM 2884 C C . ILE B 1 172 ? 174.984 -10.392 532.200 1.00 93.58 172 ILE B C 1
ATOM 2885 O O . ILE B 1 172 ? 174.920 -10.456 533.432 1.00 80.11 172 ILE B O 1
ATOM 2890 N N . GLN B 1 173 ? 175.185 -9.253 531.541 1.00 87.61 173 GLN B N 1
ATOM 2891 C CA . GLN B 1 173 ? 175.508 -8.015 532.235 1.00 82.55 173 GLN B CA 1
ATOM 2892 C C . GLN B 1 173 ? 174.586 -6.893 531.808 1.00 83.97 173 GLN B C 1
ATOM 2893 O O . GLN B 1 173 ? 173.679 -7.092 531.003 1.00 81.65 173 GLN B O 1
ATOM 2899 N N . LEU B 1 174 ? 174.862 -5.701 532.325 1.00 71.34 174 LEU B N 1
ATOM 2900 C CA . LEU B 1 174 ? 174.173 -4.495 531.903 1.00 79.61 174 LEU B CA 1
ATOM 2901 C C . LEU B 1 174 ? 175.178 -3.590 531.194 1.00 79.72 174 LEU B C 1
ATOM 2902 O O . LEU B 1 174 ? 176.266 -3.343 531.713 1.00 77.34 174 LEU B O 1
ATOM 2907 N N . LYS B 1 175 ? 174.825 -3.103 530.009 1.00 72.65 175 LYS B N 1
ATOM 2908 C CA . LYS B 1 175 ? 175.747 -2.263 529.258 1.00 80.73 175 LYS B CA 1
ATOM 2909 C C . LYS B 1 175 ? 175.147 -0.875 529.030 1.00 84.06 175 LYS B C 1
ATOM 2910 O O . LYS B 1 175 ? 173.933 -0.726 528.850 1.00 70.66 175 LYS B O 1
ATOM 2916 N N . SER B 1 176 ? 176.007 0.137 529.094 1.00 94.61 176 SER B N 1
ATOM 2917 C CA . SER B 1 176 ? 175.642 1.506 528.749 1.00 99.16 176 SER B CA 1
ATOM 2918 C C . SER B 1 176 ? 175.228 1.536 527.289 1.00 102.06 176 SER B C 1
ATOM 2919 O O . SER B 1 176 ? 175.748 0.775 526.478 1.00 96.41 176 SER B O 1
ATOM 2922 N N . GLY B 1 177 ? 174.281 2.406 526.956 1.00 108.41 177 GLY B N 1
ATOM 2923 C CA . GLY B 1 177 ? 173.847 2.526 525.576 1.00 111.87 177 GLY B CA 1
ATOM 2924 C C . GLY B 1 177 ? 174.259 3.840 524.943 1.00 113.26 177 GLY B C 1
ATOM 2925 O O . GLY B 1 177 ? 175.020 4.604 525.541 1.00 114.22 177 GLY B O 1
ATOM 2926 N N . PRO B 1 178 ? 173.755 4.109 523.728 1.00 113.19 178 PRO B N 1
ATOM 2927 C CA . PRO B 1 178 ? 174.087 5.311 522.951 1.00 112.08 178 PRO B CA 1
ATOM 2928 C C . PRO B 1 178 ? 173.661 6.624 523.622 1.00 108.27 178 PRO B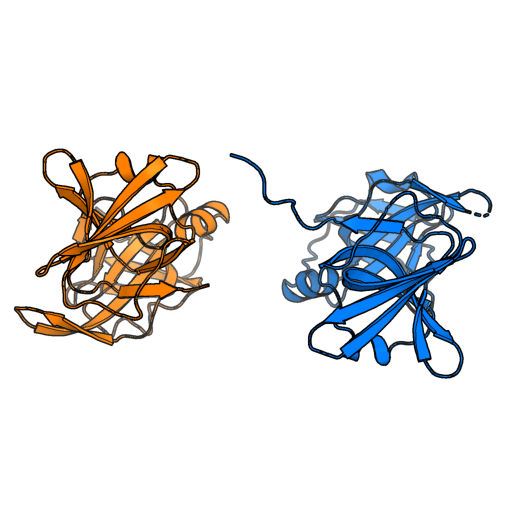 C 1
ATOM 2929 O O . PRO B 1 178 ? 174.434 7.584 523.610 1.00 110.35 178 PRO B O 1
ATOM 2933 N N . CYS B 1 179 ? 172.447 6.669 524.165 1.00 96.93 179 CYS B N 1
ATOM 2934 C CA . CYS B 1 179 ? 171.923 7.881 524.797 1.00 88.83 179 CYS B CA 1
ATOM 2935 C C . CYS B 1 179 ? 171.648 7.674 526.276 1.00 94.92 179 CYS B C 1
ATOM 2936 O O . CYS B 1 179 ? 170.780 8.336 526.843 1.00 95.36 179 CYS B O 1
ATOM 2939 N N . SER B 1 180 ? 172.376 6.746 526.890 1.00 80.40 180 SER B N 1
ATOM 2940 C CA . SER B 1 180 ? 172.203 6.424 528.315 1.00 90.33 180 SER B CA 1
ATOM 2941 C C . SER B 1 180 ? 172.822 7.439 529.290 1.00 86.87 180 SER B C 1
ATOM 2942 O O . SER B 1 180 ? 173.756 8.160 528.946 1.00 99.54 180 SER B O 1
ATOM 2945 N N . PHE B 1 181 ? 172.302 7.477 530.508 1.00 80.29 181 PHE B N 1
ATOM 2946 C CA . PHE B 1 181 ? 172.904 8.268 531.581 1.00 87.54 181 PHE B CA 1
ATOM 2947 C C . PHE B 1 181 ? 173.494 7.362 532.649 1.00 83.54 181 PHE B C 1
ATOM 2948 O O . PHE B 1 181 ? 172.924 6.325 532.982 1.00 80.17 181 PHE B O 1
ATOM 2956 N N . PHE B 1 182 ? 174.626 7.780 533.199 1.00 83.56 182 PHE B N 1
ATOM 2957 C CA . PHE B 1 182 ? 175.298 7.050 534.261 1.00 79.84 182 PHE B CA 1
ATOM 2958 C C . PHE B 1 182 ? 175.737 8.043 535.328 1.00 87.41 182 PHE B C 1
ATOM 2959 O O . PHE B 1 182 ? 176.281 9.094 535.011 1.00 95.34 182 PHE B O 1
ATOM 2967 N N . LYS B 1 183 ? 175.492 7.726 536.595 1.00 83.36 183 LYS B N 1
ATOM 2968 C CA . LYS B 1 183 ? 175.904 8.650 537.649 1.00 85.38 183 LYS B CA 1
ATOM 2969 C C . LYS B 1 183 ? 176.329 7.931 538.930 1.00 89.69 183 LYS B C 1
ATOM 2970 O O . LYS B 1 183 ? 175.705 6.964 539.332 1.00 83.54 183 LYS B O 1
ATOM 2976 N N . VAL B 1 184 ? 177.368 8.424 539.595 1.00 90.71 184 VAL B N 1
ATOM 2977 C CA . VAL B 1 184 ? 177.780 7.813 540.857 1.00 87.06 184 VAL B CA 1
ATOM 2978 C C . VAL B 1 184 ? 177.154 8.569 542.022 1.00 84.52 184 VAL B C 1
ATOM 2979 O O . VAL B 1 184 ? 177.240 9.795 542.099 1.00 91.78 184 VAL B O 1
ATOM 2983 N N . ILE B 1 185 ? 176.472 7.835 542.896 1.00 81.76 185 ILE B N 1
ATOM 2984 C CA . ILE B 1 185 ? 175.872 8.416 544.086 1.00 87.10 185 ILE B CA 1
ATOM 2985 C C . ILE B 1 185 ? 176.653 7.918 545.308 1.00 96.00 185 ILE B C 1
ATOM 2986 O O . ILE B 1 185 ? 176.573 6.739 545.669 1.00 91.87 185 ILE B O 1
ATOM 2991 N N . LYS B 1 186 ? 177.414 8.815 545.933 1.00 99.79 186 LYS B N 1
ATOM 2992 C CA . LYS B 1 186 ? 178.344 8.436 546.999 1.00 106.40 186 LYS B CA 1
ATOM 2993 C C . LYS B 1 186 ? 177.678 8.293 548.369 1.00 108.29 186 LYS B C 1
ATOM 2994 O O . LYS B 1 186 ? 176.450 8.266 548.480 1.00 106.25 186 LYS B O 1
ATOM 3000 N N . ALA B 1 187 ? 178.512 8.208 549.403 1.00 110.84 187 ALA B N 1
ATOM 3001 C CA . ALA B 1 187 ? 178.067 8.022 550.786 1.00 106.85 187 ALA B CA 1
ATOM 3002 C C . ALA B 1 187 ? 177.008 9.032 551.232 1.00 104.89 187 ALA B C 1
ATOM 3003 O O . ALA B 1 187 ? 176.234 8.768 552.153 1.00 97.70 187 ALA B O 1
#

B-factor: mean 83.69, std 26.41, range [20.0, 203.91]

Secondary structure (DSSP, 8-state):
---EEEEEEEEPPPEE-----EEEEEEEE-SS-EEEEEES-SGGGGG--TT-EEEEES-EE-SS-EEE-TTSEEEE--------HHHHHHHHSPPPHHHHTTS-TT-EEEEEEEEEEEEE-SSEEEEEEEETTEEEEEEEES---SS---TT-EEEEEEEEEEEETTEEEEE--TT-EEEEEPPP-----/---EEEEEEEEPPPEEEEETTEEEEEEEEEEE-SS-EEEEEE--TTGGGT--TT-EEEEES-EEETTEEEE-TTSEEEE--------HHHHHHHHSPPPHHHHTTSPTT-EEEEEEEEEEEEE-SSEEEEEEEETTEEEEEEEESS---S---TT-EEEEEEEEEEEETTEEEEE--TT-EEEEE--

Sequence (377 aa):
MDPLVVTVLKAINPFECEGRQEIFHATVATETDFFFVKVLNAQFKDKFIPKRTIKISNYLWHSNFMEVTSSSVVVDVESNHEVPNNVVKRARETPRISKLKIQPCGTIVNGLFKVQKITEEKDRVLYGIHDKTGTMEVLVLGNPSKTKCEEGDKIRLTFFEVSKNGVKIQLKSGPCSFFKVIKAAKPKTDMDPLVVTVLKAINPFECETQEGRQEIFHATVATETDFFFVKVLNAQFKDKFIPKRTIKISNYLWHSNFMEVTSSSVVVDVESNHEVPNNVVKRARETPRISKLKIQPCGTIVNGLFKVQKITEEKDRVLYGIHDKTGTMEVLVLGNPSKTKCEEGDKIRLTFFEVSKNGVKIQLKSGPCSFFKVIKA